Protein AF-A0A453NI60-F1 (afdb_monomer)

pLDDT: mean 76.31, std 17.26, range [22.2, 95.56]

InterPro domains:
  IPR007120 DNA-directed RNA polymerase, subunit 2, hybrid-binding domain [PF00562] (325-557)
  IPR007121 RNA polymerase, beta subunit, conserved site [PS01166] (516-528)
  IPR007642 RNA polymerase Rpb2, domain 2 [PF04561] (1-117)
  IPR007646 RNA polymerase Rpb2, domain 4 [PF04566] (255-300)
  IPR007647 RNA polymerase Rpb2, domain 5 [PF04567] (302-323)
  IPR015712 DNA-directed RNA polymerase, subunit 2 [PTHR20856] (324-557)
  IPR037033 DNA-directed RNA polymerase, subunit 2, hybrid-binding domain superfamily [G3DSA:2.40.270.10] (310-419)
  IPR037033 DNA-directed RNA polymerase, subunit 2, hybrid-binding domain superfamily [G3DSA:2.40.270.10] (480-559)
  IPR037034 RNA polymerase Rpb2, domain 2 superfamily [G3DSA:3.90.1110.10] (1-102)

Sequence (573 aa):
MGIETDQEVVQMVGRDPRYGDLLYLSIQECATERIYTQQQALQYMDDKVTYAGAGNIKDGRSKLILRDVFVAHVPVNNGNFQPKCIYTAVMLRRMLDAILNSDTFDDKDYVGNKRLELSGQLVSLLFEDLFKTMNTYAVDRMNKNSDMARSSPLDFSQLIMQQDVITSGLERAISTGNWDIKRFKMHRKGVSQVLSRLSYMASLGYMTRITPQFEKTRKTSGPRALQPSQCFSLGVEDLSLLSGEEIHAPGSFLVMFNGLILGKHRQPQRFANNMRTFRRSGKIGEFVSVFVNEKQDGIRSFDDFLRDGLIEYLDVNEENNALLFRADSLLYLLVYAQRPLLTTKTIELVGYDKLGAGQNATVAVMSYSGYDIEDAIVMNKSSLDRGFGRCIAMKKYTVTSEKYGDGISDRIAKPQRDRDGVLIKQNMRALDEDGFVAPGQIIRNHDIYVNKQTPKVTNRTPGTALTDRDYRDSPAVYKGVDGETTVVDRVMLCSDTNDKLTIKCIIRHTRRPEVGDKFSSRHGQKGVCGTIVQQEDFPFSEKGICPDLIMNPHGFPRISYNLSTGFYLWHPD

Solvent-accessible surface area (backbone atoms only — not comparable to full-atom values): 35162 Å² total; per-residue (Å²): 114,92,75,68,52,68,66,60,57,44,54,62,46,43,88,57,67,68,58,51,65,71,43,44,65,61,55,50,48,36,59,74,74,65,49,70,46,69,67,52,47,45,50,58,44,33,77,69,63,84,77,96,72,92,74,94,72,63,80,68,53,43,60,50,42,56,48,63,58,49,65,55,89,56,79,55,63,97,80,46,39,60,70,57,52,53,53,51,25,53,53,49,33,54,52,52,47,35,74,78,34,80,82,64,58,80,67,87,74,44,57,90,83,56,80,86,84,49,72,68,60,53,51,50,55,52,49,53,53,33,50,52,48,47,51,51,53,40,51,55,49,49,60,61,48,66,75,52,89,60,101,60,89,83,60,67,65,61,63,52,69,75,55,63,51,53,62,55,49,51,51,48,29,56,74,69,4,43,45,77,40,73,92,75,72,39,78,45,75,67,78,39,74,86,84,54,74,81,40,75,66,49,34,54,53,57,75,69,59,81,81,83,93,69,70,89,84,66,92,64,64,68,86,75,48,81,54,72,60,67,46,39,79,63,59,40,41,56,45,93,79,57,52,79,68,62,64,69,34,88,72,44,38,79,43,67,58,98,87,42,76,54,22,40,24,72,53,59,67,61,40,50,51,50,52,51,47,36,30,74,69,67,73,26,66,84,83,66,83,85,85,83,82,68,92,80,65,83,90,88,74,83,76,78,77,73,77,80,82,81,88,86,85,86,87,83,89,86,76,85,69,60,70,82,74,55,88,54,65,68,45,75,40,63,74,67,56,29,58,66,93,80,75,54,74,67,40,58,77,71,45,41,57,82,59,30,92,45,64,85,73,48,73,40,78,44,83,58,93,76,54,24,59,62,44,18,24,35,34,25,40,56,43,46,72,77,44,49,80,23,30,37,41,35,34,48,46,78,49,70,42,55,72,67,52,98,89,44,51,42,44,66,40,56,72,60,55,45,99,87,68,48,60,72,50,74,45,44,75,37,37,38,79,75,12,32,47,44,62,73,33,66,47,49,56,64,22,33,48,32,37,30,29,36,60,75,70,73,82,75,78,90,88,71,82,84,53,82,85,48,44,40,88,55,56,42,63,38,85,60,62,84,96,57,80,26,31,29,64,42,69,44,84,42,68,48,100,83,72,37,46,32,42,38,38,33,38,34,33,76,47,68,77,50,74,69,41,79,48,63,55,98,84,74,49,59,28,33,29,53,41,74,41,55,58,90,80,46,73,59,46,99,87,66,55,61,48,41,32,37,34,22,65,79,46,50,73,88,71,78,74,80,70,82,66,82,76,81,78,81,75,85,130

Organism: Aegilops tauschii subsp. strangulata (NCBI:txid200361)

Mean predicted aligned error: 15.78 Å

Secondary structure (DSSP, 8-state):
-----HHHHHHHH-S-HHHHHHHHHHHHHHHHTT--SHHHHHHHHHHH---SS--S--TTHHHHHHHHTTTTTS--GGG--HHHHHHHHHHHHHHHHHHH-GGG---TT-GGG-----HHHHHHHHHHHHHHHHHHHHHHHHHHHHTS---S---HHHHHHT--HHHHHHHHHHHH-EEEEGGGTEEEESSS-----SSHHHHHHHHT-------TT---SGGGS--THHHHTTTPEEGGG--HHHHT-TT-EEEEETTEEEEEES-HHHHHHHHHHHHHTTSS-TT-------TTS----GGGGSS------------SSHHHH---SEEEEETT-B--SS--HHHHHTTTTTS--B----EEES--TTS--TTEEEEEHHHHHTTTT-EEEEEEEEEE--EEETTEE-EEPPPPB-TTS-BSSGGGTTB-TTSBBPTT-EE-TT-EEE-EEEES-S---TTPPPPGGGEEE--EE----TT--EEEEEEEEEE-TT--EEEEEEEEEEEPP-TT-EEE-TTS-EEEEEEEE-GGGS---TT-PPPSEEE-GGGS-SS-----S--------

Nearest PDB structures (foldseek):
  7ast-assembly1_M  TM=7.541E-01  e=2.777E-32  Homo sapiens
  5ip9-assembly1_B  TM=6.941E-01  e=2.461E-28  Saccharomyces cerevisiae
  3fki-assembly1_B  TM=7.051E-01  e=2.073E-28  Saccharomyces cerevisiae
  6kf9-assembly1_B  TM=6.625E-01  e=6.505E-28  Thermococcus kodakarensis KOD1
  3h3v-assembly1_C  TM=6.711E-01  e=5.620E-26  Saccharomyces cerevisiae

Structure (mmCIF, N/CA/C/O backbone):
data_AF-A0A453NI60-F1
#
_entry.id   AF-A0A453NI60-F1
#
loop_
_atom_site.group_PDB
_atom_site.id
_atom_site.type_symbol
_atom_site.label_atom_id
_atom_site.label_alt_id
_atom_site.label_comp_id
_atom_site.label_asym_id
_atom_site.label_entity_id
_atom_site.label_seq_id
_atom_site.pdbx_PDB_ins_code
_atom_site.Cartn_x
_atom_site.Cartn_y
_atom_site.Cartn_z
_atom_site.occupancy
_atom_site.B_iso_or_equiv
_atom_site.auth_seq_id
_atom_site.auth_comp_id
_atom_site.auth_asym_id
_atom_site.auth_atom_id
_atom_site.pdbx_PDB_model_num
ATOM 1 N N . MET A 1 1 ? -17.303 10.196 48.050 1.00 81.06 1 MET A N 1
ATOM 2 C CA . MET A 1 1 ? -17.611 11.267 47.067 1.00 81.06 1 MET A CA 1
ATOM 3 C C . MET A 1 1 ? -18.851 12.085 47.480 1.00 81.06 1 MET A C 1
ATOM 5 O O . MET A 1 1 ? -19.541 12.616 46.621 1.00 81.06 1 MET A O 1
ATOM 9 N N . GLY A 1 2 ? -19.104 12.237 48.790 1.00 82.06 2 GLY A N 1
ATOM 10 C CA . GLY A 1 2 ? -20.275 12.956 49.316 1.00 82.06 2 GLY A CA 1
ATOM 11 C C . GLY A 1 2 ? -21.506 12.087 49.610 1.00 82.06 2 GLY A C 1
ATOM 12 O O . GLY A 1 2 ? -22.549 12.642 49.906 1.00 82.06 2 GLY A O 1
ATOM 13 N N . ILE A 1 3 ? -21.383 10.757 49.531 1.00 85.69 3 ILE A N 1
ATOM 14 C CA . ILE A 1 3 ? -22.417 9.796 49.937 1.00 85.69 3 ILE A CA 1
ATOM 15 C C . ILE A 1 3 ? -21.811 8.963 51.058 1.00 85.69 3 ILE A C 1
ATOM 17 O O . ILE A 1 3 ? -20.748 8.370 50.856 1.00 85.69 3 ILE A O 1
ATOM 21 N N . GLU A 1 4 ? -22.449 8.997 52.223 1.00 88.12 4 GLU A N 1
ATOM 22 C CA . GLU A 1 4 ? -21.967 8.355 53.454 1.00 88.12 4 GLU A CA 1
ATOM 23 C C . GLU A 1 4 ? -22.884 7.220 53.915 1.00 88.12 4 GLU A C 1
ATOM 25 O O . GLU A 1 4 ? -22.439 6.336 54.633 1.00 88.12 4 GLU A O 1
ATOM 30 N N . THR A 1 5 ? -24.156 7.222 53.501 1.00 90.31 5 THR A N 1
ATOM 31 C CA . THR A 1 5 ? -25.116 6.213 53.958 1.00 90.31 5 THR A CA 1
ATOM 32 C C . THR A 1 5 ? -25.114 4.990 53.043 1.00 90.31 5 THR A C 1
ATOM 34 O O . THR A 1 5 ? -25.303 5.104 51.830 1.00 90.31 5 THR A O 1
ATOM 37 N N . ASP A 1 6 ? -24.961 3.800 53.628 1.00 88.44 6 ASP A N 1
ATOM 38 C CA . ASP A 1 6 ? -24.966 2.531 52.883 1.00 88.44 6 ASP A CA 1
ATOM 39 C C . ASP A 1 6 ? -26.276 2.325 52.112 1.00 88.44 6 ASP A C 1
ATOM 41 O O . ASP A 1 6 ? -26.287 1.833 50.983 1.00 88.44 6 ASP A O 1
ATOM 45 N N . GLN A 1 7 ? -27.394 2.765 52.696 1.00 87.12 7 GLN A N 1
ATOM 46 C CA . GLN A 1 7 ? -28.705 2.695 52.061 1.00 87.12 7 GLN A CA 1
ATOM 47 C C . GLN A 1 7 ? -28.752 3.508 50.762 1.00 87.12 7 GLN A C 1
ATOM 49 O O . GLN A 1 7 ? -29.259 3.012 49.757 1.00 87.12 7 GLN A O 1
ATOM 54 N N . GLU A 1 8 ? -28.220 4.731 50.760 1.00 86.19 8 GLU A N 1
ATOM 55 C CA . GLU A 1 8 ? -28.168 5.573 49.563 1.00 86.19 8 GLU A CA 1
ATOM 56 C C . GLU A 1 8 ? -27.241 4.968 48.502 1.00 86.19 8 GLU A C 1
ATOM 58 O O . GLU A 1 8 ? -27.583 4.968 47.319 1.00 86.19 8 GLU A O 1
ATOM 63 N N . VAL A 1 9 ? -26.119 4.360 48.912 1.00 85.88 9 VAL A N 1
ATOM 64 C CA . VAL A 1 9 ? -25.216 3.636 48.001 1.00 85.88 9 VAL A CA 1
ATOM 65 C C . VAL A 1 9 ? -25.944 2.485 47.303 1.00 85.88 9 VAL A C 1
ATOM 67 O O . VAL A 1 9 ? -25.910 2.408 46.074 1.00 85.88 9 VAL A O 1
ATOM 70 N N . VAL A 1 10 ? -26.644 1.625 48.050 1.00 86.56 10 VAL A N 1
ATOM 71 C CA . VAL A 1 10 ? -27.396 0.493 47.475 1.00 86.56 10 VAL A CA 1
ATOM 72 C C . VAL A 1 10 ? -28.537 0.994 46.582 1.00 86.56 10 VAL A C 1
ATOM 74 O O . VAL A 1 10 ? -28.711 0.503 45.466 1.00 86.56 10 VAL A O 1
ATOM 77 N N . GLN A 1 11 ? -29.268 2.027 47.012 1.00 85.31 11 GLN A N 1
ATOM 78 C CA . GLN A 1 11 ? -30.370 2.608 46.236 1.00 85.31 11 GLN A CA 1
ATOM 79 C C . GLN A 1 11 ? -29.920 3.226 44.910 1.00 85.31 11 GLN A C 1
ATOM 81 O O . GLN A 1 11 ? -30.661 3.151 43.927 1.00 85.31 11 GLN A O 1
ATOM 86 N N . MET A 1 12 ? -28.724 3.819 44.857 1.00 81.31 12 MET A N 1
ATOM 87 C CA . MET A 1 12 ? -28.174 4.349 43.608 1.00 81.31 12 MET A CA 1
ATOM 88 C C . MET A 1 12 ? -27.866 3.254 42.582 1.00 81.31 12 MET A C 1
ATOM 90 O O . MET A 1 12 ? -27.929 3.508 41.379 1.00 81.31 12 MET A O 1
ATOM 94 N N . VAL A 1 13 ? -27.529 2.047 43.038 1.00 82.75 13 VAL A N 1
ATOM 95 C CA . VAL A 1 13 ? -27.251 0.898 42.167 1.00 82.75 13 VAL A CA 1
ATOM 96 C C . VAL A 1 13 ? -28.556 0.316 41.634 1.00 82.75 13 VAL A C 1
ATOM 98 O O . VAL A 1 13 ? -28.697 0.096 40.429 1.00 82.75 13 VAL A O 1
ATOM 101 N N . GLY A 1 14 ? -29.546 0.119 42.503 1.00 80.69 14 GLY A N 1
ATOM 102 C CA . GLY A 1 14 ? -30.864 -0.341 42.095 1.00 80.69 14 GLY A CA 1
ATOM 103 C C . GLY A 1 14 ? -31.771 -0.710 43.262 1.00 80.69 14 GLY A C 1
ATOM 104 O O . GLY A 1 14 ? -31.384 -0.680 44.423 1.00 80.69 14 GLY A O 1
ATOM 105 N N . ARG A 1 15 ? -33.017 -1.064 42.932 1.00 78.50 15 ARG A N 1
ATOM 106 C CA . ARG A 1 15 ? -34.036 -1.488 43.909 1.00 78.50 15 ARG A CA 1
ATOM 107 C C . ARG A 1 15 ? -34.167 -3.008 44.038 1.00 78.50 15 ARG A C 1
ATOM 109 O O . ARG A 1 15 ? -34.973 -3.465 44.838 1.00 78.50 15 ARG A O 1
ATOM 116 N N . ASP A 1 16 ? -33.432 -3.774 43.232 1.00 80.31 16 ASP A N 1
ATOM 117 C CA . ASP A 1 16 ? -33.440 -5.234 43.325 1.00 80.31 16 ASP A CA 1
ATOM 118 C C . ASP A 1 16 ? -32.683 -5.659 44.596 1.00 80.31 16 ASP A C 1
ATOM 120 O O . ASP A 1 16 ? -31.514 -5.288 44.748 1.00 80.31 16 ASP A O 1
ATOM 124 N N . PRO A 1 17 ? -33.316 -6.414 45.512 1.00 84.50 17 PRO A N 1
ATOM 125 C CA . PRO A 1 17 ? -32.687 -6.828 46.764 1.00 84.50 17 PRO A CA 1
ATOM 126 C C . PRO A 1 17 ? -31.409 -7.651 46.550 1.00 84.50 17 PRO A C 1
ATOM 128 O O . PRO A 1 17 ? -30.491 -7.560 47.363 1.00 84.50 17 PRO A O 1
ATOM 131 N N . ARG A 1 18 ? -31.283 -8.360 45.419 1.00 85.44 18 ARG A N 1
ATOM 132 C CA . ARG A 1 18 ? -30.096 -9.168 45.092 1.00 85.44 18 ARG A CA 1
ATOM 133 C C . ARG A 1 18 ? -28.822 -8.334 44.953 1.00 85.44 18 ARG A C 1
ATOM 135 O O . ARG A 1 18 ? -27.727 -8.840 45.187 1.00 85.44 18 ARG A O 1
ATOM 142 N N . TYR A 1 19 ? -28.936 -7.055 44.583 1.00 85.12 19 TYR A N 1
ATOM 143 C CA . TYR A 1 19 ? -27.775 -6.162 44.543 1.00 85.12 19 TYR A CA 1
ATOM 144 C C . TYR A 1 19 ? -27.231 -5.874 45.945 1.00 85.12 19 TYR A C 1
ATOM 146 O O . TYR A 1 19 ? -26.018 -5.758 46.111 1.00 85.12 19 TYR A O 1
ATOM 154 N N . GLY A 1 20 ? -28.113 -5.782 46.947 1.00 84.88 20 GLY A N 1
ATOM 155 C CA . GLY A 1 20 ? -27.725 -5.605 48.346 1.00 84.88 20 GLY A CA 1
ATOM 156 C C . GLY A 1 20 ? -26.924 -6.797 48.864 1.00 84.88 20 GLY A C 1
ATOM 157 O O . GLY A 1 20 ? -25.871 -6.603 49.467 1.00 84.88 20 GLY A O 1
ATOM 158 N N . ASP A 1 21 ? -27.360 -8.017 48.538 1.00 87.62 21 ASP A N 1
ATOM 159 C CA . ASP A 1 21 ? -26.667 -9.251 48.931 1.00 87.62 21 ASP A CA 1
ATOM 160 C C . ASP A 1 21 ? -25.252 -9.331 48.338 1.00 87.62 21 ASP A C 1
ATOM 162 O O . ASP A 1 21 ? -24.296 -9.675 49.033 1.00 87.62 21 ASP A O 1
ATOM 166 N N . LEU A 1 22 ? -25.092 -8.954 47.063 1.00 88.81 22 LEU A N 1
ATOM 167 C CA . LEU A 1 22 ? -23.783 -8.930 46.398 1.00 88.81 22 LEU A CA 1
ATOM 168 C C . LEU A 1 22 ? -22.846 -7.853 46.966 1.00 88.81 22 LEU A C 1
ATOM 170 O O . LEU A 1 22 ? -21.631 -8.047 46.979 1.00 88.81 22 LEU A O 1
ATOM 174 N N . LEU A 1 23 ? -23.390 -6.728 47.438 1.00 89.81 23 LEU A N 1
ATOM 175 C CA . LEU A 1 23 ? -22.616 -5.625 48.018 1.00 89.81 23 LEU A CA 1
ATOM 176 C C . LEU A 1 23 ? -22.318 -5.796 49.511 1.00 89.81 23 LEU A C 1
ATOM 178 O O . LEU A 1 23 ? -21.458 -5.088 50.036 1.00 89.81 23 LEU A O 1
ATOM 182 N N . TYR A 1 24 ? -22.978 -6.739 50.186 1.00 89.62 24 TYR A N 1
ATOM 183 C CA . TYR A 1 24 ? -22.862 -6.945 51.629 1.00 89.62 24 TYR A CA 1
ATOM 184 C C . TYR A 1 24 ? -21.409 -7.105 52.098 1.00 89.62 24 TYR A C 1
ATOM 186 O O . TYR A 1 24 ? -20.993 -6.454 53.054 1.00 89.62 24 TYR A O 1
ATOM 194 N N . LEU A 1 25 ? -20.609 -7.910 51.388 1.00 90.00 25 LEU A N 1
ATOM 195 C CA . LEU A 1 25 ? -19.199 -8.136 51.726 1.00 90.00 25 LEU A CA 1
ATOM 196 C C . LEU A 1 25 ? -18.360 -6.851 51.633 1.00 90.00 25 LEU A C 1
ATOM 198 O O . LEU A 1 25 ? -17.508 -6.616 52.486 1.00 90.00 25 LEU A O 1
ATOM 202 N N . SER A 1 26 ? -18.622 -5.998 50.639 1.00 90.31 26 SER A N 1
ATOM 203 C C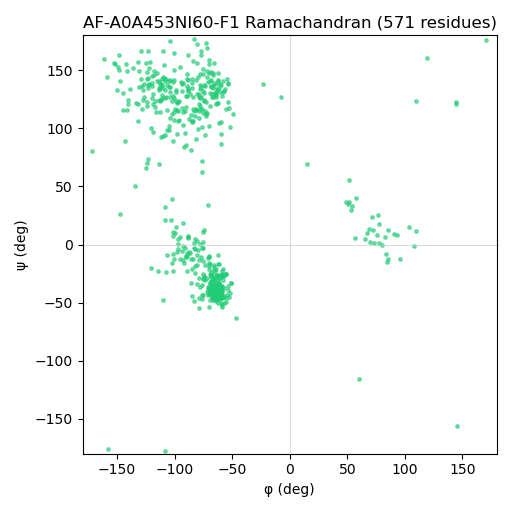A . SER A 1 26 ? -17.930 -4.710 50.493 1.00 90.31 26 SER A CA 1
ATOM 204 C C . SER A 1 26 ? -18.327 -3.717 51.587 1.00 90.31 26 SER A C 1
ATOM 206 O O . SER A 1 26 ? -17.479 -2.984 52.087 1.00 90.31 26 SER A O 1
ATOM 208 N N . ILE A 1 27 ? -19.596 -3.714 52.007 1.00 90.00 27 ILE A N 1
ATOM 209 C CA . ILE A 1 27 ? -20.066 -2.881 53.127 1.00 90.00 27 ILE A CA 1
ATOM 210 C C . ILE A 1 27 ? -19.440 -3.361 54.448 1.00 90.00 27 ILE A C 1
ATOM 212 O O . ILE A 1 27 ? -18.983 -2.556 55.262 1.00 90.00 27 ILE A O 1
ATOM 216 N N . GLN A 1 28 ? -19.342 -4.679 54.645 1.00 91.88 28 GLN A N 1
ATOM 217 C CA . GLN A 1 28 ? -18.693 -5.269 55.815 1.00 91.88 28 GLN A CA 1
ATOM 218 C C . GLN A 1 28 ? -17.200 -4.901 55.905 1.00 91.88 28 GLN A C 1
ATOM 220 O O . GLN A 1 28 ? -16.685 -4.677 57.005 1.00 91.88 28 GLN A O 1
ATOM 225 N N . GLU A 1 29 ? -16.504 -4.798 54.771 1.00 90.94 29 GLU A N 1
ATOM 226 C CA . GLU A 1 29 ? -15.111 -4.338 54.710 1.00 90.94 29 GLU A CA 1
ATOM 227 C C . GLU A 1 29 ? -14.974 -2.894 55.223 1.00 90.94 29 GLU A C 1
ATOM 229 O O . GLU A 1 29 ? -14.130 -2.629 56.082 1.00 90.94 29 GLU A O 1
ATOM 234 N N . CYS A 1 30 ? -15.859 -1.980 54.803 1.00 89.31 30 CYS A N 1
ATOM 235 C CA . CYS A 1 30 ? -15.868 -0.597 55.296 1.00 89.31 30 CYS A CA 1
ATOM 236 C C . CYS A 1 30 ? -16.069 -0.512 56.818 1.00 89.31 30 CYS A C 1
ATOM 238 O O . CYS A 1 30 ? -15.382 0.263 57.490 1.00 89.31 30 CYS A O 1
ATOM 240 N N . ALA A 1 31 ? -16.957 -1.341 57.378 1.00 89.25 31 ALA A N 1
ATOM 241 C CA . ALA A 1 31 ? -17.173 -1.416 58.824 1.00 89.25 31 ALA A CA 1
ATOM 242 C C . ALA A 1 31 ? -15.950 -1.983 59.573 1.00 89.25 31 ALA A C 1
ATOM 244 O O . ALA A 1 31 ? -15.597 -1.500 60.653 1.00 89.25 31 ALA A O 1
ATOM 245 N N . THR A 1 32 ? -15.272 -2.972 58.983 1.00 92.44 32 THR A N 1
ATOM 246 C CA . THR A 1 32 ? -14.063 -3.599 59.547 1.00 92.44 32 THR A CA 1
ATOM 247 C C . THR A 1 32 ? -12.896 -2.609 59.604 1.00 92.44 32 THR A C 1
ATOM 249 O O . THR A 1 32 ? -12.230 -2.498 60.634 1.00 92.44 32 THR A O 1
ATOM 252 N N . GLU A 1 33 ? -12.711 -1.821 58.543 1.00 88.56 33 GLU A N 1
ATOM 253 C CA . GLU A 1 33 ? -11.718 -0.738 58.453 1.00 88.56 33 GLU A CA 1
ATOM 254 C C . GLU A 1 33 ? -12.149 0.545 59.198 1.00 88.56 33 GLU A C 1
ATOM 256 O O . GLU A 1 33 ? -11.405 1.525 59.245 1.00 88.56 33 GLU A O 1
ATOM 261 N N . ARG A 1 34 ? -13.333 0.542 59.833 1.00 89.69 34 ARG A N 1
ATOM 262 C CA . ARG A 1 34 ? -13.902 1.646 60.632 1.00 89.69 34 ARG A CA 1
ATOM 263 C C . ARG A 1 34 ? -14.062 2.963 59.859 1.00 89.69 34 ARG A C 1
ATOM 265 O O . ARG A 1 34 ? -13.829 4.042 60.409 1.00 89.69 34 ARG A O 1
ATOM 272 N N . ILE A 1 35 ? -14.479 2.882 58.598 1.00 90.44 35 ILE A N 1
ATOM 273 C CA . ILE A 1 35 ? -14.685 4.041 57.724 1.00 90.44 35 ILE A CA 1
ATOM 274 C C . ILE A 1 35 ? -16.170 4.419 57.733 1.00 90.44 35 ILE A C 1
ATOM 276 O O . ILE A 1 35 ? -16.978 3.742 57.107 1.00 90.44 35 ILE A O 1
ATOM 280 N N . TYR A 1 36 ? -16.523 5.515 58.412 1.00 87.62 36 TYR A N 1
ATOM 281 C CA . TYR A 1 36 ? -17.921 5.966 58.537 1.00 87.62 36 TYR A CA 1
ATOM 282 C C . TYR A 1 36 ? -18.171 7.371 57.985 1.00 87.62 36 TYR A C 1
ATOM 284 O O . TYR A 1 36 ? -19.308 7.726 57.697 1.00 87.62 36 TYR A O 1
ATOM 292 N N . THR A 1 37 ? -17.126 8.191 57.844 1.00 90.12 37 THR A N 1
ATOM 293 C CA . THR A 1 37 ? -17.249 9.574 57.360 1.00 90.12 37 THR A CA 1
ATOM 294 C C . THR A 1 37 ? -16.423 9.809 56.105 1.00 90.12 37 THR A C 1
ATOM 296 O O . THR A 1 37 ? -15.413 9.140 55.854 1.00 90.12 37 THR A O 1
ATOM 299 N N . GLN A 1 38 ? -16.795 10.826 55.327 1.00 87.75 38 GLN A N 1
ATOM 300 C CA . GLN A 1 38 ? -16.044 11.222 54.139 1.00 87.75 38 GLN A CA 1
ATOM 301 C C . GLN A 1 38 ? -14.576 11.556 54.450 1.00 87.75 38 GLN A C 1
ATOM 303 O O . GLN A 1 38 ? -13.700 11.251 53.641 1.00 87.75 38 GLN A O 1
ATOM 308 N N . GLN A 1 39 ? -14.296 12.191 55.591 1.00 87.00 39 GLN A N 1
ATOM 309 C CA . GLN A 1 39 ? -12.927 12.549 55.979 1.00 87.00 39 GLN A CA 1
ATOM 310 C C . GLN A 1 39 ? -12.084 11.306 56.277 1.00 87.00 39 GLN A C 1
ATOM 312 O O . GLN A 1 39 ? -10.964 11.207 55.781 1.00 87.00 39 GLN A O 1
ATOM 317 N N . GLN A 1 40 ? -12.644 10.330 56.996 1.00 89.12 40 GLN A N 1
ATOM 318 C CA . GLN A 1 40 ? -11.979 9.050 57.264 1.00 89.12 40 GLN A CA 1
ATOM 319 C C . GLN A 1 40 ? -11.697 8.281 55.968 1.00 89.12 40 GLN A C 1
ATOM 321 O O . GLN A 1 40 ? -10.602 7.757 55.789 1.00 89.12 40 GLN A O 1
ATOM 326 N N . ALA A 1 41 ? -12.645 8.274 55.025 1.00 88.38 41 ALA A N 1
ATOM 327 C CA . ALA A 1 41 ? -12.450 7.649 53.718 1.00 88.38 41 ALA A CA 1
ATOM 328 C C . ALA A 1 41 ? -11.327 8.320 52.905 1.00 88.38 41 ALA A C 1
ATOM 330 O O . ALA A 1 41 ? -10.531 7.634 52.264 1.00 88.38 41 ALA A O 1
ATOM 331 N N . LEU A 1 42 ? -11.242 9.657 52.925 1.00 87.50 42 LEU A N 1
ATOM 332 C CA . LEU A 1 42 ? -10.165 10.397 52.256 1.00 87.50 42 LEU A CA 1
ATOM 333 C C . LEU A 1 42 ? -8.799 10.102 52.886 1.00 87.50 42 LEU A C 1
ATOM 335 O O . LEU A 1 42 ? -7.854 9.848 52.146 1.00 87.50 42 LEU A O 1
ATOM 339 N N . GLN A 1 43 ? -8.717 10.058 54.219 1.00 86.88 43 GLN A N 1
ATOM 340 C CA . GLN A 1 43 ? -7.492 9.697 54.942 1.00 86.88 43 GLN A CA 1
ATOM 341 C C . GLN A 1 43 ? -7.049 8.267 54.622 1.00 86.88 43 GLN A C 1
ATOM 343 O O . GLN A 1 43 ? -5.891 8.046 54.275 1.00 86.88 43 GLN A O 1
ATOM 348 N N . TYR A 1 44 ? -7.988 7.317 54.636 1.00 87.62 44 TYR A N 1
ATOM 349 C CA . TYR A 1 44 ? -7.722 5.932 54.257 1.00 87.62 44 TYR A CA 1
ATOM 350 C C . TYR A 1 44 ? -7.154 5.829 52.835 1.00 87.62 44 TYR A C 1
ATOM 352 O O . TYR A 1 44 ? -6.184 5.111 52.599 1.00 87.62 44 TYR A O 1
ATOM 360 N N . MET A 1 45 ? -7.722 6.568 51.876 1.00 86.62 45 MET A N 1
ATOM 361 C CA . MET A 1 45 ? -7.190 6.607 50.512 1.00 86.62 45 MET A CA 1
ATOM 362 C C . MET A 1 45 ? -5.820 7.285 50.445 1.00 86.62 45 MET A C 1
ATOM 364 O O . MET A 1 45 ? -4.943 6.766 49.760 1.00 86.62 45 MET A O 1
ATOM 368 N N . ASP A 1 46 ? -5.617 8.406 51.141 1.00 85.75 46 ASP A N 1
ATOM 369 C CA . ASP A 1 46 ? -4.340 9.133 51.162 1.00 85.75 46 ASP A CA 1
ATOM 370 C C . ASP A 1 46 ? -3.189 8.251 51.671 1.00 85.75 46 ASP A C 1
ATOM 372 O O . ASP A 1 46 ? -2.092 8.301 51.110 1.00 85.75 46 ASP A O 1
ATOM 376 N N . ASP A 1 47 ? -3.447 7.372 52.641 1.00 83.62 47 ASP A N 1
ATOM 377 C CA . ASP A 1 47 ? -2.463 6.402 53.137 1.00 83.62 47 ASP A CA 1
ATOM 378 C C . ASP A 1 47 ? -2.129 5.287 52.129 1.00 83.62 47 ASP A C 1
ATOM 380 O O . ASP A 1 47 ? -1.058 4.678 52.204 1.00 83.62 47 ASP A O 1
ATOM 384 N N . LYS A 1 48 ? -3.007 5.025 51.152 1.00 83.00 48 LYS A N 1
ATOM 385 C CA . LYS A 1 48 ? -2.797 4.022 50.091 1.00 83.00 48 LYS A CA 1
ATOM 386 C C . LYS A 1 48 ? -2.148 4.602 48.828 1.00 83.00 48 LYS A C 1
ATOM 388 O O . LYS A 1 48 ? -1.651 3.837 47.998 1.00 83.00 48 LYS A O 1
ATOM 393 N N . VAL A 1 49 ? -2.129 5.926 48.649 1.00 79.19 49 VAL A N 1
ATOM 394 C CA . VAL A 1 49 ? -1.512 6.565 47.474 1.00 79.19 49 VAL A CA 1
ATOM 395 C C . VAL A 1 49 ? 0.014 6.595 47.618 1.00 79.19 49 VAL A C 1
ATOM 397 O O . VAL A 1 49 ? 0.568 7.259 48.490 1.00 79.19 49 VAL A O 1
ATOM 400 N N . THR A 1 50 ? 0.722 5.945 46.693 1.00 69.56 50 THR A N 1
ATOM 401 C CA . THR A 1 50 ? 2.189 6.010 46.578 1.00 69.56 50 THR A CA 1
ATOM 402 C C . THR A 1 50 ? 2.602 6.969 45.458 1.00 69.56 50 THR A C 1
ATOM 404 O O . THR A 1 50 ? 2.161 6.833 44.320 1.00 69.56 50 THR A O 1
ATOM 407 N N . TYR A 1 51 ? 3.458 7.950 45.764 1.00 62.91 51 TYR A N 1
ATOM 408 C CA . TYR A 1 51 ? 4.004 8.899 44.783 1.00 62.91 51 TYR A CA 1
ATOM 409 C C . TYR A 1 51 ? 5.532 8.960 44.859 1.00 62.91 51 TYR A C 1
ATOM 411 O O . TYR A 1 51 ? 6.106 9.042 45.944 1.00 62.91 51 TYR A O 1
ATOM 419 N N . ALA A 1 52 ? 6.186 8.970 43.696 1.00 51.88 52 ALA A N 1
ATOM 420 C CA . ALA A 1 52 ? 7.618 9.216 43.562 1.00 51.88 52 ALA A CA 1
ATOM 421 C C . ALA A 1 52 ? 7.859 10.722 43.353 1.00 51.88 52 ALA A C 1
ATOM 423 O O . ALA A 1 52 ? 7.738 11.217 42.235 1.00 51.88 52 ALA A O 1
ATOM 424 N N . GLY A 1 53 ? 8.156 11.462 44.427 1.00 50.84 53 GLY A N 1
ATOM 425 C CA . GLY A 1 53 ? 8.517 12.885 44.351 1.00 50.84 53 GLY A CA 1
ATOM 426 C C . GLY A 1 53 ? 8.002 13.730 45.522 1.00 50.84 53 GLY A C 1
ATOM 427 O O . GLY A 1 53 ? 6.810 13.768 45.792 1.00 50.84 53 GLY A O 1
ATOM 428 N N . ALA A 1 54 ? 8.950 14.376 46.201 1.00 44.38 54 ALA A N 1
ATOM 429 C CA . ALA A 1 54 ? 8.907 15.238 47.388 1.00 44.38 54 ALA A CA 1
ATOM 430 C C . ALA A 1 54 ? 7.606 15.983 47.785 1.00 44.38 54 ALA A C 1
ATOM 432 O O . ALA A 1 54 ? 6.976 16.674 46.990 1.00 44.38 54 ALA A O 1
ATOM 433 N N . GLY A 1 55 ? 7.343 15.969 49.102 1.00 48.94 55 GLY A N 1
ATOM 434 C CA . GLY A 1 55 ? 6.528 16.942 49.840 1.00 48.94 55 GLY A CA 1
ATOM 435 C C . GLY A 1 55 ? 5.721 16.283 50.962 1.00 48.94 55 GLY A C 1
ATOM 436 O O . GLY A 1 55 ? 4.907 15.413 50.690 1.00 48.94 55 GLY A O 1
ATOM 437 N N . ASN A 1 56 ? 5.905 16.683 52.222 1.00 49.84 56 ASN A N 1
ATOM 438 C CA . ASN A 1 56 ? 5.274 16.081 53.416 1.00 49.84 56 ASN A CA 1
ATOM 439 C C . ASN A 1 56 ? 3.772 16.406 53.613 1.00 49.84 56 ASN A C 1
ATOM 441 O O . ASN A 1 56 ? 3.218 16.137 54.674 1.00 49.84 56 ASN A O 1
ATOM 445 N N . ILE A 1 57 ? 3.086 16.968 52.614 1.00 55.56 57 ILE A N 1
ATOM 446 C CA . ILE A 1 57 ? 1.658 17.312 52.715 1.00 55.56 57 ILE A CA 1
ATOM 447 C C . ILE A 1 57 ? 0.832 16.129 52.213 1.00 55.56 57 ILE A C 1
ATOM 449 O O . ILE A 1 57 ? 0.504 16.080 51.029 1.00 55.56 57 ILE A O 1
ATOM 453 N N . LYS A 1 58 ? 0.572 15.142 53.076 1.00 56.97 58 LYS A N 1
ATOM 454 C CA . LYS A 1 58 ? -0.245 13.958 52.743 1.00 56.97 58 LYS A CA 1
ATOM 455 C C . LYS A 1 58 ? -1.714 14.302 52.461 1.00 56.97 58 LYS A C 1
ATOM 457 O O . LYS A 1 58 ? -2.342 13.621 51.662 1.00 56.97 58 LYS A O 1
ATOM 462 N N . ASP A 1 59 ? -2.213 15.369 53.079 1.00 56.81 59 ASP A N 1
ATOM 463 C CA . ASP A 1 59 ? -3.641 15.665 53.177 1.00 56.81 59 ASP A CA 1
ATOM 464 C C . ASP A 1 59 ? -4.224 16.241 51.870 1.00 56.81 59 ASP A C 1
ATOM 466 O O . ASP A 1 59 ? -3.704 17.216 51.315 1.00 56.81 59 ASP A O 1
ATOM 470 N N . GLY A 1 60 ? -5.302 15.636 51.359 1.00 67.56 60 GLY A N 1
ATOM 471 C CA . GLY A 1 60 ? -6.086 16.158 50.229 1.00 67.56 60 GLY A CA 1
ATOM 472 C C . GLY A 1 60 ? -5.650 15.703 48.829 1.00 67.56 60 GLY A C 1
ATOM 473 O O . GLY A 1 60 ? -6.177 16.207 47.829 1.00 67.56 60 GLY A O 1
ATOM 474 N N . ARG A 1 61 ? -4.732 14.735 48.719 1.00 76.31 61 ARG A N 1
ATOM 475 C CA . ARG A 1 61 ? -4.223 14.219 47.428 1.00 76.31 61 ARG A CA 1
ATOM 476 C C . ARG A 1 61 ? -5.213 13.293 46.734 1.00 76.31 61 ARG A C 1
ATOM 478 O O . ARG A 1 61 ? -5.456 13.424 45.534 1.00 76.31 61 ARG A O 1
ATOM 485 N N . SER A 1 62 ? -5.828 12.396 47.492 1.00 81.25 62 SER A N 1
ATOM 486 C CA . SER A 1 62 ? -6.891 11.486 47.061 1.00 81.25 62 SER A CA 1
ATOM 487 C C . SER A 1 62 ? -8.045 12.250 46.418 1.00 81.25 62 SER A C 1
ATOM 489 O O . SER A 1 62 ? -8.565 11.844 45.379 1.00 81.25 62 SER A O 1
ATOM 491 N N . LYS A 1 63 ? -8.389 13.421 46.962 1.00 83.56 63 LYS A N 1
ATOM 492 C CA . LYS A 1 63 ? -9.428 14.299 46.415 1.00 83.56 63 LYS A CA 1
ATOM 493 C C . LYS A 1 63 ? -9.082 14.826 45.017 1.00 83.56 63 LYS A C 1
ATOM 495 O O . LYS A 1 63 ? -9.976 14.907 44.177 1.00 83.56 63 LYS A O 1
ATOM 500 N N . LEU A 1 64 ? -7.814 15.144 44.744 1.00 83.50 64 LEU A N 1
ATOM 501 C CA . LEU A 1 64 ? -7.353 15.549 43.407 1.00 83.50 64 LEU A CA 1
ATOM 502 C C . LEU A 1 64 ? -7.398 14.377 42.422 1.00 83.50 64 LEU A C 1
ATOM 504 O O . LEU A 1 64 ? -7.884 14.538 41.307 1.00 83.50 64 LEU A O 1
ATOM 508 N N . ILE A 1 65 ? -6.982 13.182 42.847 1.00 85.94 65 ILE A N 1
ATOM 509 C CA . ILE A 1 65 ? -7.051 11.966 42.019 1.00 85.94 65 ILE A CA 1
ATOM 510 C C . ILE A 1 65 ? -8.508 11.634 41.671 1.00 85.94 65 ILE A C 1
ATOM 512 O O . ILE A 1 65 ? -8.830 11.371 40.511 1.00 85.94 65 ILE A O 1
ATOM 516 N N . LEU A 1 66 ? -9.418 11.717 42.644 1.00 86.56 66 LEU A N 1
ATOM 517 C CA . LEU A 1 66 ? -10.852 11.530 42.416 1.00 86.56 66 LEU A CA 1
ATOM 518 C C . LEU A 1 66 ? -11.443 12.587 41.474 1.00 86.56 66 LEU A C 1
ATOM 520 O O . LEU A 1 66 ? -12.398 12.309 40.744 1.00 86.56 66 LEU A O 1
ATOM 524 N N . ARG A 1 67 ? -10.896 13.805 41.472 1.00 86.25 67 ARG A N 1
ATOM 525 C CA . ARG A 1 67 ? -11.352 14.894 40.604 1.00 86.25 67 ARG A CA 1
ATOM 526 C C . ARG A 1 67 ? -10.824 14.765 39.175 1.00 86.25 67 ARG A C 1
ATOM 528 O O . ARG A 1 67 ? -11.619 14.882 38.248 1.00 86.25 67 ARG A O 1
ATOM 535 N N . A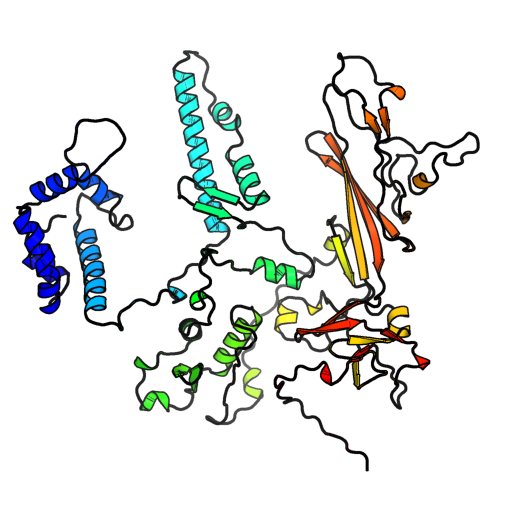SP A 1 68 ? -9.539 14.474 39.004 1.00 83.62 68 ASP A N 1
ATOM 536 C CA . ASP A 1 68 ? -8.854 14.635 37.715 1.00 83.62 68 ASP A CA 1
ATOM 537 C C . ASP A 1 68 ? -8.547 13.299 37.016 1.00 83.62 68 ASP A C 1
ATOM 539 O O . ASP A 1 68 ? -8.421 13.262 35.794 1.00 83.62 68 ASP A O 1
ATOM 543 N N . VAL A 1 69 ? -8.451 12.191 37.762 1.00 86.56 69 VAL A N 1
ATOM 544 C CA . VAL A 1 69 ? -8.033 10.878 37.230 1.00 86.56 69 VAL A CA 1
ATOM 545 C C . VAL A 1 69 ? -9.190 9.879 37.192 1.00 86.56 69 VAL A C 1
ATOM 547 O O . VAL A 1 69 ? -9.410 9.222 36.173 1.00 86.56 69 VAL A O 1
ATOM 550 N N . PHE A 1 70 ? -9.954 9.754 38.281 1.00 87.44 70 PHE A N 1
ATOM 551 C CA . PHE A 1 70 ? -11.089 8.829 38.343 1.00 87.44 70 PHE A CA 1
ATOM 552 C C . PHE A 1 70 ? -12.225 9.316 37.437 1.00 87.44 70 PHE A C 1
ATOM 554 O O . PHE A 1 70 ? -12.745 10.408 37.654 1.00 87.44 70 PHE A O 1
ATOM 561 N N . VAL A 1 71 ? -12.619 8.527 36.429 1.00 85.38 71 VAL A N 1
ATOM 562 C CA . VAL A 1 71 ? -13.674 8.895 35.459 1.00 85.38 71 VAL A CA 1
ATOM 563 C C . VAL A 1 71 ? -13.390 10.281 34.850 1.00 85.38 71 VAL A C 1
ATOM 565 O O . VAL A 1 71 ? -14.181 11.216 34.961 1.00 85.38 71 VAL A O 1
ATOM 568 N N . ALA A 1 72 ? -12.199 10.431 34.260 1.00 85.25 72 ALA A N 1
ATOM 569 C CA . ALA A 1 72 ? -11.660 11.718 33.805 1.00 85.25 72 ALA A CA 1
ATOM 570 C C . ALA A 1 72 ? -12.539 12.453 32.773 1.00 85.25 72 ALA A C 1
ATOM 572 O O . ALA A 1 72 ? -12.449 13.671 32.647 1.00 85.25 72 ALA A O 1
ATOM 573 N N . HIS A 1 73 ? -13.404 11.742 32.041 1.00 82.56 73 HIS A N 1
ATOM 574 C CA . HIS A 1 73 ? -14.323 12.346 31.071 1.00 82.56 73 HIS A CA 1
ATOM 575 C C . HIS A 1 73 ? -15.525 13.055 31.711 1.00 82.56 73 HIS A C 1
ATOM 577 O O . HIS A 1 73 ? -16.204 13.811 31.021 1.00 82.56 73 HIS A O 1
ATOM 583 N N . VAL A 1 74 ? -15.802 12.825 33.000 1.00 83.69 74 VAL A N 1
ATOM 584 C CA . VAL A 1 74 ? -16.880 13.499 33.741 1.00 83.69 74 VAL A CA 1
ATOM 585 C C . VAL A 1 74 ? -16.267 14.626 34.582 1.00 83.69 74 VAL A C 1
ATOM 587 O O . VAL A 1 74 ? -15.609 14.341 35.585 1.00 83.69 74 VAL A O 1
ATOM 590 N N . PRO A 1 75 ? -16.452 15.906 34.214 1.00 82.94 75 PRO A N 1
ATOM 591 C CA . PRO A 1 75 ? -15.871 17.018 34.958 1.00 82.94 75 PRO A CA 1
ATOM 592 C C . PRO A 1 75 ? -16.566 17.220 36.312 1.00 82.94 75 PRO A C 1
ATOM 594 O O . PRO A 1 75 ? -17.763 16.975 36.465 1.00 82.94 75 PRO A O 1
ATOM 597 N N . VAL A 1 76 ? -15.810 17.710 37.297 1.00 86.31 76 VAL A N 1
ATOM 598 C CA . VAL A 1 76 ? -16.327 18.103 38.617 1.00 86.31 76 VAL A CA 1
ATOM 599 C C . VAL A 1 76 ? -16.376 19.625 38.682 1.00 86.31 76 VAL A C 1
ATOM 601 O O . VAL A 1 76 ? -15.357 20.280 38.902 1.00 86.31 76 VAL A O 1
ATOM 604 N N . ASN A 1 77 ? -17.568 20.193 38.525 1.00 83.56 77 ASN A N 1
ATOM 605 C CA . ASN A 1 77 ? -17.772 21.637 38.611 1.00 83.56 77 ASN A CA 1
ATOM 606 C C . ASN A 1 77 ? -18.050 22.035 40.065 1.00 83.56 77 ASN A C 1
ATOM 608 O O . ASN A 1 77 ? -18.866 21.400 40.732 1.00 83.56 77 ASN A O 1
ATOM 612 N N . ASN A 1 78 ? -17.374 23.071 40.570 1.00 82.25 78 ASN A N 1
ATOM 613 C CA . ASN A 1 78 ? -17.548 23.601 41.934 1.00 82.25 78 ASN A CA 1
ATOM 614 C C . ASN A 1 78 ? -17.414 22.549 43.055 1.00 82.25 78 ASN A C 1
ATOM 616 O O . ASN A 1 78 ? -18.053 22.655 44.096 1.00 82.25 78 ASN A O 1
ATOM 620 N N . GLY A 1 79 ? -16.605 21.505 42.844 1.00 80.88 79 GLY A N 1
ATOM 621 C CA . GLY A 1 79 ? -16.454 20.424 43.822 1.00 80.88 79 GLY A CA 1
ATOM 622 C C . GLY A 1 79 ? -17.665 19.489 43.930 1.00 80.88 79 GLY A C 1
ATOM 623 O O . GLY A 1 79 ? -17.711 18.692 44.863 1.00 80.88 79 GLY A O 1
ATOM 624 N N . ASN A 1 80 ? -18.621 19.549 42.996 1.00 84.75 80 ASN A N 1
ATOM 625 C CA . ASN A 1 80 ? -19.745 18.620 42.941 1.00 84.75 80 ASN A CA 1
ATOM 626 C C . ASN A 1 80 ? -19.326 17.272 42.324 1.00 84.75 80 ASN A C 1
ATOM 628 O O . ASN A 1 80 ? -19.106 17.164 41.116 1.00 84.75 80 ASN A O 1
ATOM 632 N N . PHE A 1 81 ? -19.248 16.234 43.158 1.00 87.62 81 PHE A N 1
ATOM 633 C CA . PHE A 1 81 ? -18.909 14.868 42.744 1.00 87.62 81 PHE A CA 1
ATOM 634 C C . PHE A 1 81 ? -20.131 14.006 42.389 1.00 87.62 81 PHE A C 1
ATOM 636 O O . PHE A 1 81 ? -19.956 12.875 41.936 1.00 87.62 81 PHE A O 1
ATOM 643 N N . GLN A 1 82 ? -21.356 14.521 42.535 1.00 83.69 82 GLN A N 1
ATOM 644 C CA . GLN A 1 82 ? -22.588 13.768 42.292 1.00 83.69 82 GLN A CA 1
ATOM 645 C C . GLN A 1 82 ? -22.648 13.125 40.887 1.00 83.69 82 GLN A C 1
ATOM 647 O O . GLN A 1 82 ? -22.975 11.939 40.811 1.00 83.69 82 GLN A O 1
ATOM 652 N N . PRO A 1 83 ? -22.267 13.798 39.776 1.00 83.75 83 PRO A N 1
ATOM 653 C CA . PRO A 1 83 ? -22.271 13.156 38.458 1.00 83.75 83 PRO A CA 1
ATOM 654 C C . PRO A 1 83 ? -21.347 11.930 38.380 1.00 83.75 83 PRO A C 1
ATOM 656 O O . PRO A 1 83 ? -21.692 10.932 37.749 1.00 83.75 83 PRO A O 1
ATOM 659 N N . LYS A 1 84 ? -20.194 11.969 39.064 1.00 86.38 84 LYS A N 1
ATOM 660 C CA . LYS A 1 84 ? -19.260 10.833 39.139 1.00 86.38 84 LYS A CA 1
ATOM 661 C C . LYS A 1 84 ? -19.807 9.694 39.991 1.00 86.38 84 LYS A C 1
ATOM 663 O O . LYS A 1 84 ? -19.640 8.535 39.614 1.00 86.38 84 LYS A O 1
ATOM 668 N N . CYS A 1 85 ? -20.484 10.004 41.097 1.00 84.56 85 CYS A N 1
ATOM 669 C CA . CYS A 1 85 ? -21.191 9.012 41.910 1.00 84.56 85 CYS A CA 1
ATOM 670 C C . CYS A 1 85 ? -22.226 8.243 41.082 1.00 84.56 85 CYS A C 1
ATOM 672 O O . CYS A 1 85 ? -22.192 7.015 41.060 1.00 84.56 85 CYS A O 1
ATOM 674 N N . ILE A 1 86 ? -23.083 8.957 40.345 1.00 82.69 86 ILE A N 1
ATOM 675 C CA . ILE A 1 86 ? -24.123 8.350 39.500 1.00 82.69 86 ILE A CA 1
ATOM 676 C C . ILE A 1 86 ? -23.488 7.464 38.425 1.00 82.69 86 ILE A C 1
ATOM 678 O O . ILE A 1 86 ? -23.899 6.321 38.238 1.00 82.69 86 ILE A O 1
ATOM 682 N N . TYR A 1 87 ? -22.446 7.953 37.748 1.00 83.31 87 TYR A N 1
ATOM 683 C CA . TYR A 1 87 ? -21.760 7.178 36.711 1.00 83.31 87 TYR A CA 1
ATOM 684 C C . TYR A 1 87 ? -21.147 5.885 37.269 1.00 83.31 87 TYR A C 1
ATOM 686 O O . TYR A 1 87 ? -21.244 4.825 36.652 1.00 83.31 87 TYR A O 1
ATOM 694 N N . THR A 1 88 ? -20.565 5.963 38.468 1.00 87.44 88 THR A N 1
ATOM 695 C CA . THR A 1 88 ? -19.969 4.814 39.163 1.00 87.44 88 THR A CA 1
ATOM 696 C C . THR A 1 88 ? -21.038 3.803 39.578 1.00 87.44 88 THR A C 1
ATOM 698 O O . THR A 1 88 ? -20.839 2.604 39.399 1.00 87.44 88 THR A O 1
ATOM 701 N N . ALA A 1 89 ? -22.196 4.270 40.054 1.00 84.19 89 ALA A N 1
ATOM 702 C CA . ALA A 1 89 ? -23.333 3.413 40.385 1.00 84.19 89 ALA A CA 1
ATOM 703 C C . ALA A 1 89 ? -23.885 2.679 39.154 1.00 84.19 89 ALA A C 1
ATOM 705 O O . ALA A 1 89 ? -24.147 1.481 39.225 1.00 84.19 89 ALA A O 1
ATOM 706 N N . VAL A 1 90 ? -23.983 3.351 38.001 1.00 82.19 90 VAL A N 1
ATOM 707 C CA . VAL A 1 90 ? -24.386 2.713 36.733 1.00 82.19 90 VAL A CA 1
ATOM 708 C C . VAL A 1 90 ? -23.360 1.670 36.280 1.00 82.19 90 VAL A C 1
ATOM 710 O O . VAL A 1 90 ? -23.748 0.582 35.854 1.00 82.19 90 VAL A O 1
ATOM 713 N N . MET A 1 91 ? -22.058 1.962 36.382 1.00 83.88 91 MET A N 1
ATOM 714 C CA . MET A 1 91 ? -21.004 0.985 36.069 1.00 83.88 91 MET A CA 1
ATOM 715 C C . MET A 1 91 ? -21.104 -0.251 36.966 1.00 83.88 91 MET A C 1
ATOM 717 O O . MET A 1 91 ? -21.066 -1.375 36.467 1.00 83.88 91 MET A O 1
ATOM 721 N N . LEU A 1 92 ? -21.274 -0.038 38.271 1.00 86.56 92 LEU A N 1
ATOM 722 C CA . LEU A 1 92 ? -21.387 -1.109 39.251 1.00 86.56 92 LEU A CA 1
ATOM 723 C C . LEU A 1 92 ? -22.657 -1.938 39.032 1.00 86.56 92 LEU A C 1
ATOM 725 O O . LEU A 1 92 ? -22.583 -3.161 39.018 1.00 86.56 92 LEU A O 1
ATOM 729 N N . ARG A 1 93 ? -23.792 -1.298 38.734 1.00 83.31 93 ARG A N 1
ATOM 730 C CA . ARG A 1 93 ? -25.030 -1.992 38.361 1.00 83.31 93 ARG A CA 1
ATOM 731 C C . ARG A 1 93 ? -24.824 -2.927 37.171 1.00 83.31 93 ARG A C 1
ATOM 733 O O . ARG A 1 93 ? -25.179 -4.094 37.262 1.00 83.31 93 ARG A O 1
ATOM 740 N N . ARG A 1 94 ? -24.200 -2.450 36.086 1.00 78.31 94 ARG A N 1
ATOM 741 C CA . ARG A 1 94 ? -23.932 -3.287 34.899 1.00 78.31 94 ARG A CA 1
ATOM 742 C C . ARG A 1 94 ? -23.028 -4.479 35.220 1.00 78.31 94 ARG A C 1
ATOM 744 O O . ARG A 1 94 ? -23.201 -5.541 34.633 1.00 78.31 94 ARG A O 1
ATOM 751 N N . MET A 1 95 ? -22.084 -4.317 36.150 1.00 85.69 95 MET A N 1
ATOM 752 C CA . MET A 1 95 ? -21.263 -5.430 36.633 1.00 85.69 95 MET A CA 1
ATOM 753 C C . MET A 1 95 ? -22.084 -6.446 37.432 1.00 85.69 95 MET A C 1
ATOM 755 O O . MET A 1 95 ? -21.948 -7.641 37.189 1.00 85.69 95 MET A O 1
ATOM 759 N N . LEU A 1 96 ? -22.939 -5.993 38.356 1.00 85.38 96 LEU A N 1
ATOM 760 C CA . LEU A 1 96 ? -23.799 -6.885 39.140 1.00 85.38 96 LEU A CA 1
ATOM 761 C C . LEU A 1 96 ? -24.815 -7.618 38.253 1.00 85.38 96 LEU A C 1
ATOM 763 O O . LEU A 1 96 ? -25.016 -8.816 38.427 1.00 85.38 96 LEU A O 1
ATOM 767 N N . ASP A 1 97 ? -25.394 -6.934 37.263 1.00 81.06 97 ASP A N 1
ATOM 768 C CA . ASP A 1 97 ? -26.293 -7.543 36.277 1.00 81.06 97 ASP A CA 1
ATOM 769 C C . ASP A 1 97 ? -25.601 -8.674 35.505 1.00 81.06 97 ASP A C 1
ATOM 771 O O . ASP A 1 97 ? -26.185 -9.742 35.350 1.00 81.06 97 ASP A O 1
ATOM 775 N N . ALA A 1 98 ? -24.332 -8.491 35.120 1.00 82.88 98 ALA A N 1
ATOM 776 C CA . ALA A 1 98 ? -23.530 -9.528 34.468 1.00 82.88 98 ALA A CA 1
ATOM 777 C C . ALA A 1 98 ? -23.163 -10.711 35.384 1.00 82.88 98 ALA A C 1
ATOM 779 O O . ALA A 1 98 ? -22.953 -11.817 34.891 1.00 82.88 98 ALA A O 1
ATOM 780 N N . ILE A 1 99 ? -23.087 -10.512 36.705 1.00 86.69 99 ILE A N 1
ATOM 781 C CA . ILE A 1 99 ? -22.912 -11.620 37.664 1.00 86.69 99 ILE A CA 1
ATOM 782 C C . ILE A 1 99 ? -24.206 -12.433 37.769 1.00 86.69 99 ILE A C 1
ATOM 784 O O . ILE A 1 99 ? -24.159 -13.659 37.840 1.00 86.69 99 ILE A O 1
ATOM 788 N N . LEU A 1 100 ? -25.353 -11.751 37.785 1.00 83.31 100 LEU A N 1
ATOM 789 C CA . LEU A 1 100 ? -26.662 -12.381 37.937 1.00 83.31 100 LEU A CA 1
ATOM 790 C C . LEU A 1 100 ? -27.139 -13.068 36.649 1.00 83.31 100 LEU A C 1
ATOM 792 O O . LEU A 1 100 ? -27.780 -14.111 36.735 1.00 83.31 100 LEU A O 1
ATOM 796 N N . ASN A 1 101 ? -26.826 -12.505 35.477 1.00 78.69 101 ASN A N 1
ATOM 797 C CA . ASN A 1 101 ? -27.253 -12.993 34.167 1.00 78.69 101 ASN A CA 1
ATOM 798 C C . ASN A 1 101 ? -26.077 -13.026 33.179 1.00 78.69 101 ASN A C 1
ATOM 800 O O . ASN A 1 101 ? -25.492 -11.999 32.840 1.00 78.69 101 ASN A O 1
ATOM 804 N N . SER A 1 102 ? -25.784 -14.201 32.620 1.00 70.69 102 SER A N 1
ATOM 805 C CA . SER A 1 102 ? -24.723 -14.370 31.616 1.00 70.69 102 SER A CA 1
ATOM 806 C C . SER A 1 102 ? -25.027 -13.721 30.260 1.00 70.69 102 SER A C 1
ATOM 808 O O . SER A 1 102 ? -24.119 -13.516 29.459 1.00 70.69 102 SER A O 1
ATOM 810 N N . ASP A 1 103 ? -26.286 -13.384 29.994 1.00 69.25 103 ASP A N 1
ATOM 811 C CA . ASP A 1 103 ? -26.708 -12.834 28.702 1.00 69.25 103 ASP A CA 1
ATOM 812 C C . ASP A 1 103 ? -26.499 -11.315 28.614 1.00 69.25 103 ASP A C 1
ATOM 814 O O . ASP A 1 103 ? -26.540 -10.741 27.530 1.00 69.25 103 ASP A O 1
ATOM 818 N N . THR A 1 104 ? -26.223 -10.641 29.738 1.00 69.38 104 THR A N 1
ATOM 819 C CA . THR A 1 104 ? -25.949 -9.193 29.764 1.00 69.38 104 THR A CA 1
ATOM 820 C C . THR A 1 104 ? -24.470 -8.862 29.561 1.00 69.38 104 THR A C 1
ATOM 822 O O . THR A 1 104 ? -24.065 -7.710 29.733 1.00 69.38 104 THR A O 1
ATOM 825 N N . PHE A 1 105 ? -23.634 -9.853 29.236 1.00 72.50 105 PHE A N 1
ATOM 826 C CA . PHE A 1 105 ? -22.232 -9.612 28.913 1.00 72.50 105 PHE A CA 1
ATOM 827 C C . PHE A 1 105 ? -22.109 -8.833 27.600 1.00 72.50 105 PHE A C 1
ATOM 829 O O . PHE A 1 105 ? -22.615 -9.244 26.559 1.00 72.50 105 PHE A O 1
ATOM 836 N N . ASP A 1 106 ? -21.372 -7.722 27.641 1.00 68.62 106 ASP A N 1
ATOM 837 C CA . ASP A 1 106 ? -21.095 -6.928 26.446 1.00 68.62 106 ASP A CA 1
ATOM 838 C C . ASP A 1 106 ? -20.246 -7.720 25.438 1.00 68.62 106 ASP A C 1
ATOM 840 O O . ASP A 1 106 ? -19.162 -8.226 25.760 1.00 68.62 106 ASP A O 1
ATOM 844 N N . ASP A 1 107 ? -20.694 -7.750 24.183 1.00 67.50 107 ASP A N 1
ATOM 845 C CA . ASP A 1 107 ? -19.925 -8.332 23.089 1.00 67.50 107 ASP A CA 1
ATOM 846 C C . ASP A 1 107 ? -18.737 -7.428 22.713 1.00 67.50 107 ASP A C 1
ATOM 848 O O . ASP A 1 107 ? -18.882 -6.342 22.139 1.00 67.50 107 ASP A O 1
ATOM 852 N N . LYS A 1 108 ? -17.525 -7.909 23.009 1.00 69.19 108 LYS A N 1
ATOM 853 C CA . LYS A 1 108 ? -16.255 -7.231 22.696 1.00 69.19 108 LYS A CA 1
ATOM 854 C C . LYS A 1 108 ? -16.005 -7.104 21.193 1.00 69.19 108 LYS A C 1
ATOM 856 O O . LYS A 1 108 ? -15.226 -6.243 20.770 1.00 69.19 108 LYS A O 1
ATOM 861 N N . ASP A 1 109 ? -16.630 -7.955 20.385 1.00 65.31 109 ASP A N 1
ATOM 862 C CA . ASP A 1 109 ? -16.459 -7.970 18.942 1.00 65.31 109 ASP A CA 1
ATOM 863 C C . ASP A 1 109 ? -17.449 -7.072 18.192 1.00 65.31 109 ASP A C 1
ATOM 865 O O . ASP A 1 109 ? -17.190 -6.769 17.019 1.00 65.31 109 ASP A O 1
ATOM 869 N N . TYR A 1 110 ? -18.470 -6.539 18.876 1.00 65.69 110 TYR A N 1
ATOM 870 C CA . TYR A 1 110 ? -19.444 -5.599 18.321 1.00 65.69 110 TYR A CA 1
ATOM 871 C C . TYR A 1 110 ? -18.764 -4.393 17.656 1.00 65.69 110 TYR A C 1
ATOM 873 O O . TYR A 1 110 ? -18.061 -3.598 18.288 1.00 65.69 110 TYR A O 1
ATOM 881 N N . VAL A 1 111 ? -18.975 -4.242 16.346 1.00 61.12 111 VAL A N 1
ATOM 882 C CA . VAL A 1 111 ? -18.257 -3.244 15.536 1.00 61.12 111 VAL A CA 1
ATOM 883 C C . VAL A 1 111 ? -18.717 -1.822 15.835 1.00 61.12 111 VAL A C 1
ATOM 885 O O . VAL A 1 111 ? -17.903 -0.909 15.751 1.00 61.12 111 VAL A O 1
ATOM 888 N N . GLY A 1 112 ? -19.968 -1.620 16.257 1.00 56.78 112 GLY A N 1
ATOM 889 C CA . GLY A 1 112 ? -20.465 -0.287 16.618 1.00 56.78 112 GLY A CA 1
ATOM 890 C C . GLY A 1 112 ? -19.754 0.332 17.829 1.00 56.78 112 GLY A C 1
ATOM 891 O O . GLY A 1 112 ? -19.717 1.552 17.953 1.00 56.78 112 GLY A O 1
ATOM 892 N N . ASN A 1 113 ? -19.115 -0.485 18.675 1.00 66.88 113 ASN A N 1
ATOM 893 C CA . ASN A 1 113 ? -18.290 -0.012 19.793 1.00 66.88 113 ASN A CA 1
ATOM 894 C C . ASN A 1 113 ? -16.835 0.261 19.377 1.00 66.88 113 ASN A C 1
ATOM 896 O O . ASN A 1 113 ? -16.048 0.791 20.164 1.00 66.88 113 ASN A O 1
ATOM 900 N N . LYS A 1 114 ? -16.458 -0.089 18.142 1.00 67.88 114 LYS A N 1
ATOM 901 C CA . LYS A 1 114 ? -15.124 0.137 17.583 1.00 67.88 114 LYS A CA 1
ATOM 902 C C . LYS A 1 114 ? -15.131 1.451 16.800 1.00 67.88 114 LYS A C 1
ATOM 904 O O . LYS A 1 114 ? -16.078 1.768 16.087 1.00 67.88 114 LYS A O 1
ATOM 909 N N . ARG A 1 115 ? -14.052 2.226 16.916 1.00 69.50 115 ARG A N 1
ATOM 910 C CA . ARG A 1 115 ? -13.883 3.496 16.193 1.00 69.50 115 ARG A CA 1
ATOM 911 C C . ARG A 1 115 ? -12.790 3.372 15.142 1.00 69.50 115 ARG A C 1
ATOM 913 O O . ARG A 1 115 ? -11.779 2.710 15.366 1.00 69.50 115 ARG A O 1
ATOM 920 N N . LEU A 1 116 ? -13.003 4.021 13.999 1.00 76.56 116 LEU A N 1
ATOM 921 C CA . LEU A 1 116 ? -11.988 4.170 12.962 1.00 76.56 116 LEU A CA 1
ATOM 922 C C . LEU A 1 116 ? -11.222 5.464 13.213 1.00 76.56 116 LEU A C 1
ATOM 924 O O . LEU A 1 116 ? -11.787 6.551 13.122 1.00 76.56 116 LEU A O 1
ATOM 928 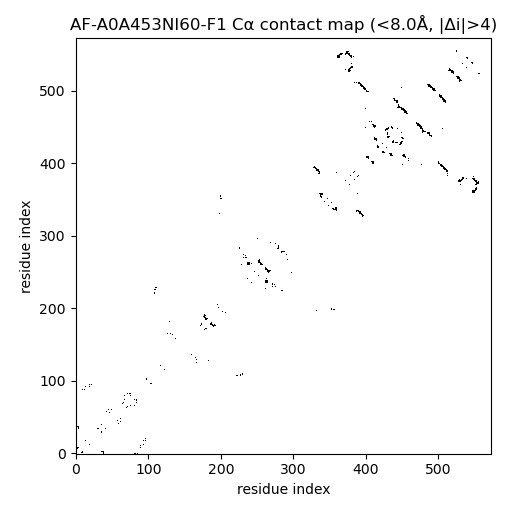N N . GLU A 1 117 ? -9.940 5.333 13.526 1.00 78.56 117 GLU A N 1
ATOM 929 C CA . GLU A 1 117 ? -9.047 6.480 13.632 1.00 78.56 117 GLU A CA 1
ATOM 930 C C . GLU A 1 117 ? -8.533 6.847 12.241 1.00 78.56 117 GLU A C 1
ATOM 932 O O . GLU A 1 117 ? -7.860 6.054 11.576 1.00 78.56 117 GLU A O 1
ATOM 937 N N . LEU A 1 118 ? -8.882 8.050 11.790 1.00 85.19 118 LEU A N 1
ATOM 938 C CA . LEU A 1 118 ? -8.492 8.561 10.478 1.00 85.19 118 LEU A CA 1
ATOM 939 C C . LEU A 1 118 ? -7.139 9.277 10.539 1.00 85.19 118 LEU A C 1
ATOM 941 O O . LEU A 1 118 ? -6.690 9.713 11.601 1.00 85.19 118 LEU A O 1
ATOM 945 N N . SER A 1 119 ? -6.517 9.467 9.374 1.00 86.75 119 SER A N 1
ATOM 946 C CA . SER A 1 119 ? -5.233 10.169 9.240 1.00 86.75 119 SER A CA 1
ATOM 947 C C . SER A 1 119 ? -5.239 11.545 9.910 1.00 86.75 119 SER A C 1
ATOM 949 O O . SER A 1 119 ? -4.290 11.873 10.614 1.00 86.75 119 SER A O 1
ATOM 951 N N . GLY A 1 120 ? -6.324 12.314 9.770 1.00 87.56 120 GLY A N 1
ATOM 952 C CA . GLY A 1 120 ? -6.450 13.638 10.388 1.00 87.56 120 GLY A CA 1
ATOM 953 C C . GLY A 1 120 ? -6.352 13.611 11.916 1.00 87.56 120 GLY A C 1
ATOM 954 O O . GLY A 1 120 ? -5.636 14.420 12.499 1.00 87.56 120 GLY A O 1
ATOM 955 N N . GLN A 1 121 ? -6.999 12.641 12.571 1.00 85.50 121 GLN A N 1
ATOM 956 C CA . GLN A 1 121 ? -6.934 12.493 14.030 1.00 85.50 121 GLN A CA 1
ATOM 957 C C . GLN A 1 121 ? -5.528 12.105 14.489 1.00 85.50 121 GLN A C 1
ATOM 959 O O . GLN A 1 121 ? -5.014 12.667 15.453 1.00 85.50 121 GLN A O 1
ATOM 964 N N . LEU A 1 122 ? -4.883 11.180 13.773 1.00 87.62 122 LEU A N 1
ATOM 965 C CA . LEU A 1 122 ? -3.520 10.762 14.092 1.00 87.62 122 LEU A CA 1
ATOM 966 C C . LEU A 1 122 ? -2.548 11.935 13.958 1.00 87.62 122 LEU A C 1
ATOM 968 O O . LEU A 1 122 ? -1.809 12.220 14.898 1.00 87.62 122 LEU A O 1
ATOM 972 N N . VAL A 1 123 ? -2.588 12.651 12.830 1.00 91.56 123 VAL A N 1
ATOM 973 C CA . VAL A 1 123 ? -1.738 13.828 12.589 1.00 91.56 123 VAL A CA 1
ATOM 974 C C . VAL A 1 123 ? -1.982 14.904 13.646 1.00 91.56 123 VAL A C 1
ATOM 976 O O . VAL A 1 123 ? -1.014 15.477 14.138 1.00 91.56 123 VAL A O 1
ATOM 979 N N . SER A 1 124 ? -3.234 15.128 14.056 1.00 91.44 124 SER A N 1
ATOM 980 C CA . SER A 1 124 ? -3.565 16.066 15.136 1.00 91.44 124 SER A CA 1
ATOM 981 C C . SER A 1 124 ? -2.877 15.697 16.453 1.00 91.44 124 SER A C 1
ATOM 983 O O . SER A 1 124 ? -2.282 16.564 17.087 1.00 91.44 124 SER A O 1
ATOM 985 N N . LEU A 1 125 ? -2.911 14.421 16.853 1.00 90.62 125 LEU A N 1
ATOM 986 C CA . LEU A 1 125 ? -2.250 13.952 18.079 1.00 90.62 125 LEU A CA 1
ATOM 987 C C . LEU A 1 125 ? -0.727 14.106 18.009 1.00 90.62 125 LEU A C 1
ATOM 989 O O . LEU A 1 125 ? -0.095 14.501 18.989 1.00 90.62 125 LEU A O 1
ATOM 993 N N . LEU A 1 126 ? -0.135 13.802 16.851 1.00 91.62 126 LEU A N 1
ATOM 994 C CA . LEU A 1 126 ? 1.302 13.960 16.631 1.00 91.62 126 LEU A CA 1
ATOM 995 C C . LEU A 1 126 ? 1.713 15.433 16.676 1.00 91.62 126 LEU A C 1
ATOM 997 O O . LEU A 1 126 ? 2.689 15.777 17.338 1.00 91.62 126 LEU A O 1
ATOM 1001 N N . PHE A 1 127 ? 0.955 16.303 16.011 1.00 93.56 127 PHE A N 1
ATOM 1002 C CA . PHE A 1 127 ? 1.202 17.738 16.028 1.00 93.56 127 PHE A CA 1
ATOM 1003 C C . PHE A 1 127 ? 1.083 18.310 17.440 1.00 93.56 127 PHE A C 1
ATOM 1005 O O . PHE A 1 127 ? 1.956 19.063 17.859 1.00 93.56 127 PHE A O 1
ATOM 1012 N N . GLU A 1 128 ? 0.059 17.918 18.201 1.00 93.25 128 GLU A N 1
ATOM 1013 C CA . GLU A 1 128 ? -0.127 18.388 19.575 1.00 93.25 128 GLU A CA 1
ATOM 1014 C C . GLU A 1 128 ? 1.068 18.032 20.472 1.00 93.25 128 GLU A C 1
ATOM 1016 O O . GLU A 1 128 ? 1.535 18.871 21.249 1.00 93.25 128 GLU A O 1
ATOM 1021 N N . ASP A 1 129 ? 1.598 16.813 20.358 1.00 92.06 129 ASP A N 1
ATOM 1022 C CA . ASP A 1 129 ? 2.760 16.399 21.143 1.00 92.06 129 ASP A CA 1
ATOM 1023 C C . ASP A 1 129 ? 4.037 17.146 20.743 1.00 92.06 129 ASP A C 1
ATOM 1025 O O . ASP A 1 129 ? 4.756 17.649 21.613 1.00 92.06 129 ASP A O 1
ATOM 1029 N N . LEU A 1 130 ? 4.293 17.285 19.437 1.00 91.94 130 LEU A N 1
ATOM 1030 C CA . LEU A 1 130 ? 5.440 18.039 18.922 1.00 91.94 130 LEU A CA 1
ATOM 1031 C C . LEU A 1 130 ? 5.356 19.518 19.311 1.00 91.94 130 LEU A C 1
ATOM 1033 O O . LEU A 1 130 ? 6.354 20.099 19.736 1.00 91.94 130 LEU A O 1
ATOM 1037 N N . PHE A 1 131 ? 4.164 20.109 19.241 1.00 92.25 131 PHE A N 1
ATOM 1038 C CA . PHE A 1 131 ? 3.917 21.500 19.606 1.00 92.25 131 PHE A CA 1
ATOM 1039 C C . PHE A 1 131 ? 4.134 21.740 21.103 1.00 92.25 131 PHE A C 1
ATOM 1041 O O . PHE A 1 131 ? 4.844 22.666 21.497 1.00 92.25 131 PHE A O 1
ATOM 1048 N N . LYS A 1 132 ? 3.594 20.872 21.967 1.00 92.00 132 LYS A N 1
ATOM 1049 C CA . LYS A 1 132 ? 3.828 20.970 23.416 1.00 92.00 132 LYS A CA 1
ATOM 1050 C C . LYS A 1 132 ? 5.298 20.754 23.768 1.00 92.00 132 LYS A C 1
ATOM 1052 O O . LYS A 1 132 ? 5.811 21.444 24.641 1.00 92.00 132 LYS A O 1
ATOM 1057 N N . THR A 1 133 ? 5.978 19.839 23.082 1.00 89.94 133 THR A N 1
ATOM 1058 C CA . THR A 1 133 ? 7.415 19.593 23.265 1.00 89.94 133 THR A CA 1
ATOM 1059 C C . THR A 1 133 ? 8.251 20.806 22.852 1.00 89.94 133 THR A C 1
ATOM 1061 O O . THR A 1 133 ? 9.152 21.206 23.586 1.00 89.94 133 THR A O 1
ATOM 1064 N N . MET A 1 134 ? 7.913 21.448 21.730 1.00 89.75 134 MET A N 1
ATOM 1065 C CA . MET A 1 134 ? 8.523 22.710 21.303 1.00 89.75 134 MET A CA 1
ATOM 1066 C C . MET A 1 134 ? 8.353 23.800 22.372 1.00 89.75 134 MET A C 1
ATOM 1068 O O . MET A 1 134 ? 9.331 24.458 22.722 1.00 89.75 134 MET A O 1
ATOM 1072 N N . ASN A 1 135 ? 7.154 23.941 22.949 1.00 89.88 135 ASN A N 1
ATOM 1073 C CA . ASN A 1 135 ? 6.903 24.908 24.022 1.00 89.88 135 ASN A CA 1
ATOM 1074 C C . ASN A 1 135 ? 7.738 24.612 25.274 1.00 89.88 135 ASN A C 1
ATOM 1076 O O . ASN A 1 135 ? 8.321 25.530 25.843 1.00 89.88 135 ASN A O 1
ATOM 1080 N N . THR A 1 136 ? 7.845 23.344 25.689 1.00 89.19 136 THR A N 1
ATOM 1081 C CA . THR A 1 136 ? 8.703 22.958 26.822 1.00 89.19 136 THR A CA 1
ATOM 1082 C C . THR A 1 136 ? 10.164 23.324 26.562 1.00 89.19 136 THR A C 1
ATOM 1084 O O . THR A 1 136 ? 10.789 23.945 27.416 1.00 89.19 136 THR A O 1
ATOM 1087 N N . TYR A 1 137 ? 10.693 23.042 25.368 1.00 87.12 137 TYR A N 1
ATOM 1088 C CA . TYR A 1 137 ? 12.061 23.435 25.021 1.00 87.12 137 TYR A CA 1
ATOM 1089 C C . TYR A 1 137 ? 12.263 24.951 24.977 1.00 87.12 137 TYR A C 1
ATOM 1091 O O . TYR A 1 137 ? 13.317 25.431 25.397 1.00 87.12 137 TYR A O 1
ATOM 1099 N N . ALA A 1 138 ? 11.278 25.709 24.494 1.00 84.94 138 ALA A N 1
ATOM 1100 C CA . ALA A 1 138 ? 11.338 27.167 24.494 1.00 84.94 138 ALA A CA 1
ATOM 1101 C C . ALA A 1 138 ? 11.393 27.727 25.926 1.00 84.94 138 ALA A C 1
ATOM 1103 O O . ALA A 1 138 ? 12.234 28.577 26.216 1.00 84.94 138 ALA A O 1
ATOM 1104 N N . VAL A 1 139 ? 10.561 27.201 26.832 1.00 86.44 139 VAL A N 1
ATOM 1105 C CA . VAL A 1 139 ? 10.551 27.586 28.254 1.00 86.44 139 VAL A CA 1
ATOM 1106 C C . VAL A 1 139 ? 11.865 27.210 28.942 1.00 86.44 139 VAL A C 1
ATOM 1108 O O . VAL A 1 139 ? 12.473 28.057 29.591 1.00 86.44 139 VAL A O 1
ATOM 1111 N N . ASP A 1 140 ? 12.361 25.985 28.754 1.00 85.38 140 ASP A N 1
ATOM 1112 C CA . ASP A 1 140 ? 13.628 25.540 29.349 1.00 85.38 140 ASP A CA 1
ATOM 1113 C C . ASP A 1 140 ? 14.816 26.401 28.895 1.00 85.38 140 ASP A C 1
ATOM 1115 O O . ASP A 1 140 ? 15.727 26.680 29.677 1.00 85.38 140 ASP A O 1
ATOM 1119 N N . ARG A 1 141 ? 14.822 26.842 27.631 1.00 81.00 141 ARG A N 1
ATOM 1120 C CA . ARG A 1 141 ? 15.837 27.773 27.113 1.00 81.00 141 ARG A CA 1
ATOM 1121 C C . ARG A 1 141 ? 15.692 29.165 27.697 1.00 81.00 141 ARG A C 1
ATOM 1123 O O . ARG A 1 141 ? 16.702 29.768 28.045 1.00 81.00 141 ARG A O 1
ATOM 1130 N N . MET A 1 142 ? 14.466 29.669 27.797 1.00 80.12 142 MET A N 1
ATOM 1131 C CA . MET A 1 142 ? 14.204 30.968 28.406 1.00 80.12 142 MET A CA 1
ATOM 1132 C C . MET A 1 142 ? 14.712 30.996 29.849 1.00 80.12 142 MET A C 1
ATOM 1134 O O . MET A 1 142 ? 15.437 31.920 30.197 1.00 80.12 142 MET A O 1
ATOM 1138 N N . ASN A 1 143 ? 14.434 29.949 30.630 1.00 83.81 143 ASN A N 1
ATOM 1139 C CA . ASN A 1 143 ? 14.905 29.823 32.011 1.00 83.81 143 ASN A CA 1
ATOM 1140 C C . ASN A 1 143 ? 16.441 29.766 32.103 1.00 83.81 143 ASN A C 1
ATOM 1142 O O . ASN A 1 143 ? 17.037 30.412 32.956 1.00 83.81 143 ASN A O 1
ATOM 1146 N N . LYS A 1 144 ? 17.112 29.049 31.190 1.00 80.75 144 LYS A N 1
ATOM 1147 C CA . LYS A 1 144 ? 18.588 29.030 31.138 1.00 80.75 144 LYS A CA 1
ATOM 1148 C C . LYS A 1 144 ? 19.188 30.382 30.745 1.00 80.75 144 LYS A C 1
ATOM 1150 O O . LYS A 1 144 ? 20.252 30.744 31.234 1.00 80.75 144 LYS A O 1
ATOM 1155 N N . ASN A 1 145 ? 18.529 31.114 29.848 1.00 72.88 145 ASN A N 1
ATOM 1156 C CA . ASN A 1 145 ? 18.993 32.422 29.393 1.00 72.88 145 ASN A CA 1
ATOM 1157 C C . ASN A 1 145 ? 18.688 33.536 30.401 1.00 72.88 145 ASN A C 1
ATOM 1159 O O . ASN A 1 145 ? 19.450 34.496 30.461 1.00 72.88 145 ASN A O 1
ATOM 1163 N N . SER A 1 146 ? 17.623 33.425 31.205 1.00 66.94 146 SER A N 1
ATOM 1164 C CA . SER A 1 146 ? 17.312 34.404 32.256 1.00 66.94 146 SER A CA 1
ATOM 1165 C C . SER A 1 146 ? 18.353 34.429 33.373 1.00 66.94 146 SER A C 1
ATOM 1167 O O . SER A 1 146 ? 18.555 35.477 33.980 1.00 66.94 146 SER A O 1
ATOM 1169 N N . ASP A 1 147 ? 19.061 33.318 33.594 1.00 62.97 147 ASP A N 1
ATOM 1170 C CA . ASP A 1 147 ? 20.170 33.248 34.553 1.00 62.97 147 ASP A CA 1
ATOM 1171 C C . ASP A 1 147 ? 21.433 33.978 34.046 1.00 62.97 147 ASP A C 1
ATOM 1173 O O . ASP A 1 147 ? 22.309 34.344 34.831 1.00 62.97 147 ASP A O 1
ATOM 1177 N N . MET A 1 148 ? 21.532 34.251 32.737 1.00 61.28 148 MET A N 1
ATOM 1178 C CA . MET A 1 148 ? 22.618 35.022 32.128 1.00 61.28 148 MET A CA 1
ATOM 1179 C C . MET A 1 148 ? 22.149 36.452 31.840 1.00 61.28 148 MET A C 1
ATOM 1181 O O . MET A 1 148 ? 21.670 36.760 30.752 1.00 61.28 148 MET A O 1
ATOM 1185 N N . ALA A 1 149 ? 22.316 37.348 32.814 1.00 58.88 149 ALA A N 1
ATOM 1186 C CA . ALA A 1 149 ? 22.008 38.771 32.679 1.00 58.88 149 ALA A CA 1
ATOM 1187 C C . ALA A 1 149 ? 22.673 39.398 31.431 1.00 58.88 149 ALA A C 1
ATOM 1189 O O . ALA A 1 149 ? 23.858 39.736 31.436 1.00 58.88 149 ALA A O 1
ATOM 1190 N N . ARG A 1 150 ? 21.900 39.587 30.356 1.00 57.47 150 ARG A N 1
ATOM 1191 C CA . ARG A 1 150 ? 22.251 40.452 29.224 1.00 57.47 150 ARG A CA 1
ATOM 1192 C C . ARG A 1 150 ? 21.075 41.359 28.897 1.00 57.47 150 ARG A C 1
ATOM 1194 O O . ARG A 1 150 ? 19.990 40.907 28.557 1.00 57.47 150 ARG A O 1
ATOM 1201 N N . SER A 1 151 ? 21.331 42.657 28.976 1.00 56.44 151 SER A N 1
ATOM 1202 C CA . SER A 1 151 ? 20.448 43.789 28.679 1.00 56.44 151 SER A CA 1
ATOM 1203 C C . SER A 1 151 ? 20.163 43.973 27.177 1.00 56.44 151 SER A C 1
ATOM 1205 O O . SER A 1 151 ? 20.025 45.095 26.696 1.00 56.44 151 SER A O 1
ATOM 1207 N N . SER A 1 152 ? 20.085 42.880 26.415 1.00 63.91 152 SER A N 1
ATOM 1208 C CA . SER A 1 152 ? 19.679 42.887 25.006 1.00 63.91 152 SER A CA 1
ATOM 1209 C C . SER A 1 152 ? 18.219 42.440 24.876 1.00 63.91 152 SER A C 1
ATOM 1211 O O . SER A 1 152 ? 17.838 41.484 25.555 1.00 63.91 152 SER A O 1
ATOM 1213 N N . PRO A 1 153 ? 17.408 43.062 23.998 1.00 64.88 153 PRO A N 1
ATOM 1214 C CA . PRO A 1 153 ? 16.050 42.607 23.716 1.00 64.88 153 PRO A CA 1
ATOM 1215 C C . PRO A 1 153 ? 16.052 41.125 23.326 1.00 64.88 153 PRO A C 1
ATOM 1217 O O . PRO A 1 153 ? 16.752 40.726 22.395 1.00 64.88 153 PRO A O 1
ATOM 1220 N N . LEU A 1 154 ? 15.301 40.307 24.062 1.00 66.56 154 LEU A N 1
ATOM 1221 C CA . LEU A 1 154 ? 15.151 38.888 23.756 1.00 66.56 154 LEU A CA 1
ATOM 1222 C C . LEU A 1 154 ? 14.250 38.737 22.531 1.00 66.56 154 LEU A C 1
ATOM 1224 O O . LEU A 1 154 ? 13.062 39.049 22.577 1.00 66.56 154 LEU A O 1
ATOM 1228 N N . ASP A 1 155 ? 14.820 38.232 21.443 1.00 71.75 155 ASP A N 1
ATOM 1229 C CA . ASP A 1 155 ? 14.062 37.854 20.260 1.00 71.75 155 ASP A CA 1
ATOM 1230 C C . ASP A 1 155 ? 13.516 36.428 20.430 1.00 71.75 155 ASP A C 1
ATOM 1232 O O . ASP A 1 155 ? 14.243 35.434 20.338 1.00 71.75 155 ASP A O 1
ATOM 1236 N N . PHE A 1 156 ? 12.211 36.323 20.695 1.00 72.00 156 PHE A N 1
ATOM 1237 C CA . PHE A 1 156 ? 11.524 35.039 20.854 1.00 72.00 156 PHE A CA 1
ATOM 1238 C C . PHE A 1 156 ? 11.598 34.166 19.598 1.00 72.00 156 PHE A C 1
ATOM 1240 O O . PHE A 1 156 ? 11.594 32.938 19.714 1.00 72.00 156 PHE A O 1
ATOM 1247 N N . SER A 1 157 ? 11.700 34.767 18.408 1.00 74.12 157 SER A N 1
ATOM 1248 C CA . SER A 1 157 ? 11.779 34.006 17.160 1.00 74.12 157 SER A CA 1
ATOM 1249 C C . SER A 1 157 ? 13.055 33.162 17.103 1.00 74.12 157 SER A C 1
ATOM 1251 O O . SER A 1 157 ? 13.005 31.996 16.714 1.00 74.12 157 SER A O 1
ATOM 1253 N N . GLN A 1 158 ? 14.171 33.681 17.621 1.00 73.38 158 GLN A N 1
ATOM 1254 C CA . GLN A 1 158 ? 15.458 32.983 17.648 1.00 73.38 158 GLN A CA 1
ATOM 1255 C C . GLN A 1 158 ? 15.462 31.789 18.609 1.00 73.38 158 GLN A C 1
ATOM 1257 O O . GLN A 1 158 ? 16.102 30.775 18.334 1.00 73.38 158 GLN A O 1
ATOM 1262 N N . LEU A 1 159 ? 14.719 31.867 19.717 1.00 71.88 159 LEU A N 1
ATOM 1263 C CA . LEU A 1 159 ? 14.602 30.762 20.678 1.00 71.88 159 LEU A CA 1
ATOM 1264 C C . LEU A 1 159 ? 13.824 29.570 20.102 1.00 71.88 159 LEU A C 1
ATOM 1266 O O . LEU A 1 159 ? 14.124 28.417 20.436 1.00 71.88 159 LEU A O 1
ATOM 1270 N N . ILE A 1 160 ? 12.843 29.857 19.240 1.00 74.00 160 ILE A N 1
ATOM 1271 C CA . ILE A 1 160 ? 11.983 28.865 18.585 1.00 74.00 160 ILE A CA 1
ATOM 1272 C C . ILE A 1 160 ? 12.673 28.292 17.338 1.00 74.00 160 ILE A C 1
ATOM 1274 O O . ILE A 1 160 ? 12.755 27.074 17.199 1.00 74.00 160 ILE A O 1
ATOM 1278 N N . MET A 1 161 ? 13.224 29.144 16.466 1.00 70.62 161 MET A N 1
ATOM 1279 C CA . MET A 1 161 ? 13.808 28.745 15.173 1.00 70.62 161 MET A CA 1
ATOM 1280 C C . MET A 1 161 ? 15.125 27.966 15.280 1.00 70.62 161 MET A C 1
ATOM 1282 O O . MET A 1 161 ? 15.577 27.389 14.299 1.00 70.62 161 MET A O 1
ATOM 1286 N N . GLN A 1 162 ? 15.753 27.903 16.457 1.00 68.75 162 GLN A N 1
ATOM 1287 C CA . GLN A 1 162 ? 16.989 27.134 16.638 1.00 68.75 162 GLN A CA 1
ATOM 1288 C C . GLN A 1 162 ? 16.816 25.614 16.485 1.00 68.75 162 GLN A C 1
ATOM 1290 O O . GLN A 1 162 ? 17.811 24.916 16.295 1.00 68.75 162 GLN A O 1
ATOM 1295 N N . GLN A 1 163 ? 15.596 25.074 16.606 1.00 71.44 163 GLN A N 1
ATOM 1296 C CA . GLN A 1 163 ? 15.345 23.648 16.383 1.00 71.44 163 GLN A CA 1
ATOM 1297 C C . GLN A 1 163 ? 14.027 23.395 15.654 1.00 71.44 163 GLN A C 1
ATOM 1299 O O . GLN A 1 163 ? 12.950 23.690 16.169 1.00 71.44 163 GLN A O 1
ATOM 1304 N N . ASP A 1 164 ? 14.121 22.691 14.528 1.00 84.00 164 ASP A N 1
ATOM 1305 C CA . ASP A 1 164 ? 12.984 22.218 13.737 1.00 84.00 164 ASP A CA 1
ATOM 1306 C C . ASP A 1 164 ? 12.306 20.996 14.376 1.00 84.00 164 ASP A C 1
ATOM 1308 O O . ASP A 1 164 ? 12.282 19.896 13.818 1.00 84.00 164 ASP A O 1
ATOM 1312 N N . VAL A 1 165 ? 11.762 21.157 15.585 1.00 89.06 165 VAL A N 1
ATOM 1313 C CA . VAL A 1 165 ? 11.122 20.063 16.340 1.00 89.06 165 VAL A CA 1
ATOM 1314 C C . VAL A 1 165 ? 9.915 19.511 15.582 1.00 89.06 165 VAL A C 1
ATOM 1316 O O . VAL A 1 165 ? 9.767 18.296 15.452 1.00 89.06 165 VAL A O 1
ATOM 1319 N N . ILE A 1 166 ? 9.066 20.400 15.057 1.00 91.00 166 ILE A N 1
ATOM 1320 C CA . ILE A 1 166 ? 7.837 20.015 14.356 1.00 91.00 166 ILE A CA 1
ATOM 1321 C C . ILE A 1 166 ? 8.177 19.367 13.014 1.00 91.00 166 ILE A C 1
ATOM 1323 O O . ILE A 1 166 ? 7.759 18.238 12.770 1.00 91.00 166 ILE A O 1
ATOM 1327 N N . THR A 1 167 ? 8.970 20.037 12.173 1.00 91.69 167 THR A N 1
ATOM 1328 C CA . THR A 1 167 ? 9.334 19.539 10.838 1.00 91.69 167 THR A CA 1
ATOM 1329 C C . THR A 1 167 ? 10.048 18.193 10.930 1.00 91.69 167 THR A C 1
ATOM 1331 O O . THR A 1 167 ? 9.570 17.207 10.372 1.00 91.69 167 THR A O 1
ATOM 1334 N N . SER A 1 168 ? 11.118 18.100 11.730 1.00 90.94 168 SER A N 1
ATOM 1335 C CA . SER A 1 168 ? 11.873 16.848 11.874 1.00 90.94 168 SER A CA 1
ATOM 1336 C C . SER A 1 168 ? 11.060 15.736 12.546 1.00 90.94 168 SER A C 1
ATOM 1338 O O . SER A 1 168 ? 11.240 14.556 12.234 1.00 90.94 168 SER A O 1
ATOM 1340 N N . GLY A 1 169 ? 10.154 16.087 13.464 1.00 91.00 169 GLY A N 1
ATOM 1341 C CA . GLY A 1 169 ? 9.250 15.145 14.117 1.00 91.00 169 GLY A CA 1
ATOM 1342 C C . GLY A 1 169 ? 8.233 14.546 13.147 1.00 91.00 169 GLY A C 1
ATOM 1343 O O . GLY A 1 169 ? 8.079 13.322 13.096 1.00 91.00 169 GLY A O 1
ATOM 1344 N N . LEU A 1 170 ? 7.585 15.394 12.342 1.00 92.25 170 LEU A N 1
ATOM 1345 C CA . LEU A 1 170 ? 6.628 14.978 11.316 1.00 92.25 170 LEU A CA 1
ATOM 1346 C C . LEU A 1 170 ? 7.307 14.144 10.226 1.00 92.25 170 LEU A C 1
ATOM 1348 O O . LEU A 1 170 ? 6.835 13.048 9.915 1.00 92.25 170 LEU A O 1
ATOM 1352 N N . GLU A 1 171 ? 8.440 14.604 9.694 1.00 92.25 171 GLU A N 1
ATOM 1353 C CA . GLU A 1 171 ? 9.197 13.876 8.673 1.00 92.25 171 GLU A CA 1
ATOM 1354 C C . GLU A 1 171 ? 9.616 12.492 9.162 1.00 92.25 171 GLU A C 1
ATOM 1356 O O . GLU A 1 171 ? 9.429 11.499 8.455 1.00 92.25 171 GLU A O 1
ATOM 1361 N N . ARG A 1 172 ? 10.121 12.384 10.395 1.00 91.25 172 ARG A N 1
ATOM 1362 C CA . ARG A 1 172 ? 10.519 11.101 10.987 1.00 91.25 172 ARG A CA 1
ATOM 1363 C C . ARG A 1 172 ? 9.333 10.153 11.146 1.00 91.25 172 ARG A C 1
ATOM 1365 O O . ARG A 1 172 ? 9.442 8.985 10.771 1.00 91.25 172 ARG A O 1
ATOM 1372 N N . ALA A 1 173 ? 8.206 10.626 11.676 1.00 91.31 173 ALA A N 1
ATOM 1373 C CA . ALA A 1 173 ? 7.027 9.788 11.901 1.00 91.31 173 ALA A CA 1
ATOM 1374 C C . ALA A 1 173 ? 6.395 9.302 10.583 1.00 91.31 173 ALA A C 1
ATOM 1376 O O . ALA A 1 173 ? 6.000 8.137 10.465 1.00 91.31 173 ALA A O 1
ATOM 1377 N N . ILE A 1 174 ? 6.335 10.173 9.571 1.00 91.12 174 ILE A N 1
ATOM 1378 C CA . ILE A 1 174 ? 5.740 9.862 8.265 1.00 91.12 174 ILE A CA 1
ATOM 1379 C C . ILE A 1 174 ? 6.664 8.967 7.431 1.00 91.12 174 ILE A C 1
ATOM 1381 O O . ILE A 1 174 ? 6.182 7.998 6.842 1.00 91.12 174 ILE A O 1
ATOM 1385 N N . SER A 1 175 ? 7.971 9.244 7.400 1.00 90.75 175 SER A N 1
ATOM 1386 C CA . SER A 1 175 ? 8.940 8.476 6.598 1.00 90.75 175 SER A CA 1
ATOM 1387 C C . SER A 1 175 ? 9.180 7.069 7.143 1.00 90.75 175 SER A C 1
ATOM 1389 O O . SER A 1 175 ? 9.233 6.110 6.376 1.00 90.75 175 SER A O 1
ATOM 1391 N N . THR A 1 176 ? 9.293 6.924 8.466 1.00 90.38 176 THR A N 1
ATOM 1392 C CA . THR A 1 176 ? 9.546 5.620 9.101 1.00 90.38 176 THR A CA 1
ATOM 1393 C C . THR A 1 176 ? 8.267 4.822 9.346 1.00 90.38 176 THR A C 1
ATOM 1395 O O . THR A 1 176 ? 8.326 3.610 9.554 1.00 90.38 176 THR A O 1
ATOM 1398 N N . GLY A 1 177 ? 7.110 5.493 9.380 1.00 88.56 177 GLY A N 1
ATOM 1399 C CA . GLY A 1 177 ? 5.836 4.898 9.780 1.00 88.56 177 GLY A CA 1
ATOM 1400 C C . GLY A 1 177 ? 5.761 4.505 11.257 1.00 88.56 177 GLY A C 1
ATOM 1401 O O . GLY A 1 177 ? 4.792 3.849 11.653 1.00 88.56 177 GLY A O 1
ATOM 1402 N N . ASN A 1 178 ? 6.742 4.911 12.070 1.00 88.19 178 ASN A N 1
ATOM 1403 C CA . ASN A 1 178 ? 6.756 4.714 13.515 1.00 88.19 178 ASN A CA 1
ATOM 1404 C C . ASN A 1 178 ? 6.250 5.973 14.218 1.00 88.19 178 ASN A C 1
ATOM 1406 O O . ASN A 1 178 ? 6.869 7.032 14.166 1.00 88.19 178 ASN A O 1
ATOM 1410 N N . TRP A 1 179 ? 5.115 5.827 14.886 1.00 88.12 179 TRP A N 1
ATOM 1411 C CA . TRP A 1 179 ? 4.419 6.883 15.600 1.00 88.12 179 TRP A CA 1
ATOM 1412 C C . TRP A 1 179 ? 4.577 6.609 17.089 1.00 88.12 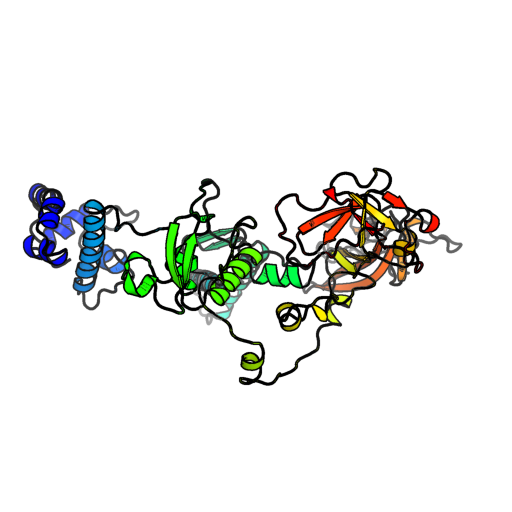179 TRP A C 1
ATOM 1414 O O . TRP A 1 179 ? 3.843 5.805 17.666 1.00 88.12 179 TRP A O 1
ATOM 1424 N N . ASP A 1 180 ? 5.598 7.230 17.671 1.00 85.69 180 ASP A N 1
ATOM 1425 C CA . ASP A 1 180 ? 5.907 7.170 19.096 1.00 85.69 180 ASP A CA 1
ATOM 1426 C C . ASP A 1 180 ? 5.532 8.505 19.746 1.00 85.69 180 ASP A C 1
ATOM 1428 O O . ASP A 1 180 ? 6.274 9.482 19.646 1.00 85.69 180 ASP A O 1
ATOM 1432 N N . ILE A 1 181 ? 4.352 8.547 20.366 1.00 85.88 181 ILE A N 1
ATOM 1433 C CA . ILE A 1 181 ? 3.819 9.726 21.047 1.00 85.88 181 ILE A CA 1
ATOM 1434 C C . ILE A 1 181 ? 3.782 9.452 22.548 1.00 85.88 181 ILE A C 1
ATOM 1436 O O . ILE A 1 181 ? 2.811 8.909 23.091 1.00 85.88 181 ILE A O 1
ATOM 1440 N N . LYS A 1 182 ? 4.860 9.841 23.234 1.00 82.25 182 LYS A N 1
ATOM 1441 C CA . LYS A 1 182 ? 5.083 9.540 24.657 1.00 82.25 182 LYS A CA 1
ATOM 1442 C C . LYS A 1 182 ? 3.989 10.109 25.557 1.00 82.25 182 LYS A C 1
ATOM 1444 O O . LYS A 1 182 ? 3.549 9.430 26.483 1.00 82.25 182 LYS A O 1
ATOM 1449 N N . ARG A 1 183 ? 3.510 11.322 25.265 1.00 80.69 183 ARG A N 1
ATOM 1450 C CA . ARG A 1 183 ? 2.476 12.009 26.058 1.00 80.69 183 ARG A CA 1
ATOM 1451 C C . ARG A 1 183 ? 1.158 11.244 26.118 1.00 80.69 183 ARG A C 1
ATOM 1453 O O . ARG A 1 183 ? 0.520 11.225 27.164 1.00 80.69 183 ARG A O 1
ATOM 1460 N N . PHE A 1 184 ? 0.789 10.578 25.028 1.00 80.50 184 PHE A N 1
ATOM 1461 C CA . PHE A 1 184 ? -0.419 9.755 24.951 1.00 80.50 184 PHE A CA 1
ATOM 1462 C C . PHE A 1 184 ? -0.130 8.258 25.132 1.00 80.50 184 PHE A C 1
ATOM 1464 O O . PHE A 1 184 ? -1.018 7.439 24.907 1.00 80.50 184 PHE A O 1
ATOM 1471 N N . LYS A 1 185 ? 1.102 7.885 25.526 1.00 80.31 185 LYS A N 1
ATOM 1472 C CA . LYS A 1 185 ? 1.577 6.490 25.631 1.00 80.31 185 LYS A CA 1
ATOM 1473 C C . LYS A 1 185 ? 1.261 5.666 24.376 1.00 80.31 185 LYS A C 1
ATOM 1475 O O . LYS A 1 185 ? 0.914 4.488 24.455 1.00 80.31 185 LYS A O 1
ATOM 1480 N N . MET A 1 186 ? 1.354 6.297 23.207 1.00 81.31 186 MET A N 1
ATOM 1481 C CA . MET A 1 186 ? 1.000 5.679 21.938 1.00 81.31 186 MET A CA 1
ATOM 1482 C C . MET A 1 186 ? 2.267 5.250 21.205 1.00 81.31 186 MET A C 1
ATOM 1484 O O . MET A 1 186 ? 3.018 6.089 20.723 1.00 81.31 186 MET A O 1
ATOM 1488 N N . HIS A 1 187 ? 2.471 3.940 21.075 1.00 86.12 187 HIS A N 1
ATOM 1489 C CA . HIS A 1 187 ? 3.590 3.366 20.329 1.00 86.12 187 HIS A CA 1
ATOM 1490 C C . HIS A 1 187 ? 3.053 2.514 19.179 1.00 86.12 187 HIS A C 1
ATOM 1492 O O . HIS A 1 187 ? 2.682 1.353 19.365 1.00 86.12 187 HIS A O 1
ATOM 1498 N N . ARG A 1 188 ? 2.982 3.087 17.976 1.00 82.69 188 ARG A N 1
ATOM 1499 C CA . ARG A 1 188 ? 2.419 2.417 16.796 1.00 82.69 188 ARG A CA 1
ATOM 1500 C C . ARG A 1 188 ? 3.449 2.297 15.687 1.00 82.69 188 ARG A C 1
ATOM 1502 O O . ARG A 1 188 ? 4.163 3.243 15.377 1.00 82.69 188 ARG A O 1
ATOM 1509 N N . LYS A 1 189 ? 3.506 1.121 15.065 1.00 84.00 189 LYS A N 1
ATOM 1510 C CA . LYS A 1 189 ? 4.393 0.835 13.932 1.00 84.00 189 LYS A CA 1
ATOM 1511 C C . LYS A 1 189 ? 3.569 0.556 12.685 1.00 84.00 189 LYS A C 1
ATOM 1513 O O . LYS A 1 189 ? 2.556 -0.137 12.765 1.00 84.00 189 LYS A O 1
ATOM 1518 N N . GLY A 1 190 ? 4.037 1.042 11.540 1.00 82.56 190 GLY A N 1
ATOM 1519 C CA . GLY A 1 190 ? 3.419 0.785 10.238 1.00 82.56 190 GLY A CA 1
ATOM 1520 C C . GLY A 1 190 ? 2.148 1.591 9.970 1.00 82.56 190 GLY A C 1
ATOM 1521 O O . GLY A 1 190 ? 1.314 1.136 9.188 1.00 82.56 190 GLY A O 1
ATOM 1522 N N . VAL A 1 191 ? 1.998 2.754 10.617 1.00 85.38 191 VAL A N 1
ATOM 1523 C CA . VAL A 1 191 ? 0.877 3.683 10.383 1.00 85.38 191 VAL A CA 1
ATOM 1524 C C . VAL A 1 191 ? 0.996 4.323 8.998 1.00 85.38 191 VAL A C 1
ATOM 1526 O O . VAL A 1 191 ? 0.037 4.326 8.236 1.00 85.38 191 VAL A O 1
ATOM 1529 N N . SER A 1 192 ? 2.190 4.819 8.656 1.00 88.88 192 SER A N 1
ATOM 1530 C CA . SER A 1 192 ? 2.521 5.286 7.306 1.00 88.88 192 SER A CA 1
ATOM 1531 C C . SER A 1 192 ? 3.168 4.155 6.512 1.00 88.88 192 SER A C 1
ATOM 1533 O O . SER A 1 192 ? 3.988 3.403 7.047 1.00 88.88 192 SER A O 1
ATOM 1535 N N . GLN A 1 193 ? 2.783 4.015 5.245 1.00 87.75 193 GLN A N 1
ATOM 1536 C CA . GLN A 1 193 ? 3.298 3.000 4.331 1.00 87.75 193 GLN A CA 1
ATOM 1537 C C . GLN A 1 193 ? 3.466 3.606 2.937 1.00 87.75 193 GLN A C 1
ATOM 1539 O O . GLN A 1 193 ? 2.694 4.472 2.529 1.00 87.75 193 GLN A O 1
ATOM 1544 N N . VAL A 1 194 ? 4.448 3.113 2.180 1.00 88.25 194 VAL A N 1
ATOM 1545 C CA . VAL A 1 194 ? 4.627 3.517 0.780 1.00 88.25 194 VAL A CA 1
ATOM 1546 C C . VAL A 1 194 ? 3.421 3.048 -0.034 1.00 88.25 194 VAL A C 1
ATOM 1548 O O . VAL A 1 194 ? 3.028 1.885 0.047 1.00 88.25 194 VAL A O 1
ATOM 1551 N N . LEU A 1 195 ? 2.839 3.956 -0.820 1.00 86.75 195 LEU A N 1
ATOM 1552 C CA . LEU A 1 195 ? 1.705 3.650 -1.686 1.00 86.75 195 LEU A CA 1
ATOM 1553 C C . LEU A 1 195 ? 2.109 2.626 -2.756 1.00 86.75 195 LEU A C 1
ATOM 1555 O O . LEU A 1 195 ? 2.992 2.896 -3.572 1.00 86.75 195 LEU A O 1
ATOM 1559 N N . SER A 1 196 ? 1.427 1.480 -2.786 1.00 83.56 196 SER A N 1
ATOM 1560 C CA . SER A 1 196 ? 1.585 0.494 -3.858 1.00 83.56 196 SER A CA 1
ATOM 1561 C C . SER A 1 196 ? 0.881 0.972 -5.128 1.00 83.56 196 SER A C 1
ATOM 1563 O O . SER A 1 196 ? -0.344 1.064 -5.162 1.00 83.56 196 SER A O 1
ATOM 1565 N N . ARG A 1 197 ? 1.661 1.263 -6.177 1.00 81.19 197 ARG A N 1
ATOM 1566 C CA . ARG A 1 197 ? 1.177 1.790 -7.468 1.00 81.19 197 ARG A CA 1
ATOM 1567 C C . ARG A 1 197 ? 1.257 0.767 -8.605 1.00 81.19 197 ARG A C 1
ATOM 1569 O O . ARG A 1 197 ? 1.491 1.131 -9.749 1.00 81.19 197 ARG A O 1
ATOM 1576 N N . LEU A 1 198 ? 1.086 -0.519 -8.293 1.00 81.06 198 LEU A N 1
ATOM 1577 C CA . LEU A 1 198 ? 1.134 -1.590 -9.301 1.00 81.06 198 LEU A CA 1
ATOM 1578 C C . LEU A 1 198 ? -0.002 -1.483 -10.326 1.00 81.06 198 LEU A C 1
ATOM 1580 O O . LEU A 1 198 ? 0.178 -1.796 -11.496 1.00 81.06 198 LEU A O 1
ATOM 1584 N N . SER A 1 199 ? -1.175 -1.044 -9.879 1.00 80.06 199 SER A N 1
ATOM 1585 C CA . SER A 1 199 ? -2.305 -0.710 -10.738 1.00 80.06 199 SER A CA 1
ATOM 1586 C C . SER A 1 199 ? -3.116 0.414 -10.105 1.00 80.06 199 SER A C 1
ATOM 1588 O O . SER A 1 199 ? -3.008 0.686 -8.901 1.00 80.06 199 SER A O 1
ATOM 1590 N N . TYR A 1 200 ? -3.957 1.058 -10.911 1.00 81.25 200 TYR A N 1
ATOM 1591 C CA . TYR A 1 200 ? -4.883 2.080 -10.429 1.00 81.25 200 TYR A CA 1
ATOM 1592 C C . TYR A 1 200 ? -5.778 1.541 -9.295 1.00 81.25 200 TYR A C 1
ATOM 1594 O O . TYR A 1 200 ? -5.858 2.124 -8.216 1.00 81.25 200 TYR A O 1
ATOM 1602 N N . MET A 1 201 ? -6.330 0.337 -9.482 1.00 79.06 201 MET A N 1
ATOM 1603 C CA . MET A 1 201 ? -7.147 -0.347 -8.474 1.00 79.06 201 MET A CA 1
ATOM 1604 C C . MET A 1 201 ? -6.371 -0.735 -7.220 1.00 79.06 201 MET A C 1
ATOM 1606 O O . MET A 1 201 ? -6.892 -0.610 -6.114 1.00 79.06 201 MET A O 1
ATOM 1610 N N . ALA A 1 202 ? -5.121 -1.180 -7.368 1.00 80.25 202 ALA A N 1
ATOM 1611 C CA . ALA A 1 202 ? -4.277 -1.481 -6.218 1.00 80.25 202 ALA A CA 1
ATOM 1612 C C . ALA A 1 202 ? -4.021 -0.222 -5.378 1.00 80.25 202 ALA A C 1
ATOM 1614 O O . ALA A 1 202 ? -4.087 -0.290 -4.154 1.00 80.25 202 ALA A O 1
ATOM 1615 N N . SER A 1 203 ? -3.810 0.925 -6.029 1.00 83.69 203 SER A N 1
ATOM 1616 C CA . SER A 1 203 ? -3.614 2.215 -5.355 1.00 83.69 203 SER A CA 1
ATOM 1617 C C . SER A 1 203 ? -4.861 2.625 -4.566 1.00 83.69 203 SER A C 1
ATOM 1619 O O . SER A 1 203 ? -4.759 2.964 -3.388 1.00 83.69 203 SER A O 1
ATOM 1621 N N . LEU A 1 204 ? -6.048 2.517 -5.174 1.00 80.69 204 LEU A N 1
ATOM 1622 C CA . LEU A 1 204 ? -7.324 2.808 -4.512 1.00 80.69 204 LEU A CA 1
ATOM 1623 C C . LEU A 1 204 ? -7.604 1.856 -3.336 1.00 80.69 204 LEU A C 1
ATOM 1625 O O . LEU A 1 204 ? -8.006 2.289 -2.253 1.00 80.69 204 LEU A O 1
ATOM 1629 N N . GLY A 1 205 ? -7.334 0.562 -3.516 1.00 78.50 205 GLY A N 1
ATOM 1630 C CA . GLY A 1 205 ? -7.425 -0.431 -2.444 1.00 78.50 205 GLY A CA 1
ATOM 1631 C C . GLY A 1 205 ? -6.461 -0.138 -1.291 1.00 78.50 205 GLY A C 1
ATOM 1632 O O . GLY A 1 205 ? -6.800 -0.341 -0.128 1.00 78.50 205 GLY A O 1
ATOM 1633 N N . TYR A 1 206 ? -5.277 0.401 -1.592 1.00 82.50 206 TYR A N 1
ATOM 1634 C CA . TYR A 1 206 ? -4.301 0.794 -0.578 1.00 82.50 206 TYR A CA 1
ATOM 1635 C C . TYR A 1 206 ? -4.755 2.019 0.225 1.00 82.50 206 TYR A C 1
ATOM 1637 O O . TYR A 1 206 ? -4.591 2.038 1.442 1.00 82.50 206 TYR A O 1
ATOM 1645 N N . MET A 1 207 ? -5.368 3.012 -0.431 1.00 80.69 207 MET A N 1
ATOM 1646 C CA . MET A 1 207 ? -5.894 4.222 0.223 1.00 80.69 207 MET A CA 1
ATOM 1647 C C . MET A 1 207 ? -7.097 3.944 1.134 1.00 80.69 207 MET A C 1
ATOM 1649 O O . MET A 1 207 ? -7.320 4.669 2.098 1.00 80.69 207 MET A O 1
ATOM 1653 N N . THR A 1 208 ? -7.862 2.886 0.856 1.00 80.38 208 THR A N 1
ATOM 1654 C CA . THR A 1 208 ? -9.059 2.497 1.628 1.00 80.38 208 THR A CA 1
ATOM 1655 C C . THR A 1 208 ? -8.787 1.407 2.671 1.00 80.38 208 THR A C 1
ATOM 1657 O O . THR A 1 208 ? -9.706 0.923 3.339 1.00 80.38 208 THR A O 1
ATOM 1660 N N . ARG A 1 209 ? -7.521 1.003 2.831 1.00 79.94 209 ARG A N 1
ATOM 1661 C CA . ARG A 1 209 ? -7.114 -0.081 3.724 1.00 79.94 209 ARG A CA 1
ATOM 1662 C C . ARG A 1 209 ? -7.286 0.309 5.192 1.00 79.94 209 ARG A C 1
ATOM 1664 O O . ARG A 1 209 ? -6.762 1.319 5.647 1.00 79.94 209 ARG A O 1
ATOM 1671 N N . ILE A 1 210 ? -7.928 -0.569 5.961 1.00 79.62 210 ILE A N 1
ATOM 1672 C CA . ILE A 1 210 ? -8.062 -0.442 7.417 1.00 79.62 210 ILE A CA 1
ATOM 1673 C C . ILE A 1 210 ? -7.159 -1.485 8.075 1.00 79.62 210 ILE A C 1
ATOM 1675 O O . ILE A 1 210 ? -7.239 -2.671 7.754 1.00 79.62 210 ILE A O 1
ATOM 1679 N N . THR A 1 211 ? -6.297 -1.046 8.994 1.00 76.19 211 THR A N 1
ATOM 1680 C CA . THR A 1 211 ? -5.421 -1.943 9.757 1.00 76.19 211 THR A CA 1
ATOM 1681 C C . THR A 1 211 ? -5.933 -2.054 11.190 1.00 76.19 211 THR A C 1
ATOM 1683 O O . THR A 1 211 ? -5.933 -1.053 11.906 1.00 76.19 211 THR A O 1
ATOM 1686 N N . PRO A 1 212 ? -6.367 -3.241 11.638 1.00 74.06 212 PRO A N 1
ATOM 1687 C CA . PRO A 1 212 ? -6.793 -3.425 13.015 1.00 74.06 212 PRO A CA 1
ATOM 1688 C C . PRO A 1 212 ? -5.591 -3.494 13.969 1.00 74.06 212 PRO A C 1
ATOM 1690 O O . PRO A 1 212 ? -4.528 -4.020 13.628 1.00 74.06 212 PRO A O 1
ATOM 1693 N N . GLN A 1 213 ? -5.770 -2.987 15.188 1.00 68.31 213 GLN A N 1
ATOM 1694 C CA . GLN A 1 213 ? -4.761 -3.006 16.248 1.00 68.31 213 GLN A CA 1
ATOM 1695 C C . GLN A 1 213 ? -4.912 -4.292 17.070 1.00 68.31 213 GLN A C 1
ATOM 1697 O O . GLN A 1 213 ? -5.611 -4.314 18.077 1.00 68.31 213 GLN A O 1
ATOM 1702 N N . PHE A 1 214 ? -4.297 -5.386 16.618 1.00 64.06 214 PHE A N 1
ATOM 1703 C CA . PHE A 1 214 ? -4.270 -6.644 17.371 1.00 64.06 214 PHE A CA 1
ATOM 1704 C C . PHE A 1 214 ? -2.878 -6.920 17.942 1.00 64.06 214 PHE A C 1
ATOM 1706 O O . PHE A 1 214 ? -1.868 -6.733 17.258 1.00 64.06 214 PHE A O 1
ATOM 1713 N N . GLU A 1 215 ? -2.822 -7.443 19.168 1.00 54.53 215 GLU A N 1
ATOM 1714 C CA . GLU A 1 215 ? -1.607 -8.063 19.693 1.00 54.53 215 GLU A CA 1
ATOM 1715 C C . GLU A 1 215 ? -1.244 -9.286 18.846 1.00 54.53 215 GLU A C 1
ATOM 1717 O O . GLU A 1 215 ? -2.017 -10.235 18.703 1.00 54.53 215 GLU A O 1
ATOM 1722 N N . LYS A 1 216 ? -0.038 -9.267 18.269 1.00 54.84 216 LYS A N 1
ATOM 1723 C CA . LYS A 1 216 ? 0.443 -10.288 17.322 1.00 54.84 216 LYS A CA 1
ATOM 1724 C C . LYS A 1 216 ? 0.533 -11.698 17.922 1.00 54.84 216 LYS A C 1
ATOM 1726 O O . LYS A 1 216 ? 0.627 -12.664 17.169 1.00 54.84 216 LYS A O 1
ATOM 1731 N N . THR A 1 217 ? 0.515 -11.822 19.247 1.00 50.69 217 THR A N 1
ATOM 1732 C CA . THR A 1 217 ? 0.696 -13.078 19.986 1.00 50.69 217 THR A CA 1
ATOM 1733 C C . THR A 1 217 ? -0.584 -13.905 20.091 1.00 50.69 217 THR A C 1
ATOM 1735 O O . THR A 1 217 ? -0.504 -15.129 20.188 1.00 50.69 217 THR A O 1
ATOM 1738 N N . ARG A 1 218 ? -1.773 -13.292 19.999 1.00 48.34 218 ARG A N 1
ATOM 1739 C CA . ARG A 1 218 ? -3.048 -14.008 20.140 1.00 48.34 218 ARG A CA 1
ATOM 1740 C C . ARG A 1 218 ? -3.636 -14.346 18.767 1.00 48.34 218 ARG A C 1
ATOM 1742 O O . ARG A 1 218 ? -4.320 -13.547 18.132 1.00 48.34 218 ARG A O 1
ATOM 1749 N N . LYS A 1 219 ? -3.362 -15.561 18.279 1.00 46.66 219 LYS A N 1
ATOM 1750 C CA . LYS A 1 219 ? -4.062 -16.150 17.122 1.00 46.66 219 LYS A CA 1
ATOM 1751 C C . LYS A 1 219 ? -5.452 -16.640 17.558 1.00 46.66 219 LYS A C 1
ATOM 1753 O O . LYS A 1 219 ? -5.669 -17.838 17.675 1.00 46.66 219 LYS A O 1
ATOM 1758 N N . THR A 1 220 ? -6.383 -15.731 17.833 1.00 49.59 220 THR A N 1
ATOM 1759 C CA . THR A 1 220 ? -7.786 -16.078 18.129 1.00 49.59 220 THR A CA 1
ATOM 1760 C C . THR A 1 220 ? -8.693 -15.790 16.932 1.00 49.59 220 THR A C 1
ATOM 1762 O O . THR A 1 220 ? -8.496 -14.816 16.204 1.00 49.59 220 THR A O 1
ATOM 1765 N N . SER A 1 221 ? -9.669 -16.673 16.707 1.00 51.12 221 SER A N 1
ATOM 1766 C CA . SER A 1 221 ? -10.615 -16.654 15.581 1.00 51.12 221 SER A CA 1
ATOM 1767 C C . SER A 1 221 ? -11.693 -15.568 15.693 1.00 51.12 221 SER A C 1
ATOM 1769 O O . SER A 1 221 ? -12.095 -15.038 14.663 1.00 51.12 221 SER A O 1
ATOM 1771 N N . GLY A 1 222 ? -12.100 -15.194 16.914 1.00 52.16 222 GLY A N 1
ATOM 1772 C CA . GLY A 1 222 ? -13.203 -14.255 17.201 1.00 52.16 222 GLY A CA 1
ATOM 1773 C C . GLY A 1 222 ? -13.197 -12.957 16.380 1.00 52.16 222 GLY A C 1
ATOM 1774 O O . GLY A 1 222 ? -14.053 -12.797 15.515 1.00 52.16 222 GLY A O 1
ATOM 1775 N N . PRO A 1 223 ? -12.183 -12.080 16.507 1.00 49.50 223 PRO A N 1
ATOM 1776 C CA . PRO A 1 223 ? -12.192 -10.778 15.834 1.00 49.50 223 PRO A CA 1
ATOM 1777 C C . PRO A 1 223 ? -11.900 -10.848 14.323 1.00 49.50 223 PRO A C 1
ATOM 1779 O O . PRO A 1 223 ? -11.879 -9.816 13.652 1.00 49.50 223 PRO A O 1
ATOM 1782 N N . ARG A 1 224 ? -11.607 -12.045 13.791 1.00 54.81 224 ARG A N 1
ATOM 1783 C CA . ARG A 1 224 ? -11.382 -12.303 12.357 1.00 54.81 224 ARG A CA 1
ATOM 1784 C C . ARG A 1 224 ? -12.591 -12.961 11.689 1.00 54.81 224 ARG A C 1
ATOM 1786 O O . ARG A 1 224 ? -12.641 -12.999 10.461 1.00 54.81 224 ARG A O 1
ATOM 1793 N N . ALA A 1 225 ? -13.524 -13.499 12.473 1.00 53.16 225 ALA A N 1
ATOM 1794 C CA . ALA A 1 225 ? -14.777 -14.034 11.976 1.00 53.16 225 ALA A CA 1
ATOM 1795 C C . ALA A 1 225 ? -15.749 -12.886 11.673 1.00 53.16 225 ALA A C 1
ATOM 1797 O O . ALA A 1 225 ? -15.751 -11.851 12.336 1.00 53.16 225 ALA A O 1
ATOM 1798 N N . LEU A 1 226 ? -16.578 -13.082 10.651 1.00 54.69 226 LEU A N 1
ATOM 1799 C CA . LEU A 1 226 ? -17.715 -12.210 10.382 1.00 54.69 226 LEU A CA 1
ATOM 1800 C C . LEU A 1 226 ? -18.672 -12.286 11.581 1.00 54.69 226 LEU A C 1
ATOM 1802 O O . LEU A 1 226 ? -19.138 -13.374 11.914 1.00 54.69 226 LEU A O 1
ATOM 1806 N N . GLN A 1 227 ? -18.948 -11.150 12.219 1.00 60.00 227 GLN A N 1
ATOM 1807 C CA . GLN A 1 227 ? -19.757 -11.091 13.438 1.00 60.00 227 GLN A CA 1
ATOM 1808 C C . GLN A 1 227 ? -21.170 -10.560 13.095 1.00 60.00 227 GLN A C 1
ATOM 1810 O O . GLN A 1 227 ? -21.281 -9.600 12.323 1.00 60.00 227 GLN A O 1
ATOM 1815 N N . PRO A 1 228 ? -22.263 -11.168 13.611 1.00 57.62 228 PRO A N 1
ATOM 1816 C CA . PRO A 1 228 ? -23.638 -10.848 13.204 1.00 57.62 228 PRO A CA 1
ATOM 1817 C C . PRO A 1 228 ? -24.055 -9.378 13.331 1.00 57.62 228 PRO A C 1
ATOM 1819 O O . PRO A 1 228 ? -24.890 -8.925 12.554 1.00 57.62 228 PRO A O 1
ATOM 1822 N N . SER A 1 229 ? -23.440 -8.580 14.210 1.00 59.88 229 SER A N 1
ATOM 1823 C CA . SER A 1 229 ? -23.760 -7.145 14.301 1.00 59.88 229 SER A CA 1
ATOM 1824 C C . SER A 1 229 ? -23.385 -6.342 13.057 1.00 59.88 229 SER A C 1
ATOM 1826 O O . SER A 1 229 ? -23.988 -5.305 12.766 1.00 59.88 229 SER A O 1
ATOM 1828 N N . GLN A 1 230 ? -22.445 -6.854 12.259 1.00 64.25 230 GLN A N 1
ATOM 1829 C CA . GLN A 1 230 ? -22.151 -6.305 10.937 1.00 64.25 230 GLN A CA 1
ATOM 1830 C C . GLN A 1 230 ? -23.362 -6.436 10.001 1.00 64.25 230 GLN A C 1
ATOM 1832 O O . GLN A 1 230 ? -23.517 -5.614 9.102 1.00 64.25 230 GLN A O 1
ATOM 1837 N N . CYS A 1 231 ? -24.243 -7.415 10.240 1.00 61.59 231 CYS A N 1
ATOM 1838 C CA . CYS A 1 231 ? -25.506 -7.578 9.523 1.00 61.59 231 CYS A CA 1
ATOM 1839 C C . CYS A 1 231 ? -26.580 -6.601 10.029 1.00 61.59 231 CYS A C 1
ATOM 1841 O O . CYS A 1 231 ? -27.316 -6.053 9.213 1.00 61.59 231 CYS A O 1
ATOM 1843 N N . PHE A 1 232 ? -26.637 -6.298 11.332 1.00 68.31 232 PHE A N 1
ATOM 1844 C CA . PHE A 1 232 ? -27.562 -5.286 11.872 1.00 68.31 232 PHE A CA 1
ATOM 1845 C C . PHE A 1 232 ? -27.289 -3.887 11.303 1.00 68.31 232 PHE A C 1
ATOM 1847 O O . PHE A 1 232 ? -28.215 -3.168 10.941 1.00 68.31 232 PHE A O 1
ATOM 1854 N N . SER A 1 233 ? -26.016 -3.542 11.080 1.00 63.81 233 SER A N 1
ATOM 1855 C CA . SER A 1 233 ? -25.629 -2.300 10.381 1.00 63.81 233 SER A CA 1
ATOM 1856 C C . SER A 1 233 ? -26.143 -2.218 8.936 1.00 63.81 233 SER A C 1
ATOM 1858 O O . SER A 1 233 ? -26.150 -1.144 8.338 1.00 63.81 233 SER A O 1
ATOM 1860 N N . LEU A 1 234 ? -26.552 -3.348 8.353 1.00 63.62 234 LEU A N 1
ATOM 1861 C CA . LEU A 1 234 ? -27.155 -3.413 7.025 1.00 63.62 234 LEU A CA 1
ATOM 1862 C C . LEU A 1 234 ? -28.684 -3.336 7.055 1.00 63.62 234 LEU A C 1
ATOM 1864 O O . LEU A 1 234 ? -29.266 -3.310 5.975 1.00 63.62 234 LEU A O 1
ATOM 1868 N N . GLY A 1 235 ? -29.301 -3.245 8.239 1.00 69.00 235 GLY A N 1
ATOM 1869 C CA . GLY A 1 235 ? -30.750 -3.140 8.430 1.00 69.00 235 GLY A CA 1
ATOM 1870 C C . GLY A 1 235 ? -31.433 -4.430 8.889 1.00 69.00 235 GLY A C 1
ATOM 1871 O O . GLY A 1 235 ? -32.649 -4.536 8.758 1.00 69.00 235 GLY A O 1
ATOM 1872 N N . VAL A 1 236 ? -30.676 -5.430 9.366 1.00 70.50 236 VAL A N 1
ATOM 1873 C CA . VAL A 1 236 ? -31.262 -6.643 9.968 1.00 70.50 236 VAL A CA 1
ATOM 1874 C C . VAL A 1 236 ? -31.783 -6.286 11.360 1.00 70.50 236 VAL A C 1
ATOM 1876 O O . VAL A 1 236 ? -31.062 -5.669 12.142 1.00 70.50 236 VAL A O 1
ATOM 1879 N N . GLU A 1 237 ? -33.024 -6.652 11.655 1.00 76.00 237 GLU A N 1
ATOM 1880 C CA . GLU A 1 237 ? -33.648 -6.487 12.973 1.00 76.00 237 GLU A CA 1
ATOM 1881 C C . GLU A 1 237 ? -33.438 -7.770 13.795 1.00 76.00 237 GLU A C 1
ATOM 1883 O O . GLU A 1 237 ? -33.524 -8.860 13.235 1.00 76.00 237 GLU A O 1
ATOM 1888 N N . ASP A 1 238 ? -33.133 -7.651 15.091 1.00 72.62 238 ASP A N 1
ATOM 1889 C CA . ASP A 1 238 ? -32.809 -8.780 15.982 1.00 72.62 238 ASP A CA 1
ATOM 1890 C C . ASP A 1 238 ? -34.018 -9.701 16.211 1.00 72.62 238 ASP A C 1
ATOM 1892 O O . ASP A 1 238 ? -35.113 -9.216 16.489 1.00 72.62 238 ASP A O 1
ATOM 1896 N N . LEU A 1 239 ? -33.821 -11.024 16.138 1.00 68.38 239 LEU A N 1
ATOM 1897 C CA . LEU A 1 239 ? -34.869 -12.024 16.371 1.00 68.38 239 LEU A CA 1
ATOM 1898 C C . LEU A 1 239 ? -35.595 -11.859 17.718 1.00 68.38 239 LEU A C 1
ATOM 1900 O O . LEU A 1 239 ? -36.800 -12.091 17.782 1.00 68.38 239 LEU A O 1
ATOM 1904 N N . SER A 1 240 ? -34.895 -11.446 18.775 1.00 69.06 240 SER A N 1
ATOM 1905 C CA . SER A 1 240 ? -35.469 -11.249 20.116 1.00 69.06 240 SER A CA 1
ATOM 1906 C C . SER A 1 240 ? -36.500 -10.118 20.186 1.00 69.06 240 SER A C 1
ATOM 1908 O O . SER A 1 240 ? -37.295 -10.067 21.124 1.00 69.06 240 SER A O 1
ATOM 1910 N N . LEU A 1 241 ? -36.514 -9.232 19.187 1.00 67.12 241 LEU A N 1
ATOM 1911 C CA . LEU A 1 241 ? -37.424 -8.092 19.092 1.00 67.12 241 LEU A CA 1
ATOM 1912 C C . LEU A 1 241 ? -38.655 -8.379 18.215 1.00 67.12 241 LEU A C 1
ATOM 1914 O O . LEU A 1 241 ? -39.481 -7.487 18.036 1.00 67.12 241 LEU A O 1
ATOM 1918 N N . LEU A 1 242 ? -38.784 -9.590 17.657 1.00 61.81 242 LEU A N 1
ATOM 1919 C CA . LEU A 1 242 ? -39.787 -9.928 16.642 1.00 61.81 242 LEU A CA 1
ATOM 1920 C C . LEU A 1 242 ? -40.872 -10.862 17.184 1.00 61.81 242 LEU A C 1
ATOM 1922 O O . LEU A 1 242 ? -40.583 -11.883 17.805 1.00 61.81 242 LEU A O 1
ATOM 1926 N N . SER A 1 243 ? -42.135 -10.548 16.885 1.00 68.50 243 SER A N 1
ATOM 1927 C CA . SER A 1 243 ? -43.265 -11.447 17.143 1.00 68.50 243 SER A CA 1
ATOM 1928 C C . SER A 1 243 ? -43.434 -12.470 16.008 1.00 68.50 243 SER A C 1
ATOM 1930 O O . SER A 1 243 ? -43.008 -12.243 14.874 1.00 68.50 243 SER A O 1
ATOM 1932 N N . GLY A 1 244 ? -44.094 -13.601 16.285 1.00 51.09 244 GLY A N 1
ATOM 1933 C CA . GLY A 1 244 ? -44.352 -14.637 15.273 1.00 51.09 244 GLY A CA 1
ATOM 1934 C C . GLY A 1 244 ? -45.128 -14.132 14.047 1.00 51.09 244 GLY A C 1
ATOM 1935 O O . GLY A 1 244 ? -44.891 -14.600 12.938 1.00 51.09 244 GLY A O 1
ATOM 1936 N N . GLU A 1 245 ? -45.996 -13.133 14.218 1.00 59.38 245 GLU A N 1
ATOM 1937 C CA . GLU A 1 245 ? -46.746 -12.499 13.125 1.00 59.38 245 GLU A CA 1
ATOM 1938 C C . GLU A 1 245 ? -45.837 -11.639 12.229 1.00 59.38 245 GLU A C 1
ATOM 1940 O O . GLU A 1 245 ? -45.961 -11.647 11.005 1.00 59.38 245 GLU A O 1
ATOM 1945 N N . GLU A 1 246 ? -44.846 -10.966 12.816 1.00 58.84 246 GLU A N 1
ATOM 1946 C CA . GLU A 1 246 ? -43.893 -10.129 12.084 1.00 58.84 246 GLU A CA 1
ATOM 1947 C C . GLU A 1 246 ? -42.845 -10.917 11.289 1.00 58.84 246 GLU A C 1
ATOM 1949 O O . GLU A 1 246 ? -42.318 -10.417 10.289 1.00 58.84 246 GLU A O 1
ATOM 1954 N N . ILE A 1 247 ? -42.526 -12.139 11.723 1.00 59.66 247 ILE A N 1
ATOM 1955 C CA . ILE A 1 247 ? -41.587 -13.034 11.029 1.00 59.66 247 ILE A CA 1
ATOM 1956 C C . ILE A 1 247 ? -42.178 -13.513 9.695 1.00 59.66 247 ILE A C 1
ATOM 1958 O O . ILE A 1 247 ? -41.435 -13.705 8.733 1.00 59.66 247 ILE A O 1
ATOM 1962 N N . HIS A 1 248 ? -43.503 -13.656 9.622 1.00 59.88 248 HIS A N 1
ATOM 1963 C CA . HIS A 1 248 ? -44.228 -14.144 8.446 1.00 59.88 248 HIS A CA 1
ATOM 1964 C C . HIS A 1 248 ? -44.900 -13.036 7.619 1.00 59.88 248 HIS A C 1
ATOM 1966 O O . HIS A 1 248 ? -45.636 -13.337 6.680 1.00 59.88 248 HIS A O 1
ATOM 1972 N N . ALA A 1 249 ? -44.657 -11.763 7.943 1.00 62.12 249 ALA A N 1
ATOM 1973 C CA . ALA A 1 249 ? -45.254 -10.642 7.228 1.00 62.12 249 ALA A CA 1
ATOM 1974 C C . ALA A 1 249 ? -44.790 -10.584 5.749 1.00 62.12 249 ALA A C 1
ATOM 1976 O O . ALA A 1 249 ? -43.597 -10.748 5.476 1.00 62.12 249 ALA A O 1
ATOM 1977 N N . PRO A 1 250 ? -45.689 -10.309 4.783 1.00 54.59 250 PRO A N 1
ATOM 1978 C CA . PRO A 1 250 ? -45.320 -10.180 3.372 1.00 54.59 250 PRO A CA 1
ATOM 1979 C C . PRO A 1 250 ? -44.314 -9.034 3.164 1.00 54.59 250 PRO A C 1
ATOM 1981 O O . PRO A 1 250 ? -44.414 -7.976 3.791 1.00 54.59 250 PRO A O 1
ATOM 1984 N N . GLY A 1 251 ? -43.301 -9.258 2.320 1.00 63.44 251 GLY A N 1
ATOM 1985 C CA . GLY A 1 251 ? -42.150 -8.355 2.156 1.00 63.44 251 GLY A CA 1
ATOM 1986 C C . GLY A 1 251 ? -41.084 -8.391 3.269 1.00 63.44 251 GLY A C 1
ATOM 1987 O O . GLY A 1 251 ? -40.173 -7.557 3.267 1.00 63.44 251 GLY A O 1
ATOM 1988 N N . SER A 1 252 ? -41.160 -9.334 4.214 1.00 64.12 252 SER A N 1
ATOM 1989 C CA . SER A 1 252 ? -40.160 -9.557 5.268 1.00 64.12 252 SER A CA 1
ATOM 1990 C C . SER A 1 252 ? -39.378 -10.846 5.010 1.00 64.12 252 SER A C 1
ATOM 1992 O O . SER A 1 252 ? -39.960 -11.914 4.849 1.00 64.12 252 SER A O 1
ATOM 1994 N N . PHE A 1 253 ? -38.046 -10.760 4.971 1.00 66.81 253 PHE A N 1
ATOM 1995 C CA . PHE A 1 253 ? -37.184 -11.909 4.692 1.00 66.81 253 PHE A CA 1
ATOM 1996 C C . PHE A 1 253 ? -36.371 -12.292 5.917 1.00 66.81 253 PHE A C 1
ATOM 1998 O O . PHE A 1 253 ? -35.749 -11.441 6.558 1.00 66.81 253 PHE A O 1
ATOM 2005 N N . LEU A 1 254 ? -36.331 -13.590 6.202 1.00 65.44 254 LEU A N 1
ATOM 2006 C CA . LEU A 1 254 ? -35.562 -14.142 7.304 1.00 65.44 254 LEU A CA 1
ATOM 2007 C C . LEU A 1 254 ? -34.081 -14.242 6.925 1.00 65.44 254 LEU A C 1
ATOM 2009 O O . LEU A 1 254 ? -33.719 -14.837 5.908 1.00 65.44 254 LEU A O 1
ATOM 2013 N N . VAL A 1 255 ? -33.211 -13.678 7.756 1.00 65.12 255 VAL A N 1
ATOM 2014 C CA . VAL A 1 255 ? -31.761 -13.745 7.575 1.00 65.12 255 VAL A CA 1
ATOM 2015 C C . VAL A 1 255 ? -31.206 -14.856 8.455 1.00 65.12 255 VAL A C 1
ATOM 2017 O O . VAL A 1 255 ? -31.269 -14.789 9.681 1.00 65.12 255 VAL A O 1
ATOM 2020 N N . MET A 1 256 ? -30.643 -15.881 7.815 1.00 55.34 256 MET A N 1
ATOM 2021 C CA . MET A 1 256 ? -30.000 -17.012 8.482 1.00 55.34 256 MET A CA 1
ATOM 2022 C C . MET A 1 256 ? -28.487 -16.991 8.247 1.00 55.34 256 MET A C 1
ATOM 2024 O O . MET A 1 256 ? -28.031 -16.777 7.122 1.00 55.34 256 MET A O 1
ATOM 2028 N N . PHE A 1 257 ? -27.702 -17.263 9.287 1.00 56.16 257 PHE A N 1
ATOM 2029 C CA . PHE A 1 257 ? -26.246 -17.389 9.218 1.00 56.16 257 PHE A CA 1
ATOM 2030 C C . PHE A 1 257 ? -25.808 -18.707 9.868 1.00 56.16 257 PHE A C 1
ATOM 2032 O O . PHE A 1 257 ? -26.031 -18.917 11.054 1.00 56.16 257 PHE A O 1
ATOM 2039 N N . ASN A 1 258 ? -25.213 -19.617 9.085 1.00 49.84 258 ASN A N 1
ATOM 2040 C CA . ASN A 1 258 ? -24.813 -20.968 9.522 1.00 49.84 258 ASN A CA 1
ATOM 2041 C C . ASN A 1 258 ? -25.933 -21.778 10.211 1.00 49.84 258 ASN A C 1
ATOM 2043 O O . ASN A 1 258 ? -25.681 -22.510 11.162 1.00 49.84 258 ASN A O 1
ATOM 2047 N N . GLY A 1 259 ? -27.176 -21.638 9.739 1.00 39.38 259 GLY A N 1
ATOM 2048 C CA . GLY A 1 259 ? -28.344 -22.321 10.310 1.00 39.38 259 GLY A CA 1
ATOM 2049 C C . GLY A 1 259 ? -28.975 -21.617 11.517 1.00 39.38 259 GLY A C 1
ATOM 2050 O O . GLY A 1 259 ? -30.066 -22.002 11.923 1.00 39.38 259 GLY A O 1
ATOM 2051 N N . LEU A 1 260 ? -28.352 -20.560 12.050 1.00 45.03 260 LEU A N 1
ATOM 2052 C CA . LEU A 1 260 ? -28.940 -19.705 13.080 1.00 45.03 260 LEU A CA 1
ATOM 2053 C C . LEU A 1 260 ? -29.777 -18.597 12.433 1.00 45.03 260 LEU A C 1
ATOM 2055 O O . LEU A 1 260 ? -29.295 -17.883 11.551 1.00 45.03 260 LEU A O 1
ATOM 2059 N N . ILE A 1 261 ? -31.016 -18.429 12.887 1.00 61.19 261 ILE A N 1
ATOM 2060 C CA . ILE A 1 261 ? -31.875 -17.312 12.490 1.00 61.19 261 ILE A CA 1
ATOM 2061 C C . ILE A 1 261 ? -31.404 -16.062 13.240 1.00 61.19 261 ILE A C 1
ATOM 2063 O O . ILE A 1 261 ? -31.464 -16.023 14.464 1.00 61.19 261 ILE A O 1
ATOM 2067 N N . LEU A 1 262 ? -30.928 -15.053 12.510 1.00 64.00 262 LEU A N 1
ATOM 2068 C CA . LEU A 1 262 ? -30.476 -13.782 13.088 1.00 64.00 262 LEU A CA 1
ATOM 2069 C C . LEU A 1 262 ? -31.630 -12.789 13.280 1.00 64.00 262 LEU A C 1
ATOM 2071 O O . LEU A 1 262 ? -31.603 -11.998 14.216 1.00 64.00 262 LEU A O 1
ATOM 2075 N N . GLY A 1 263 ? -32.626 -12.834 12.392 1.00 70.75 263 GLY A N 1
ATOM 2076 C CA . GLY A 1 263 ? -33.811 -11.978 12.437 1.00 70.75 263 GLY A CA 1
ATOM 2077 C C . GLY A 1 263 ? -34.304 -11.593 11.041 1.00 70.75 263 GLY A C 1
ATOM 2078 O O . GLY A 1 263 ? -34.052 -12.333 10.086 1.00 70.75 263 GLY A O 1
ATOM 2079 N N . LYS A 1 264 ? -35.026 -10.474 10.898 1.00 76.38 264 LYS A N 1
ATOM 2080 C CA . LYS A 1 264 ? -35.721 -10.106 9.644 1.00 76.38 264 LYS A CA 1
ATOM 2081 C C . LYS A 1 264 ? -35.088 -8.918 8.919 1.00 76.38 264 LYS A C 1
ATOM 2083 O O . LYS A 1 264 ? -34.446 -8.066 9.530 1.00 76.38 264 LYS A O 1
ATOM 2088 N N . HIS A 1 265 ? -35.286 -8.844 7.605 1.00 77.31 265 HIS A N 1
ATOM 2089 C CA . HIS A 1 265 ? -34.820 -7.740 6.768 1.00 77.31 265 HIS A CA 1
ATOM 2090 C C . HIS A 1 265 ? -35.817 -7.441 5.637 1.00 77.31 265 HIS A C 1
ATOM 2092 O O . HIS A 1 265 ? -36.200 -8.333 4.883 1.00 77.31 265 HIS A O 1
ATOM 2098 N N . ARG A 1 266 ? -36.201 -6.167 5.464 1.00 78.88 266 ARG A N 1
ATOM 2099 C CA . ARG A 1 266 ? -37.200 -5.735 4.456 1.00 78.88 266 ARG A CA 1
ATOM 2100 C C . ARG A 1 266 ? -36.675 -5.706 3.012 1.00 78.88 266 ARG A C 1
ATOM 2102 O O . ARG A 1 266 ? -37.434 -5.795 2.061 1.00 78.88 266 ARG A O 1
ATOM 2109 N N . GLN A 1 267 ? -35.364 -5.538 2.829 1.00 80.44 267 GLN A N 1
ATOM 2110 C CA . GLN A 1 267 ? -34.713 -5.445 1.508 1.00 80.44 267 GLN A CA 1
ATOM 2111 C C . GLN A 1 267 ? -33.607 -6.511 1.333 1.00 80.44 267 GLN A C 1
ATOM 2113 O O . GLN A 1 267 ? -32.420 -6.175 1.404 1.00 80.44 267 GLN A O 1
ATOM 2118 N N . PRO A 1 268 ? -33.944 -7.799 1.135 1.00 74.31 268 PRO A N 1
ATOM 2119 C CA . PRO A 1 268 ? -32.976 -8.907 1.149 1.00 74.31 268 PRO A CA 1
ATOM 2120 C C . PRO A 1 268 ? -31.908 -8.768 0.063 1.00 74.31 268 PRO A C 1
ATOM 2122 O O . PRO A 1 268 ? -30.744 -9.093 0.286 1.00 74.31 268 PRO A O 1
ATOM 2125 N N . GLN A 1 269 ? -32.271 -8.205 -1.092 1.00 77.88 269 GLN A N 1
ATOM 2126 C CA . GLN A 1 269 ? -31.342 -8.026 -2.202 1.00 77.88 269 GLN A CA 1
ATOM 2127 C C . GLN A 1 269 ? -30.294 -6.955 -1.902 1.00 77.88 269 GLN A C 1
ATOM 2129 O O . GLN A 1 269 ? -29.114 -7.130 -2.208 1.00 77.88 269 GLN A O 1
ATOM 2134 N N . ARG A 1 270 ? -30.689 -5.872 -1.223 1.00 80.75 270 ARG A N 1
ATOM 2135 C CA . ARG A 1 270 ? -29.758 -4.842 -0.748 1.00 80.75 270 ARG A CA 1
ATOM 2136 C C . ARG A 1 270 ? -28.820 -5.409 0.313 1.00 80.75 270 ARG A C 1
ATOM 2138 O O . ARG A 1 270 ? -27.611 -5.202 0.226 1.00 80.75 270 ARG A O 1
ATOM 2145 N N . PHE A 1 271 ? -29.359 -6.180 1.255 1.00 77.19 271 PHE A N 1
ATOM 2146 C CA . PHE A 1 271 ? -28.579 -6.870 2.278 1.00 77.19 271 PHE A CA 1
ATOM 2147 C C . PHE A 1 271 ? -27.544 -7.821 1.663 1.00 77.19 271 PHE A C 1
ATOM 2149 O O . PHE A 1 271 ? -26.347 -7.703 1.927 1.00 77.19 271 PHE A O 1
ATOM 2156 N N . ALA A 1 272 ? -27.976 -8.708 0.767 1.00 73.19 272 ALA A N 1
ATOM 2157 C CA . ALA A 1 272 ? -27.102 -9.661 0.097 1.00 73.19 272 ALA A CA 1
ATOM 2158 C C . ALA A 1 272 ? -26.037 -8.969 -0.759 1.00 73.19 272 ALA A C 1
ATOM 2160 O O . ALA A 1 272 ? -24.881 -9.395 -0.769 1.00 73.19 272 ALA A O 1
ATOM 2161 N N . ASN A 1 273 ? -26.384 -7.877 -1.440 1.00 77.94 273 ASN A N 1
ATOM 2162 C CA . ASN A 1 273 ? -25.427 -7.091 -2.213 1.00 77.94 273 ASN A CA 1
ATOM 2163 C C . ASN A 1 273 ? -24.397 -6.402 -1.317 1.00 77.94 273 ASN A C 1
ATOM 2165 O O . ASN A 1 273 ? -23.210 -6.409 -1.650 1.00 77.94 273 ASN A O 1
ATOM 2169 N N . ASN A 1 274 ? -24.801 -5.893 -0.157 1.00 78.38 274 ASN A N 1
ATOM 2170 C CA . ASN A 1 274 ? -23.880 -5.320 0.820 1.00 78.38 274 ASN A CA 1
ATOM 2171 C C . ASN A 1 274 ? -22.962 -6.392 1.433 1.00 78.38 274 ASN A C 1
ATOM 2173 O O . ASN A 1 274 ? -21.753 -6.187 1.506 1.00 78.38 274 ASN A O 1
ATOM 2177 N N . MET A 1 275 ? -23.483 -7.579 1.755 1.00 68.88 275 MET A N 1
ATOM 2178 C CA . MET A 1 275 ? -22.683 -8.714 2.239 1.00 68.88 275 MET A CA 1
ATOM 2179 C C . MET A 1 275 ? -21.697 -9.225 1.183 1.00 68.88 275 MET A C 1
ATOM 2181 O O . MET A 1 275 ? -20.524 -9.472 1.471 1.00 68.88 275 MET A O 1
ATOM 2185 N N . ARG A 1 276 ? -22.125 -9.308 -0.080 1.00 72.25 276 ARG A N 1
ATOM 2186 C CA . ARG A 1 276 ? -21.240 -9.615 -1.214 1.00 72.25 276 ARG A CA 1
ATOM 2187 C C . ARG A 1 276 ? -20.196 -8.521 -1.412 1.00 72.25 276 ARG A C 1
ATOM 2189 O O . ARG A 1 276 ? -19.057 -8.842 -1.736 1.00 72.25 276 ARG A O 1
ATOM 2196 N N . THR A 1 277 ? -20.550 -7.258 -1.190 1.00 77.19 277 THR A N 1
ATOM 2197 C CA . THR A 1 277 ? -19.613 -6.126 -1.233 1.00 77.19 277 THR A CA 1
ATOM 2198 C C . THR A 1 277 ? -18.585 -6.233 -0.114 1.00 77.19 277 THR A C 1
ATOM 2200 O O . THR A 1 277 ? -17.392 -6.092 -0.371 1.00 77.19 277 THR A O 1
ATOM 2203 N N . PHE A 1 278 ? -18.994 -6.599 1.100 1.00 60.62 278 PHE A N 1
ATOM 2204 C CA . PHE A 1 278 ? -18.069 -6.838 2.202 1.00 60.62 278 PHE A CA 1
ATOM 2205 C C . PHE A 1 278 ? -17.129 -8.022 1.941 1.00 60.62 278 PHE A C 1
ATOM 2207 O O . PHE A 1 278 ? -15.922 -7.882 2.156 1.00 60.62 278 PHE A O 1
ATOM 2214 N N . ARG A 1 279 ? -17.628 -9.123 1.363 1.00 69.75 279 ARG A N 1
ATOM 2215 C CA . ARG A 1 279 ? -16.804 -10.252 0.888 1.00 69.75 279 ARG A CA 1
ATOM 2216 C C . ARG A 1 279 ? -15.808 -9.824 -0.191 1.00 69.75 279 ARG A C 1
ATOM 2218 O O . ARG A 1 279 ? -14.630 -10.141 -0.104 1.00 69.75 279 ARG A O 1
ATOM 2225 N N . ARG A 1 280 ? -16.253 -9.031 -1.167 1.00 62.19 280 ARG A N 1
ATOM 2226 C CA . ARG A 1 280 ? -15.400 -8.489 -2.242 1.00 62.19 280 ARG A CA 1
ATOM 2227 C C . ARG A 1 280 ? -14.366 -7.482 -1.733 1.00 62.19 280 ARG A C 1
ATOM 2229 O O . ARG A 1 280 ? -13.286 -7.396 -2.298 1.00 62.19 280 ARG A O 1
ATOM 2236 N N . SER A 1 281 ? -14.664 -6.763 -0.653 1.00 71.19 281 SER A N 1
ATOM 2237 C CA . SER A 1 281 ? -13.712 -5.864 0.015 1.00 71.19 281 SER A CA 1
ATOM 2238 C C . SER A 1 281 ? -12.732 -6.579 0.958 1.00 71.19 281 SER A C 1
ATOM 2240 O O . SER A 1 281 ? -11.963 -5.912 1.645 1.00 71.19 281 SER A O 1
ATOM 2242 N N . GLY A 1 282 ? -12.777 -7.917 1.043 1.00 48.34 282 GLY A N 1
ATOM 2243 C CA . GLY A 1 282 ? -11.922 -8.711 1.934 1.00 48.34 282 GLY A CA 1
ATOM 2244 C C . GLY A 1 282 ? -12.226 -8.537 3.427 1.00 48.34 282 GLY A C 1
ATOM 2245 O O . GLY A 1 282 ? -11.427 -8.944 4.266 1.00 48.34 282 GLY A O 1
ATOM 2246 N N . LYS A 1 283 ? -13.368 -7.927 3.772 1.00 55.50 283 LYS A N 1
ATOM 2247 C CA . LYS A 1 283 ? -13.834 -7.750 5.160 1.00 55.50 283 LYS A CA 1
ATOM 2248 C C . LYS A 1 283 ? -14.549 -8.993 5.698 1.00 55.50 283 LYS A C 1
ATOM 2250 O O . LYS A 1 283 ? -14.689 -9.139 6.905 1.00 55.50 283 LYS A O 1
ATOM 2255 N N . ILE A 1 284 ? -14.993 -9.871 4.798 1.00 53.34 284 ILE A N 1
ATOM 2256 C CA . ILE A 1 284 ? -15.587 -11.182 5.074 1.00 53.34 284 ILE A CA 1
ATOM 2257 C C . ILE A 1 284 ? -14.754 -12.221 4.321 1.00 53.34 284 ILE A C 1
ATOM 2259 O O . ILE A 1 284 ? -14.304 -11.943 3.209 1.00 53.34 284 ILE A O 1
ATOM 2263 N N . GLY A 1 285 ? -14.561 -13.405 4.909 1.00 44.72 285 GLY A N 1
ATOM 2264 C CA . GLY A 1 285 ? -13.841 -14.506 4.268 1.00 44.72 285 GLY A CA 1
ATOM 2265 C C . GLY A 1 285 ? -14.409 -14.855 2.888 1.00 44.72 285 GLY A C 1
ATOM 2266 O O . GLY A 1 285 ? -15.623 -14.899 2.691 1.00 44.72 285 GLY A O 1
ATOM 2267 N N . GLU A 1 286 ? -13.524 -15.121 1.930 1.00 51.59 286 GLU A N 1
ATOM 2268 C CA . GLU A 1 286 ? -13.880 -15.396 0.530 1.00 51.59 286 GLU A CA 1
ATOM 2269 C C . GLU A 1 286 ? -14.802 -16.617 0.354 1.00 51.59 286 GLU A C 1
ATOM 2271 O O . GLU A 1 286 ? -15.626 -16.639 -0.558 1.00 51.59 286 GLU A O 1
ATOM 2276 N N . PHE A 1 287 ? -14.742 -17.571 1.289 1.00 46.09 287 PHE A N 1
ATOM 2277 C CA . PHE A 1 287 ? -15.553 -18.793 1.309 1.00 46.09 287 PHE A CA 1
ATOM 2278 C C . PHE A 1 287 ? -16.966 -18.615 1.890 1.00 46.09 287 PHE A C 1
ATOM 2280 O O . PHE A 1 287 ? -17.755 -19.558 1.886 1.00 46.09 287 PHE A O 1
ATOM 2287 N N . VAL A 1 288 ? -17.319 -17.430 2.399 1.00 46.44 288 VAL A N 1
ATOM 2288 C CA . VAL A 1 288 ? -18.654 -17.190 2.969 1.00 46.44 288 VAL A CA 1
ATOM 2289 C C . VAL A 1 288 ? -19.684 -17.111 1.842 1.00 46.44 288 VAL A C 1
ATOM 2291 O O . VAL A 1 288 ? -19.659 -16.178 1.037 1.00 46.44 288 VAL A O 1
ATOM 2294 N N . SER A 1 289 ? -20.592 -18.087 1.769 1.00 47.00 289 SER A N 1
ATOM 2295 C CA . SER A 1 289 ? -21.684 -18.129 0.786 1.00 47.00 289 SER A CA 1
ATOM 2296 C C . SER A 1 289 ? -22.826 -17.183 1.178 1.00 47.00 289 SER A C 1
ATOM 2298 O O . SER A 1 289 ? -23.196 -17.106 2.345 1.00 47.00 289 SER A O 1
ATOM 2300 N N . VAL A 1 290 ? -23.381 -16.447 0.207 1.00 59.03 290 VAL A N 1
ATOM 2301 C CA . VAL A 1 290 ? -24.491 -15.496 0.411 1.00 59.03 290 VAL A CA 1
ATOM 2302 C C . VAL A 1 290 ? -25.564 -15.756 -0.645 1.00 59.03 290 VAL A C 1
ATOM 2304 O O . VAL A 1 290 ? -25.391 -15.403 -1.821 1.00 59.03 290 VAL A O 1
ATOM 2307 N N . PHE A 1 291 ? -26.669 -16.357 -0.214 1.00 56.88 291 PHE A N 1
ATOM 2308 C CA . PHE A 1 291 ? -27.792 -16.772 -1.052 1.00 56.88 291 PHE A CA 1
ATOM 2309 C C . PHE A 1 291 ? -29.077 -16.060 -0.614 1.00 56.88 291 PHE A C 1
ATOM 2311 O O . PHE A 1 291 ? -29.313 -15.899 0.580 1.00 56.88 291 PHE A O 1
ATOM 2318 N N . VAL A 1 292 ? -29.887 -15.629 -1.583 1.00 62.94 292 VAL A N 1
ATOM 2319 C CA . VAL A 1 292 ? -31.225 -15.066 -1.353 1.00 62.94 292 VAL A CA 1
ATOM 2320 C C . VAL A 1 292 ? -32.218 -16.041 -1.960 1.00 62.94 292 VAL A C 1
ATOM 2322 O O . VAL A 1 292 ? -32.093 -16.384 -3.133 1.00 62.94 292 VAL A O 1
ATOM 2325 N N . ASN A 1 293 ? -33.168 -16.516 -1.157 1.00 53.66 293 ASN A N 1
ATOM 2326 C CA . ASN A 1 293 ? -34.234 -17.382 -1.637 1.00 53.66 293 ASN A CA 1
ATOM 2327 C C . ASN A 1 293 ? -35.443 -16.524 -2.021 1.00 53.66 293 ASN A C 1
ATOM 2329 O O . ASN A 1 293 ? -36.169 -16.048 -1.155 1.00 53.66 293 ASN A O 1
ATOM 2333 N N . GLU A 1 294 ? -35.640 -16.317 -3.321 1.00 53.84 294 GLU A N 1
ATOM 2334 C CA . GLU A 1 294 ? -36.705 -15.460 -3.862 1.00 53.84 294 GLU A CA 1
ATOM 2335 C C . GLU A 1 294 ? -38.064 -16.180 -3.965 1.00 53.84 294 GLU A C 1
ATOM 2337 O O . GLU A 1 294 ? -39.068 -15.559 -4.291 1.00 53.84 294 GLU A O 1
ATOM 2342 N N . LYS A 1 295 ? -38.152 -17.478 -3.630 1.00 46.19 295 LYS A N 1
ATOM 2343 C CA . LYS A 1 295 ? -39.410 -18.251 -3.703 1.00 46.19 295 LYS A CA 1
ATOM 2344 C C . LYS A 1 295 ? -40.422 -17.950 -2.583 1.00 46.19 295 LYS A C 1
ATOM 2346 O O . LYS A 1 295 ? -41.383 -18.699 -2.438 1.00 46.19 295 LYS A O 1
ATOM 2351 N N . GLN A 1 296 ? -40.211 -16.899 -1.791 1.00 43.94 296 GLN A N 1
ATOM 2352 C CA . GLN A 1 296 ? -41.100 -16.530 -0.684 1.00 43.94 296 GLN A CA 1
ATOM 2353 C C . GLN A 1 296 ? -41.969 -15.289 -0.917 1.00 43.94 296 GLN A C 1
ATOM 2355 O O . GLN A 1 296 ? -42.887 -15.099 -0.129 1.00 43.94 296 GLN A O 1
ATOM 2360 N N . ASP A 1 297 ? -41.778 -14.493 -1.978 1.00 32.09 297 ASP A N 1
ATOM 2361 C CA . ASP A 1 297 ? -42.766 -13.458 -2.327 1.00 32.09 297 ASP A CA 1
ATOM 2362 C C . ASP A 1 297 ? -42.675 -13.009 -3.798 1.00 32.09 297 ASP A C 1
ATOM 2364 O O . ASP A 1 297 ? -41.599 -12.996 -4.394 1.00 32.09 297 ASP A O 1
ATOM 2368 N N . GLY A 1 298 ? -43.829 -12.713 -4.395 1.00 31.20 298 GLY A N 1
ATOM 2369 C CA . GLY A 1 298 ? -44.090 -12.735 -5.838 1.00 31.20 298 GLY A CA 1
ATOM 2370 C C . GLY A 1 298 ? -43.577 -11.578 -6.722 1.00 31.20 298 GLY A C 1
ATOM 2371 O O . GLY A 1 298 ? -43.251 -10.482 -6.285 1.00 31.20 298 GLY A O 1
ATOM 2372 N N . ILE A 1 299 ? -43.563 -11.911 -8.021 1.00 35.78 299 ILE A N 1
ATOM 2373 C CA . ILE A 1 299 ? -43.421 -11.172 -9.299 1.00 35.78 299 ILE A CA 1
ATOM 2374 C C . ILE A 1 299 ? -43.425 -9.626 -9.256 1.00 35.78 299 ILE A C 1
ATOM 2376 O O . ILE A 1 299 ? -44.447 -9.053 -8.888 1.00 35.78 299 ILE A O 1
ATOM 2380 N N . ARG A 1 300 ? -42.393 -8.977 -9.850 1.00 31.17 300 ARG A N 1
ATOM 2381 C CA . ARG A 1 300 ? -42.466 -7.680 -10.592 1.00 31.17 300 ARG A CA 1
ATOM 2382 C C . ARG A 1 300 ? -41.379 -7.526 -11.678 1.00 31.17 300 ARG A C 1
ATOM 2384 O O . ARG A 1 300 ? -40.342 -8.181 -11.616 1.00 31.17 300 ARG A O 1
ATOM 2391 N N . SER A 1 301 ? -41.660 -6.676 -12.676 1.00 35.84 301 SER A N 1
ATOM 2392 C CA . SER A 1 301 ? -40.961 -6.500 -13.965 1.00 35.84 301 SER A CA 1
ATOM 2393 C C . SER A 1 301 ? -40.069 -5.244 -14.063 1.00 35.84 301 SER A C 1
ATOM 2395 O O . SER A 1 301 ? -40.019 -4.405 -13.171 1.00 35.84 301 SER A O 1
ATOM 2397 N N . PHE A 1 302 ? -39.355 -5.141 -15.189 1.00 34.06 302 PHE A N 1
ATOM 2398 C CA . PHE A 1 302 ? -38.231 -4.238 -15.481 1.00 34.06 302 PHE A CA 1
ATOM 2399 C C . PHE A 1 302 ? -38.579 -2.735 -15.637 1.00 34.06 302 PHE A C 1
ATOM 2401 O O . PHE A 1 302 ? -37.681 -1.901 -15.546 1.00 34.06 302 PHE A O 1
ATOM 2408 N N . ASP A 1 303 ? -39.852 -2.367 -15.825 1.00 33.50 303 ASP A N 1
ATOM 2409 C CA . ASP A 1 303 ? -40.266 -0.982 -16.135 1.00 33.50 303 ASP A CA 1
ATOM 2410 C C . ASP A 1 303 ? -40.319 -0.022 -14.931 1.00 33.50 303 ASP A C 1
ATOM 2412 O O . ASP A 1 303 ? -40.331 1.197 -15.114 1.00 33.50 303 ASP A O 1
ATOM 2416 N N . ASP A 1 304 ? -40.270 -0.532 -13.698 1.00 40.94 304 ASP A N 1
ATOM 2417 C CA . ASP A 1 304 ? -40.310 0.309 -12.491 1.00 40.94 304 ASP A CA 1
ATOM 2418 C C . ASP A 1 304 ? -38.961 1.007 -12.198 1.00 40.94 304 ASP A C 1
ATOM 2420 O O . ASP A 1 304 ? -38.891 1.913 -11.372 1.00 40.94 304 ASP A O 1
ATOM 2424 N N . PHE A 1 305 ? -37.876 0.636 -12.894 1.00 41.31 305 PHE A N 1
ATOM 2425 C CA . PHE A 1 305 ? -36.526 1.178 -12.660 1.00 41.31 305 PHE A CA 1
ATOM 2426 C C . PHE A 1 305 ? -36.186 2.445 -13.461 1.00 41.31 305 PHE A C 1
ATOM 2428 O O . PHE A 1 305 ? -35.148 3.061 -13.212 1.00 41.31 305 PHE A O 1
ATOM 2435 N N . LEU A 1 306 ? -37.026 2.838 -14.423 1.00 39.44 306 LEU A N 1
ATOM 2436 C CA . LEU A 1 306 ? -36.717 3.917 -15.370 1.00 39.44 306 LEU A CA 1
ATOM 2437 C C . LEU A 1 306 ? -37.309 5.289 -14.999 1.00 39.44 306 LEU A C 1
ATOM 2439 O O . LEU A 1 306 ? -36.975 6.271 -15.658 1.00 39.44 306 LEU A O 1
ATOM 2443 N N . ARG A 1 307 ? -38.154 5.403 -13.961 1.00 37.38 307 ARG A N 1
ATOM 2444 C CA . ARG A 1 307 ? -38.875 6.661 -13.659 1.00 37.38 307 ARG A CA 1
ATOM 2445 C C . ARG A 1 307 ? -38.170 7.653 -12.730 1.00 37.38 307 ARG A C 1
ATOM 2447 O O . ARG A 1 307 ? -38.443 8.840 -12.853 1.00 37.38 307 ARG A O 1
ATOM 2454 N N . ASP A 1 308 ? -37.223 7.236 -11.893 1.00 36.78 308 ASP A N 1
ATOM 2455 C CA . ASP A 1 308 ? -36.708 8.117 -10.825 1.00 36.78 308 ASP A CA 1
ATOM 2456 C C . ASP A 1 308 ? -35.340 8.747 -11.142 1.00 36.78 308 ASP A C 1
ATOM 2458 O O . ASP A 1 308 ? -34.464 8.879 -10.286 1.00 36.78 308 ASP A O 1
ATOM 2462 N N . GLY A 1 309 ? -35.145 9.146 -12.402 1.00 36.62 309 GLY A N 1
ATOM 2463 C CA . GLY A 1 309 ? -33.946 9.841 -12.863 1.00 36.62 309 GLY A CA 1
ATOM 2464 C C . GLY A 1 309 ? -33.649 11.111 -12.061 1.00 36.62 309 GLY A C 1
ATOM 2465 O O . GLY A 1 309 ? -34.406 12.074 -12.127 1.00 36.62 309 GLY A O 1
ATOM 2466 N N . LEU A 1 310 ? -32.508 11.129 -11.361 1.00 30.06 310 LEU A N 1
ATOM 2467 C CA . LEU A 1 310 ? -31.962 12.315 -10.702 1.00 30.06 310 LEU A CA 1
ATOM 2468 C C . LEU A 1 310 ? -30.417 12.339 -10.746 1.00 30.06 310 LEU A C 1
ATOM 2470 O O . LEU A 1 310 ? -29.745 11.542 -10.092 1.00 30.06 310 LEU A O 1
ATOM 2474 N N . ILE A 1 311 ? -29.931 13.365 -11.460 1.00 28.78 311 ILE A N 1
ATOM 2475 C CA . ILE A 1 311 ? -28.703 14.171 -11.284 1.00 28.78 311 ILE A CA 1
ATOM 2476 C C . ILE A 1 311 ? -27.564 13.999 -12.312 1.00 28.78 311 ILE A C 1
ATOM 2478 O O . ILE A 1 311 ? -27.020 12.920 -12.545 1.00 28.78 311 ILE A O 1
ATOM 2482 N N . GLU A 1 312 ? -27.241 15.168 -12.882 1.00 26.20 312 GLU A N 1
ATOM 2483 C CA . GLU A 1 312 ? -26.233 15.540 -13.873 1.00 26.20 312 GLU A CA 1
ATOM 2484 C C . GLU A 1 312 ? -24.785 15.477 -13.363 1.00 26.20 312 GLU A C 1
ATOM 2486 O O . GLU A 1 312 ? -24.489 15.617 -12.176 1.00 26.20 312 GLU A O 1
ATOM 2491 N N . TYR A 1 313 ? -23.879 15.300 -14.324 1.00 25.59 313 TYR A N 1
ATOM 2492 C CA . TYR A 1 313 ? -22.436 15.197 -14.154 1.00 25.59 313 TYR A CA 1
ATOM 2493 C C . TYR A 1 313 ? -21.765 16.574 -14.195 1.00 25.59 313 TYR A C 1
ATOM 2495 O O . TYR A 1 313 ? -22.002 17.351 -15.118 1.00 25.59 313 TYR A O 1
ATOM 2503 N N . LEU A 1 314 ? -20.843 16.822 -13.260 1.00 23.78 314 LEU A N 1
ATOM 2504 C CA . LEU A 1 314 ? -19.785 17.814 -13.433 1.00 23.78 314 LEU A CA 1
ATOM 2505 C C . LEU A 1 314 ? -18.501 17.068 -13.817 1.00 23.78 314 LEU A C 1
ATOM 2507 O O . LEU A 1 314 ? -17.989 16.252 -13.048 1.00 23.78 314 LEU A O 1
ATOM 2511 N N . ASP A 1 315 ? -18.043 17.313 -15.041 1.00 27.56 315 ASP A N 1
ATOM 2512 C CA . ASP A 1 315 ? -16.820 16.763 -15.617 1.00 27.56 315 ASP A CA 1
ATOM 2513 C C . ASP A 1 315 ? -15.586 17.496 -15.078 1.00 27.56 315 ASP A C 1
ATOM 2515 O O . ASP A 1 315 ? -15.561 18.725 -15.039 1.00 27.56 315 ASP A O 1
ATOM 2519 N N . VAL A 1 316 ? -14.551 16.736 -14.720 1.00 25.72 316 VAL A N 1
ATOM 2520 C CA . VAL A 1 316 ? -13.161 17.207 -14.706 1.00 25.72 316 VAL A CA 1
ATOM 2521 C C . VAL A 1 316 ? -12.290 16.034 -15.162 1.00 25.72 316 VAL A C 1
ATOM 2523 O O . VAL A 1 316 ? -11.848 15.205 -14.365 1.00 25.72 316 VAL A O 1
ATOM 2526 N N . ASN A 1 317 ? -12.076 15.930 -16.472 1.00 29.02 317 ASN A N 1
ATOM 2527 C CA . ASN A 1 317 ? -11.046 15.076 -17.054 1.00 29.02 317 ASN A CA 1
ATOM 2528 C C . ASN A 1 317 ? -9.744 15.865 -17.183 1.00 29.02 317 ASN A C 1
ATOM 2530 O O . ASN A 1 317 ? -9.705 16.796 -17.976 1.00 29.02 317 ASN A O 1
ATOM 2534 N N . GLU A 1 318 ? -8.676 15.431 -16.504 1.00 33.41 318 GLU A N 1
ATOM 2535 C CA . GLU A 1 318 ? -7.293 15.580 -16.994 1.00 33.41 318 GLU A CA 1
ATOM 2536 C C . GLU A 1 318 ? -6.280 14.820 -16.110 1.00 33.41 318 GLU A C 1
ATOM 2538 O O . GLU A 1 318 ? -5.617 15.420 -15.281 1.00 33.41 318 GLU A O 1
ATOM 2543 N N . GLU A 1 319 ? -6.104 13.495 -16.265 1.00 37.78 319 GLU A N 1
ATOM 2544 C CA . GLU A 1 319 ? -4.986 12.787 -15.583 1.00 37.78 319 GLU A CA 1
ATOM 2545 C C . GLU A 1 319 ? -4.374 11.584 -16.342 1.00 37.78 319 GLU A C 1
ATOM 2547 O O . GLU A 1 319 ? -3.753 10.713 -15.737 1.00 37.78 319 GLU A O 1
ATOM 2552 N N . ASN A 1 320 ? -4.433 11.524 -17.679 1.00 39.28 320 ASN A N 1
ATOM 2553 C CA . ASN A 1 320 ? -3.756 10.434 -18.413 1.00 39.28 320 ASN A CA 1
ATOM 2554 C C . ASN A 1 320 ? -2.300 10.730 -18.830 1.00 39.28 320 ASN A C 1
ATOM 2556 O O . ASN A 1 320 ? -1.566 9.801 -19.162 1.00 39.28 320 ASN A O 1
ATOM 2560 N N . ASN A 1 321 ? -1.821 11.974 -18.714 1.00 37.12 321 ASN A N 1
ATOM 2561 C CA . ASN A 1 321 ? -0.457 12.333 -19.135 1.00 37.12 321 ASN A CA 1
ATOM 2562 C C . ASN A 1 321 ? 0.590 12.301 -18.006 1.00 37.12 321 ASN A C 1
ATOM 2564 O O . ASN A 1 321 ? 1.788 12.298 -18.282 1.00 37.12 321 ASN A O 1
ATOM 2568 N N . ALA A 1 322 ? 0.189 12.221 -16.733 1.00 51.28 322 ALA A N 1
ATOM 2569 C CA . ALA A 1 322 ? 1.122 12.374 -15.611 1.00 51.28 322 ALA A CA 1
ATOM 2570 C C . ALA A 1 322 ? 2.048 11.158 -15.380 1.00 51.28 322 ALA A C 1
ATOM 2572 O O . ALA A 1 322 ? 3.163 11.322 -14.882 1.00 51.28 322 ALA A O 1
ATOM 2573 N N . LEU A 1 323 ? 1.635 9.933 -15.738 1.00 55.81 323 LEU A N 1
ATOM 2574 C CA . LEU A 1 323 ? 2.437 8.721 -15.485 1.00 55.81 323 LEU A CA 1
ATOM 2575 C C . LEU A 1 323 ? 3.728 8.680 -16.312 1.00 55.81 323 LEU A C 1
ATOM 2577 O O . LEU A 1 323 ? 4.764 8.264 -15.793 1.00 55.81 323 LEU A O 1
ATOM 2581 N N . LEU A 1 324 ? 3.687 9.166 -17.556 1.00 59.97 324 LEU A N 1
ATOM 2582 C CA . LEU A 1 324 ? 4.843 9.180 -18.455 1.00 59.97 324 LEU A CA 1
ATOM 2583 C C . LEU A 1 324 ? 5.934 10.150 -18.003 1.00 59.97 324 LEU A C 1
ATOM 2585 O O . LEU A 1 324 ? 7.090 9.928 -18.329 1.00 59.97 324 LEU A O 1
ATOM 2589 N N . PHE A 1 325 ? 5.613 11.182 -17.217 1.00 68.75 325 PHE A N 1
ATOM 2590 C CA . PHE A 1 325 ? 6.608 12.141 -16.725 1.00 68.75 325 PHE A CA 1
ATOM 2591 C C . PHE A 1 325 ? 7.180 11.776 -15.354 1.00 68.75 325 PHE A C 1
ATOM 2593 O O . PHE A 1 325 ? 8.245 12.268 -14.979 1.00 68.75 325 PHE A O 1
ATOM 2600 N N . ARG A 1 326 ? 6.565 10.838 -14.629 1.00 78.31 326 ARG A N 1
ATOM 2601 C CA . ARG A 1 326 ? 7.017 10.443 -13.290 1.00 78.31 326 ARG A CA 1
ATOM 2602 C C . ARG A 1 326 ? 8.269 9.562 -13.316 1.00 78.31 326 ARG A C 1
ATOM 2604 O O . ARG A 1 326 ? 8.517 8.811 -14.258 1.00 78.31 326 ARG A O 1
ATOM 2611 N N . ALA A 1 327 ? 9.055 9.669 -12.242 1.00 82.81 327 ALA A N 1
ATOM 2612 C CA . ALA A 1 327 ? 10.304 8.940 -12.021 1.00 82.81 327 ALA A CA 1
ATOM 2613 C C . ALA A 1 327 ? 10.164 7.952 -10.847 1.00 82.81 327 ALA A C 1
ATOM 2615 O O . ALA A 1 327 ? 10.738 8.138 -9.763 1.00 82.81 327 ALA A O 1
ATOM 2616 N N . ASP A 1 328 ? 9.376 6.899 -11.058 1.00 85.50 328 ASP A N 1
ATOM 2617 C CA . ASP A 1 328 ? 9.159 5.831 -10.077 1.00 85.50 328 ASP A CA 1
ATOM 2618 C C . ASP A 1 328 ? 10.307 4.811 -10.083 1.00 85.50 328 ASP A C 1
ATOM 2620 O O . ASP A 1 328 ? 11.036 4.675 -11.060 1.00 85.50 328 ASP A O 1
ATOM 2624 N N . SER A 1 329 ? 10.504 4.101 -8.968 1.00 88.50 329 SER A N 1
ATOM 2625 C CA . SER A 1 329 ? 11.576 3.099 -8.856 1.00 88.50 329 SER A CA 1
ATOM 2626 C C . SER A 1 329 ? 11.394 1.941 -9.838 1.00 88.50 329 SER A C 1
ATOM 2628 O O . SER A 1 329 ? 12.363 1.504 -10.455 1.00 88.50 329 SER A O 1
ATOM 2630 N N . LEU A 1 330 ? 10.158 1.466 -9.988 1.00 89.19 330 LEU A N 1
ATOM 2631 C CA . LEU A 1 330 ? 9.770 0.406 -10.907 1.00 89.19 330 LEU A CA 1
ATOM 2632 C C . LEU A 1 330 ? 8.323 0.641 -11.341 1.00 89.19 330 LEU A C 1
ATOM 2634 O O . LEU A 1 330 ? 7.462 0.882 -10.494 1.00 89.19 330 LEU A O 1
ATOM 2638 N N . LEU A 1 331 ? 8.069 0.555 -12.640 1.00 88.06 331 LEU A N 1
ATOM 2639 C CA . LEU A 1 331 ? 6.750 0.712 -13.237 1.00 88.06 331 LEU A CA 1
ATOM 2640 C C . LEU A 1 331 ? 6.574 -0.334 -14.339 1.00 88.06 331 LEU A C 1
ATOM 2642 O O . LEU A 1 331 ? 7.460 -0.509 -15.172 1.00 88.06 331 LEU A O 1
ATOM 2646 N N . TYR A 1 332 ? 5.426 -1.007 -14.341 1.00 87.50 332 TYR A N 1
ATOM 2647 C CA . TYR A 1 332 ? 5.030 -1.927 -15.401 1.00 87.50 332 TYR A CA 1
ATOM 2648 C C . TYR A 1 332 ? 3.842 -1.338 -16.148 1.00 87.50 332 TYR A C 1
ATOM 2650 O O . TYR A 1 332 ? 2.816 -1.037 -15.539 1.00 87.50 332 TYR A O 1
ATOM 2658 N N . LEU A 1 333 ? 3.983 -1.177 -17.459 1.00 87.44 333 LEU A N 1
ATOM 2659 C CA . LEU A 1 333 ? 2.933 -0.675 -18.338 1.00 87.44 333 LEU A CA 1
ATOM 2660 C C . LEU A 1 333 ? 2.591 -1.742 -19.370 1.00 87.44 333 LEU A C 1
ATOM 2662 O O . LEU A 1 333 ? 3.478 -2.282 -20.023 1.00 87.44 333 LEU A O 1
ATOM 2666 N N . LEU A 1 334 ? 1.311 -2.0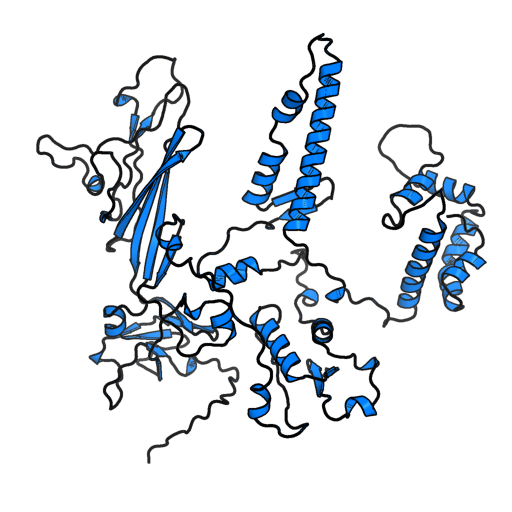55 -19.528 1.00 88.25 334 LEU A N 1
ATOM 2667 C CA . LEU A 1 334 ? 0.858 -2.950 -20.588 1.00 88.25 334 LEU A CA 1
ATOM 2668 C C . LEU A 1 334 ? 0.887 -2.191 -21.922 1.00 88.25 334 LEU A C 1
ATOM 2670 O O . LEU A 1 334 ? 0.396 -1.067 -21.982 1.00 88.25 334 LEU A O 1
ATOM 2674 N N . VAL A 1 335 ? 1.453 -2.785 -22.978 1.00 88.44 335 VAL A N 1
ATOM 2675 C CA . VAL A 1 335 ? 1.611 -2.093 -24.275 1.00 88.44 335 VAL A CA 1
ATOM 2676 C C . VAL A 1 335 ? 0.254 -1.789 -24.912 1.00 88.44 335 VAL A C 1
ATOM 2678 O O . VAL A 1 335 ? 0.035 -0.687 -25.401 1.00 88.44 335 VAL A O 1
ATOM 2681 N N . TYR A 1 336 ? -0.667 -2.753 -24.865 1.00 88.81 336 TYR A N 1
ATOM 2682 C CA . TYR A 1 336 ? -2.011 -2.620 -25.430 1.00 88.81 336 TYR A CA 1
ATOM 2683 C C . TYR A 1 336 ? -3.059 -2.882 -24.355 1.00 88.81 336 TYR A C 1
ATOM 2685 O O . TYR A 1 336 ? -3.697 -3.931 -24.353 1.00 88.81 336 TYR A O 1
ATOM 2693 N N . ALA A 1 337 ? -3.193 -1.979 -23.388 1.00 87.25 337 ALA A N 1
ATOM 2694 C CA . ALA A 1 337 ? -4.270 -2.074 -22.410 1.00 87.25 337 ALA A CA 1
ATOM 2695 C C . ALA A 1 337 ? -5.639 -1.946 -23.091 1.00 87.25 337 ALA A C 1
ATOM 2697 O O . ALA A 1 337 ? -5.842 -1.067 -23.925 1.00 87.25 337 ALA A O 1
ATOM 2698 N N . GLN A 1 338 ? -6.577 -2.826 -22.740 1.00 84.50 338 GLN A N 1
ATOM 2699 C CA . GLN A 1 338 ? -7.915 -2.845 -23.327 1.00 84.50 338 GLN A CA 1
ATOM 2700 C C . GLN A 1 338 ? -8.995 -2.596 -22.276 1.00 84.50 338 GLN A C 1
ATOM 2702 O O . GLN A 1 338 ? -8.879 -2.995 -21.111 1.00 84.50 338 GLN A O 1
ATOM 2707 N N . ARG A 1 339 ? -10.093 -1.971 -22.718 1.00 85.31 339 ARG A N 1
ATOM 2708 C CA . ARG A 1 339 ? -11.318 -1.887 -21.925 1.00 85.31 339 ARG A CA 1
ATOM 2709 C C . ARG A 1 339 ? -11.899 -3.299 -21.751 1.00 85.31 339 ARG A C 1
ATOM 2711 O O . ARG A 1 339 ? -11.903 -4.074 -22.709 1.00 85.31 339 ARG A O 1
ATOM 2718 N N . PRO A 1 340 ? -12.408 -3.651 -20.562 1.00 83.12 340 PRO A N 1
ATOM 2719 C CA . PRO A 1 340 ? -13.035 -4.952 -20.349 1.00 83.12 340 PRO A CA 1
ATOM 2720 C C . PRO A 1 340 ? -14.328 -5.041 -21.161 1.00 83.12 340 PRO A C 1
ATOM 2722 O O . PRO A 1 340 ? -15.107 -4.091 -21.135 1.00 83.12 340 PRO A O 1
ATOM 2725 N N . LEU A 1 341 ? -14.581 -6.171 -21.829 1.00 85.81 341 LEU A N 1
ATOM 2726 C CA . LEU A 1 341 ? -15.825 -6.365 -22.597 1.00 85.81 341 LEU A CA 1
ATOM 2727 C C . LEU A 1 341 ? -17.080 -6.269 -21.717 1.00 85.81 341 LEU A C 1
ATOM 2729 O O . LEU A 1 341 ? -18.076 -5.674 -22.112 1.00 85.81 341 LEU A O 1
ATOM 2733 N N . LEU A 1 342 ? -17.016 -6.835 -20.510 1.00 83.75 342 LEU A N 1
ATOM 2734 C CA . LEU A 1 342 ? -18.086 -6.770 -19.519 1.00 83.75 342 LEU A CA 1
ATOM 2735 C C . LEU A 1 342 ? -17.702 -5.765 -18.429 1.00 83.75 342 LEU A C 1
ATOM 2737 O O . LEU A 1 342 ? -16.804 -6.023 -17.616 1.00 83.75 342 LEU A O 1
ATOM 2741 N N . THR A 1 343 ? -18.378 -4.616 -18.409 1.00 79.00 343 THR A N 1
ATOM 2742 C CA . THR A 1 343 ? -18.220 -3.588 -17.374 1.00 79.00 343 THR A CA 1
ATOM 2743 C C . THR A 1 343 ? -19.402 -3.591 -16.413 1.00 79.00 343 THR A C 1
ATOM 2745 O O . THR A 1 343 ? -20.555 -3.771 -16.784 1.00 79.00 343 THR A O 1
ATOM 2748 N N . THR A 1 344 ? -19.106 -3.396 -15.131 1.00 80.25 344 THR A N 1
ATOM 2749 C CA . THR A 1 344 ? -20.119 -3.108 -14.108 1.00 80.25 344 THR A CA 1
ATOM 2750 C C . THR A 1 344 ? -20.209 -1.599 -13.914 1.00 80.25 344 THR A C 1
ATOM 2752 O O . THR A 1 344 ? -19.175 -0.941 -14.003 1.00 80.25 344 THR A O 1
ATOM 2755 N N . LYS A 1 345 ? -21.359 -1.060 -13.496 1.00 78.25 345 LYS A N 1
ATOM 2756 C CA . LYS A 1 345 ? -21.508 0.376 -13.178 1.00 78.25 345 LYS A CA 1
ATOM 2757 C C . LYS A 1 345 ? -20.433 0.907 -12.211 1.00 78.25 345 LYS A C 1
ATOM 2759 O O . LYS A 1 345 ? -19.964 2.027 -12.343 1.00 78.25 345 LYS A O 1
ATOM 2764 N N . THR A 1 346 ? -19.966 0.080 -11.273 1.00 74.62 346 THR A N 1
ATOM 2765 C CA . THR A 1 346 ? -18.869 0.437 -10.354 1.00 74.62 346 THR A CA 1
ATOM 2766 C C . THR A 1 346 ? -17.534 0.691 -11.065 1.00 74.62 346 THR A C 1
ATOM 2768 O O . THR A 1 346 ? -16.775 1.546 -10.630 1.00 74.62 346 THR A O 1
ATOM 2771 N N . ILE A 1 347 ? -17.237 -0.023 -12.156 1.00 77.31 347 ILE A N 1
ATOM 2772 C CA . ILE A 1 347 ? -16.006 0.166 -12.947 1.00 77.31 347 ILE A CA 1
ATOM 2773 C C . ILE A 1 347 ? -16.008 1.544 -13.611 1.00 77.31 347 ILE A C 1
ATOM 2775 O O . ILE A 1 347 ? -14.971 2.198 -13.631 1.00 77.31 347 ILE A O 1
ATOM 2779 N N . GLU A 1 348 ? -17.169 1.978 -14.097 1.00 78.94 348 GLU A N 1
ATOM 2780 C CA . GLU A 1 348 ? -17.360 3.282 -14.738 1.00 78.94 348 GLU A CA 1
ATOM 2781 C C . GLU A 1 348 ? -17.290 4.417 -13.713 1.00 78.94 348 GLU A C 1
ATOM 2783 O O . GLU A 1 348 ? -16.585 5.397 -13.929 1.00 78.94 348 GLU A O 1
ATOM 2788 N N . LEU A 1 349 ? -17.923 4.252 -12.543 1.00 79.19 349 LEU A N 1
ATOM 2789 C CA . LEU A 1 349 ? -17.852 5.237 -11.454 1.00 79.19 349 LEU A CA 1
ATOM 2790 C C . LEU A 1 349 ? -16.429 5.444 -10.926 1.00 79.19 349 LEU A C 1
ATOM 2792 O O . LEU A 1 349 ? -16.078 6.540 -10.503 1.00 79.19 349 LEU A O 1
ATOM 2796 N N . VAL A 1 350 ? -15.612 4.391 -10.936 1.00 77.62 350 VAL A N 1
ATOM 2797 C CA . VAL A 1 350 ? -14.210 4.458 -10.511 1.00 77.62 350 VAL A CA 1
ATOM 2798 C C . VAL A 1 350 ? -13.285 4.865 -11.675 1.00 77.62 350 VAL A C 1
ATOM 2800 O O . VAL A 1 350 ? -12.100 5.087 -11.463 1.00 77.62 350 VAL A O 1
ATOM 2803 N N . GLY A 1 351 ? -13.789 4.978 -12.910 1.00 79.06 351 GLY A N 1
ATOM 2804 C CA . GLY A 1 351 ? -12.999 5.364 -14.088 1.00 79.06 351 GLY A CA 1
ATOM 2805 C C . GLY A 1 351 ? -12.011 4.295 -14.570 1.00 79.06 351 GLY A C 1
ATOM 2806 O O . GLY A 1 351 ? -11.008 4.601 -15.214 1.00 79.06 351 GLY A O 1
ATOM 2807 N N . TYR A 1 352 ? -12.252 3.025 -14.252 1.00 79.00 352 TYR A N 1
ATOM 2808 C CA . TYR A 1 352 ? -11.354 1.920 -14.608 1.00 79.00 352 TYR A CA 1
ATOM 2809 C C . TYR A 1 352 ? -11.517 1.425 -16.043 1.00 79.00 352 TYR A C 1
ATOM 2811 O O . TYR A 1 352 ? -10.635 0.765 -16.588 1.00 79.00 352 TYR A O 1
ATOM 2819 N N . ASP A 1 353 ? -12.632 1.758 -16.677 1.00 77.31 353 ASP A N 1
ATOM 2820 C CA . ASP A 1 353 ? -12.819 1.603 -18.115 1.00 77.31 353 ASP A CA 1
ATOM 2821 C C . ASP A 1 353 ? -11.869 2.507 -18.921 1.00 77.31 353 ASP A C 1
ATOM 2823 O O . ASP A 1 353 ? -11.419 2.092 -19.989 1.00 77.31 353 ASP A O 1
ATOM 2827 N N . LYS A 1 354 ? -11.507 3.683 -18.381 1.00 78.75 354 LYS A N 1
ATOM 2828 C CA . LYS A 1 354 ? -10.516 4.606 -18.967 1.00 78.75 354 LYS A CA 1
ATOM 2829 C C . LYS A 1 354 ? -9.070 4.125 -18.791 1.00 78.75 354 LYS A C 1
ATOM 2831 O O . LYS A 1 354 ? -8.222 4.423 -19.626 1.00 78.75 354 LYS A O 1
ATOM 2836 N N . LEU A 1 355 ? -8.789 3.379 -17.720 1.00 74.19 355 LEU A N 1
ATOM 2837 C CA . LEU A 1 355 ? -7.465 2.845 -17.370 1.00 74.19 355 LEU A CA 1
ATOM 2838 C C . LEU A 1 355 ? -7.521 1.322 -17.188 1.00 74.19 355 LEU A C 1
ATOM 2840 O O . LEU A 1 355 ? -7.331 0.790 -16.088 1.00 74.19 355 LEU A O 1
ATOM 2844 N N . GLY A 1 356 ? -7.793 0.614 -18.287 1.00 71.44 356 GLY A N 1
ATOM 2845 C CA . GLY A 1 356 ? -7.833 -0.846 -18.295 1.00 71.44 356 GLY A CA 1
ATOM 2846 C C . GLY A 1 356 ? -6.509 -1.450 -17.812 1.00 71.44 356 GLY A C 1
ATOM 2847 O O . GLY A 1 356 ? -5.438 -1.067 -18.267 1.00 71.44 356 GLY A O 1
ATOM 2848 N N . ALA A 1 357 ? -6.565 -2.417 -16.891 1.00 77.25 357 ALA A N 1
ATOM 2849 C CA . ALA A 1 357 ? -5.365 -3.095 -16.377 1.00 77.25 357 ALA A CA 1
ATOM 2850 C C . ALA A 1 357 ? -5.162 -4.503 -16.967 1.00 77.25 357 ALA A C 1
ATOM 2852 O O . ALA A 1 357 ? -4.515 -5.342 -16.346 1.00 77.25 357 ALA A O 1
ATOM 2853 N N . GLY A 1 358 ? -5.757 -4.790 -18.127 1.00 85.62 358 GLY A N 1
ATOM 2854 C CA . GLY A 1 358 ? -5.673 -6.100 -18.768 1.00 85.62 358 GLY A CA 1
ATOM 2855 C C . GLY A 1 358 ? -5.938 -6.045 -20.268 1.00 85.62 358 GLY A C 1
ATOM 2856 O O . GLY A 1 358 ? -6.125 -4.974 -20.843 1.00 85.62 358 GLY A O 1
ATOM 2857 N N . GLN A 1 359 ? -5.950 -7.224 -20.879 1.00 88.88 359 GLN A N 1
ATOM 2858 C CA . GLN A 1 359 ? -6.279 -7.454 -22.282 1.00 88.88 359 GLN A CA 1
ATOM 2859 C C . GLN A 1 359 ? -7.418 -8.464 -22.363 1.00 88.88 359 GLN A C 1
ATOM 2861 O O . GLN A 1 359 ? -7.471 -9.397 -21.559 1.00 88.88 359 GLN A O 1
ATOM 2866 N N . ASN A 1 360 ? -8.336 -8.269 -23.307 1.00 90.75 360 ASN A N 1
ATOM 2867 C CA . ASN A 1 360 ? -9.310 -9.298 -23.636 1.00 90.75 360 ASN A CA 1
ATOM 2868 C C . ASN A 1 360 ? -8.583 -10.391 -24.424 1.00 90.75 360 ASN A C 1
ATOM 2870 O O . ASN A 1 360 ? -7.763 -10.091 -25.291 1.00 90.75 360 ASN A O 1
ATOM 2874 N N . ALA A 1 361 ? -8.868 -11.643 -24.088 1.00 91.06 361 ALA A N 1
ATOM 2875 C CA . ALA A 1 361 ? -8.230 -12.809 -24.678 1.00 91.06 361 ALA A CA 1
ATOM 2876 C C . ALA A 1 361 ? -9.303 -13.788 -25.141 1.00 91.06 361 ALA A C 1
ATOM 2878 O O . ALA A 1 361 ? -10.309 -13.979 -24.449 1.00 91.06 361 ALA A O 1
ATOM 2879 N N . THR A 1 362 ? -9.069 -14.435 -26.276 1.00 91.81 362 THR A N 1
ATOM 2880 C CA . THR A 1 362 ? -9.866 -15.585 -26.703 1.00 91.81 362 THR A CA 1
ATOM 2881 C C . THR A 1 362 ? -9.342 -16.819 -25.981 1.00 91.81 362 THR A C 1
ATOM 2883 O O . THR A 1 362 ? -8.191 -17.210 -26.174 1.00 91.81 362 THR A O 1
ATOM 2886 N N . VAL A 1 363 ? -10.175 -17.422 -25.134 1.00 90.31 363 VAL A N 1
ATOM 2887 C CA . VAL A 1 363 ? -9.797 -18.565 -24.295 1.00 90.31 363 VAL A CA 1
ATOM 2888 C C . VAL A 1 363 ? -10.527 -19.814 -24.770 1.00 90.31 363 VAL A C 1
ATOM 2890 O O . VAL A 1 363 ? -11.755 -19.810 -24.840 1.00 90.31 363 VAL A O 1
ATOM 2893 N N . ALA A 1 364 ? -9.787 -20.883 -25.056 1.00 90.19 364 ALA A N 1
ATOM 2894 C CA . ALA A 1 364 ? -10.361 -22.209 -25.270 1.00 90.19 364 ALA A CA 1
ATOM 2895 C C . ALA A 1 364 ? -10.239 -23.046 -23.992 1.00 90.19 364 ALA A C 1
ATOM 2897 O O . ALA A 1 364 ? -9.178 -23.097 -23.372 1.00 90.19 364 ALA A O 1
ATOM 2898 N N . VAL A 1 365 ? -11.330 -23.697 -23.593 1.00 88.75 365 VAL A N 1
ATOM 2899 C CA . VAL A 1 365 ? -11.358 -24.583 -22.423 1.00 88.75 365 VAL A CA 1
ATOM 2900 C C . VAL A 1 365 ? -11.374 -26.021 -22.919 1.00 88.75 365 VAL A C 1
ATOM 2902 O O . VAL A 1 365 ? -12.417 -26.525 -23.327 1.00 88.75 365 VAL A O 1
ATOM 2905 N N . MET A 1 366 ? -10.208 -26.658 -22.937 1.00 87.19 366 MET A N 1
ATOM 2906 C CA . MET A 1 366 ? -10.031 -28.033 -23.406 1.00 87.19 366 MET A CA 1
ATOM 2907 C C . MET A 1 366 ? -8.715 -28.609 -22.887 1.00 87.19 366 MET A C 1
ATOM 2909 O O . MET A 1 366 ? -7.815 -27.857 -22.525 1.00 87.19 366 MET A O 1
ATOM 2913 N N . SER A 1 367 ? -8.603 -29.935 -22.868 1.00 85.19 367 SER A N 1
ATOM 2914 C CA . SER A 1 367 ? -7.336 -30.598 -22.569 1.00 85.19 367 SER A CA 1
ATOM 2915 C C . SER A 1 367 ? -6.425 -30.582 -23.797 1.00 85.19 367 SER A C 1
ATOM 2917 O O . SER A 1 367 ? -6.861 -30.965 -24.886 1.00 85.19 367 SER A O 1
ATOM 2919 N N . TYR A 1 368 ? -5.174 -30.150 -23.642 1.00 82.69 368 TYR A N 1
ATOM 2920 C CA . TYR A 1 368 ? -4.230 -30.021 -24.754 1.00 82.69 368 TYR A CA 1
ATOM 2921 C C . TYR A 1 368 ? -2.799 -30.429 -24.374 1.00 82.69 368 TYR A C 1
ATOM 2923 O O . TYR A 1 368 ? -2.115 -29.756 -23.607 1.00 82.69 368 TYR A O 1
ATOM 2931 N N . SER A 1 369 ? -2.297 -31.496 -25.008 1.00 71.31 369 SER A N 1
ATOM 2932 C CA . SER A 1 369 ? -0.898 -31.974 -24.965 1.00 71.31 369 SER A CA 1
ATOM 2933 C C . SER A 1 369 ? -0.288 -32.303 -23.588 1.00 71.31 369 SER A C 1
ATOM 2935 O O . SER A 1 369 ? 0.895 -32.621 -23.523 1.00 71.31 369 SER A O 1
ATOM 2937 N N . GLY A 1 370 ? -1.052 -32.267 -22.488 1.00 69.25 370 GLY A N 1
ATOM 2938 C CA . GLY A 1 370 ? -0.568 -32.633 -21.149 1.00 69.25 370 GLY A CA 1
ATOM 2939 C C . GLY A 1 370 ? 0.383 -31.612 -20.509 1.00 69.25 370 GLY A C 1
ATOM 2940 O O . GLY A 1 370 ? 0.836 -31.821 -19.388 1.00 69.25 370 GLY A O 1
ATOM 2941 N N . TYR A 1 371 ? 0.669 -30.493 -21.180 1.00 68.75 371 TYR A N 1
ATOM 2942 C CA . TYR A 1 371 ? 1.382 -29.335 -20.616 1.00 68.75 371 TYR A CA 1
ATOM 2943 C C . TYR A 1 371 ? 0.438 -28.319 -19.950 1.00 68.75 371 TYR A C 1
ATOM 2945 O O . TYR A 1 371 ? 0.859 -27.246 -19.521 1.00 68.75 371 TYR A O 1
ATOM 2953 N N . ASP A 1 372 ? -0.840 -28.669 -19.863 1.00 68.50 372 ASP A N 1
ATOM 2954 C CA . ASP A 1 372 ? -1.948 -27.928 -19.270 1.00 68.50 372 ASP A CA 1
ATOM 2955 C C . ASP A 1 372 ? -2.420 -28.566 -17.947 1.00 68.50 372 ASP A C 1
ATOM 2957 O O . ASP A 1 372 ? -3.560 -28.391 -17.529 1.00 68.50 372 ASP A O 1
ATOM 2961 N N . ILE A 1 373 ? -1.580 -29.370 -17.288 1.00 70.00 373 ILE A N 1
ATOM 2962 C CA . ILE A 1 373 ? -1.934 -30.031 -16.024 1.00 70.00 373 ILE A CA 1
ATOM 2963 C C . ILE A 1 373 ? -2.062 -28.984 -14.898 1.00 70.00 373 ILE A C 1
ATOM 2965 O O . ILE A 1 373 ? -1.286 -28.032 -14.825 1.00 70.00 373 ILE A O 1
ATOM 2969 N N . GLU A 1 374 ? -3.047 -29.181 -14.014 1.00 72.44 374 GLU A N 1
ATOM 2970 C CA . GLU A 1 374 ? -3.404 -28.273 -12.909 1.00 72.44 374 GLU A CA 1
ATOM 2971 C C . GLU A 1 374 ? -3.816 -26.867 -13.387 1.00 72.44 374 GLU A C 1
ATOM 2973 O O . GLU A 1 374 ? -4.834 -26.712 -14.062 1.00 72.44 374 GLU A O 1
ATOM 2978 N N . ASP A 1 375 ? -3.035 -25.853 -13.010 1.00 76.00 375 ASP A N 1
ATOM 2979 C CA . ASP A 1 375 ? -3.278 -24.433 -13.265 1.00 76.00 375 ASP A CA 1
ATOM 2980 C C . ASP A 1 375 ? -2.417 -23.913 -14.439 1.00 76.00 375 ASP A C 1
ATOM 2982 O O . ASP A 1 375 ? -2.285 -22.703 -14.650 1.00 76.00 375 ASP A O 1
ATOM 2986 N N . ALA A 1 376 ? -1.766 -24.799 -15.198 1.00 86.00 376 ALA A N 1
ATOM 2987 C CA . ALA A 1 376 ? -0.947 -24.398 -16.335 1.00 86.00 376 ALA A CA 1
ATOM 2988 C C . ALA A 1 376 ? -1.811 -23.896 -17.506 1.00 86.00 376 ALA A C 1
ATOM 2990 O O . ALA A 1 376 ? -2.863 -24.452 -17.824 1.00 86.00 376 ALA A O 1
ATOM 2991 N N . ILE A 1 377 ? -1.346 -22.835 -18.167 1.00 89.81 377 ILE A N 1
ATOM 2992 C CA . ILE A 1 377 ? -1.962 -22.292 -19.383 1.00 89.81 377 ILE A CA 1
ATOM 2993 C C . ILE A 1 377 ? -1.029 -22.481 -20.572 1.00 89.81 377 ILE A C 1
ATOM 2995 O O . ILE A 1 377 ? 0.186 -22.291 -20.464 1.00 89.81 377 ILE A O 1
ATOM 2999 N N . VAL A 1 378 ? -1.611 -22.819 -21.717 1.00 92.50 378 VAL A N 1
ATOM 3000 C CA . VAL A 1 378 ? -0.890 -22.953 -22.986 1.00 92.50 378 VAL A CA 1
ATOM 3001 C C . VAL A 1 378 ? -1.143 -21.698 -23.808 1.00 92.50 378 VAL A C 1
ATOM 3003 O O . VAL A 1 378 ? -2.296 -21.307 -23.986 1.00 92.50 378 VAL A O 1
ATOM 3006 N N . MET A 1 379 ? -0.0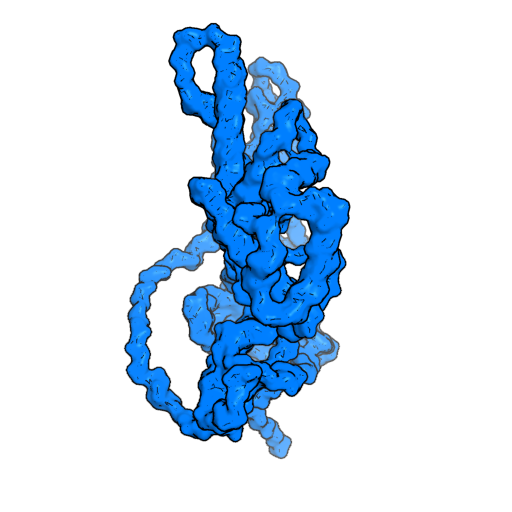89 -21.043 -24.295 1.00 93.94 379 MET A N 1
ATOM 3007 C CA . MET A 1 379 ? -0.201 -19.776 -25.030 1.00 93.94 379 MET A CA 1
ATOM 3008 C C . MET A 1 379 ? 0.101 -19.925 -26.516 1.00 93.94 379 MET A C 1
ATOM 3010 O O . MET A 1 379 ? 1.030 -20.633 -26.907 1.00 93.94 379 MET A O 1
ATOM 3014 N N . ASN A 1 380 ? -0.636 -19.178 -27.336 1.00 94.88 380 ASN A N 1
ATOM 3015 C CA . ASN A 1 380 ? -0.400 -19.084 -28.769 1.00 94.88 380 ASN A CA 1
ATOM 3016 C C . ASN A 1 380 ? 0.778 -18.143 -29.060 1.00 94.88 380 ASN A C 1
ATOM 3018 O O . ASN A 1 380 ? 0.717 -16.933 -28.805 1.00 94.88 380 ASN A O 1
ATOM 3022 N N . LYS A 1 381 ? 1.853 -18.683 -29.640 1.00 95.56 381 LYS A N 1
ATOM 3023 C CA . LYS A 1 381 ? 3.064 -17.924 -29.967 1.00 95.56 381 LYS A CA 1
ATOM 3024 C C . LYS A 1 381 ? 2.784 -16.759 -30.915 1.00 95.56 381 LYS A C 1
ATOM 3026 O O . LYS A 1 381 ? 3.331 -15.678 -30.703 1.00 95.56 381 LYS A O 1
ATOM 3031 N N . SER A 1 382 ? 1.908 -16.936 -31.903 1.00 95.56 382 SER A N 1
ATOM 3032 C CA . SER A 1 382 ? 1.554 -15.867 -32.844 1.00 95.56 382 SER A CA 1
ATOM 3033 C C . SER A 1 382 ? 0.816 -14.718 -32.159 1.00 95.56 382 SER A C 1
ATOM 3035 O O . SER A 1 382 ? 1.050 -13.558 -32.501 1.00 95.56 382 SER A O 1
ATOM 3037 N N . SER A 1 383 ? -0.024 -14.997 -31.155 1.00 94.50 383 SER A N 1
ATOM 3038 C CA . SER A 1 383 ? -0.659 -13.947 -30.343 1.00 94.50 383 SER A CA 1
ATOM 3039 C C . SER A 1 383 ? 0.384 -13.154 -29.548 1.00 94.50 383 SER A C 1
ATOM 3041 O O . SER A 1 383 ? 0.356 -11.920 -29.542 1.00 94.50 383 SER A O 1
ATOM 3043 N N . LEU A 1 384 ? 1.369 -13.832 -28.948 1.00 93.75 384 LEU A N 1
ATOM 3044 C CA . LEU A 1 384 ? 2.489 -13.183 -28.249 1.00 93.75 384 LEU A CA 1
ATOM 3045 C C . LEU A 1 384 ? 3.372 -12.348 -29.192 1.00 93.75 384 LEU A C 1
ATOM 3047 O O . LEU A 1 384 ? 3.820 -11.251 -28.834 1.00 93.75 384 LEU A O 1
ATOM 3051 N N . ASP A 1 385 ? 3.616 -12.844 -30.406 1.00 93.56 385 ASP A N 1
ATOM 3052 C CA . ASP A 1 385 ? 4.396 -12.150 -31.439 1.00 93.56 385 ASP A CA 1
ATOM 3053 C C . ASP A 1 385 ? 3.693 -10.857 -31.885 1.00 93.56 385 ASP A C 1
ATOM 3055 O O . ASP A 1 385 ? 4.339 -9.806 -31.983 1.00 93.56 385 ASP A O 1
ATOM 3059 N N . ARG A 1 386 ? 2.357 -10.889 -32.002 1.00 92.81 386 ARG A N 1
ATOM 3060 C CA . ARG A 1 386 ? 1.500 -9.716 -32.269 1.00 92.81 386 ARG A CA 1
ATOM 3061 C C . ARG A 1 386 ? 1.397 -8.734 -31.094 1.00 92.81 386 ARG A C 1
ATOM 3063 O O . ARG A 1 386 ? 0.920 -7.620 -31.283 1.00 92.81 386 ARG A O 1
ATOM 3070 N N . GLY A 1 387 ? 1.875 -9.101 -29.904 1.00 90.81 387 GLY A N 1
ATOM 3071 C CA . GLY A 1 387 ? 1.958 -8.207 -28.743 1.00 90.81 387 GLY A CA 1
ATOM 3072 C C . GLY A 1 387 ? 0.990 -8.514 -27.599 1.00 90.81 387 GLY A C 1
ATOM 3073 O O . GLY A 1 387 ? 0.884 -7.698 -26.677 1.00 90.81 387 GLY A O 1
ATOM 3074 N N . PHE A 1 388 ? 0.319 -9.670 -27.613 1.00 92.44 388 PHE A N 1
ATOM 3075 C CA . PHE A 1 388 ? -0.467 -10.139 -26.470 1.00 92.44 388 PHE A CA 1
ATOM 3076 C C . PHE A 1 388 ? 0.419 -10.270 -25.220 1.00 92.44 388 PHE A C 1
ATOM 3078 O O . PHE A 1 388 ? 1.530 -10.798 -25.274 1.00 92.44 388 PHE A O 1
ATOM 3085 N N . GLY A 1 389 ? -0.046 -9.724 -24.098 1.00 87.94 389 GLY A N 1
ATOM 3086 C CA . GLY A 1 389 ? 0.631 -9.725 -22.800 1.00 87.94 389 GLY A CA 1
ATOM 3087 C C . GLY A 1 389 ? 1.942 -8.932 -22.725 1.00 87.94 389 GLY A C 1
ATOM 3088 O O . GLY A 1 389 ? 2.605 -8.968 -21.690 1.00 87.94 389 GLY A O 1
ATOM 3089 N N . ARG A 1 390 ? 2.346 -8.210 -23.780 1.00 91.31 390 ARG A N 1
ATOM 3090 C CA . ARG A 1 390 ? 3.618 -7.471 -23.802 1.00 91.31 390 ARG A CA 1
ATOM 3091 C C . ARG A 1 390 ? 3.587 -6.306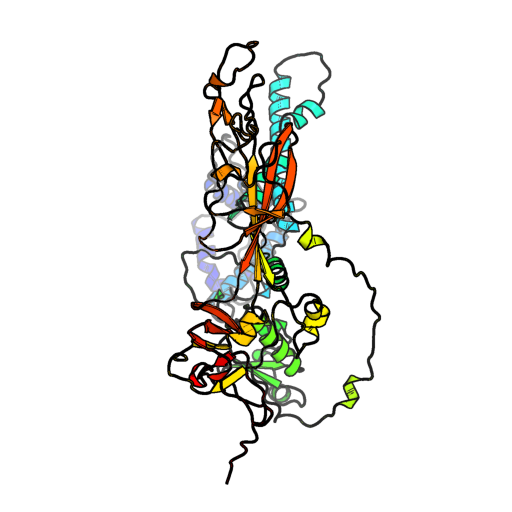 -22.813 1.00 91.31 390 ARG A C 1
ATOM 3093 O O . ARG A 1 390 ? 2.673 -5.479 -22.859 1.00 91.31 390 ARG A O 1
ATOM 3100 N N . CYS A 1 391 ? 4.601 -6.202 -21.958 1.00 90.31 391 CYS A N 1
ATOM 3101 C CA . CYS A 1 391 ? 4.711 -5.121 -20.980 1.00 90.31 391 CYS A CA 1
ATOM 3102 C C . CYS A 1 391 ? 6.032 -4.353 -21.098 1.00 90.31 391 CYS A C 1
ATOM 3104 O O . CYS A 1 391 ? 7.068 -4.893 -21.472 1.00 90.31 391 CYS A O 1
ATOM 3106 N N . ILE A 1 392 ? 5.996 -3.066 -20.776 1.00 89.69 392 ILE A N 1
ATOM 3107 C CA . ILE A 1 392 ? 7.164 -2.202 -20.659 1.00 89.69 392 ILE A CA 1
ATOM 3108 C C . ILE A 1 392 ? 7.487 -2.091 -19.175 1.00 89.69 392 ILE A C 1
ATOM 3110 O O . ILE A 1 392 ? 6.692 -1.572 -18.390 1.00 89.69 392 ILE A O 1
ATOM 3114 N N . ALA A 1 393 ? 8.660 -2.578 -18.794 1.00 90.56 393 ALA A N 1
ATOM 3115 C CA . ALA A 1 393 ? 9.232 -2.389 -17.476 1.00 90.56 393 ALA A CA 1
ATOM 3116 C C . ALA A 1 393 ? 10.128 -1.148 -17.504 1.00 90.56 393 ALA A C 1
ATOM 3118 O O . ALA A 1 393 ? 11.153 -1.132 -18.183 1.00 90.56 393 ALA A O 1
ATOM 3119 N N . MET A 1 394 ? 9.755 -0.108 -16.768 1.00 90.56 394 MET A N 1
ATOM 3120 C CA . MET A 1 394 ? 10.572 1.086 -16.569 1.00 90.56 394 MET A CA 1
ATOM 3121 C C . MET A 1 394 ? 11.174 1.044 -15.172 1.00 90.56 394 MET A C 1
ATOM 3123 O O . MET A 1 394 ? 10.455 0.886 -14.183 1.00 90.56 394 MET A O 1
ATOM 3127 N N . LYS A 1 395 ? 12.492 1.193 -15.076 1.00 92.31 395 LYS A N 1
ATOM 3128 C CA . LYS A 1 395 ? 13.212 1.174 -13.804 1.00 92.31 395 LYS A CA 1
ATOM 3129 C C . LYS A 1 395 ? 14.092 2.406 -13.679 1.00 92.31 395 LYS A C 1
ATOM 3131 O O . LYS A 1 395 ? 14.833 2.750 -14.600 1.00 92.31 395 LYS A O 1
ATOM 3136 N N . LYS A 1 396 ? 14.019 3.057 -12.521 1.00 93.06 396 LYS A N 1
ATOM 3137 C CA . LYS A 1 396 ? 14.857 4.212 -12.196 1.00 93.06 396 LYS A CA 1
ATOM 3138 C C . LYS A 1 396 ? 16.161 3.768 -11.556 1.00 93.06 396 LYS A C 1
ATOM 3140 O O . LYS A 1 396 ? 16.168 3.012 -10.585 1.00 93.06 396 LYS A O 1
ATOM 3145 N N . TYR A 1 397 ? 17.243 4.346 -12.048 1.00 94.19 397 TYR A N 1
ATOM 3146 C CA . TYR A 1 397 ? 18.580 4.254 -11.494 1.00 94.19 397 TYR A CA 1
ATOM 3147 C C . TYR A 1 397 ? 19.015 5.654 -11.074 1.00 94.19 397 TYR A C 1
ATOM 3149 O O . TYR A 1 397 ? 18.994 6.580 -11.881 1.00 94.19 397 TYR A O 1
ATOM 3157 N N . THR A 1 398 ? 19.379 5.819 -9.806 1.00 93.94 398 THR A N 1
ATOM 3158 C CA . THR A 1 398 ? 19.770 7.118 -9.248 1.00 93.94 398 THR A CA 1
ATOM 3159 C C . THR A 1 398 ? 21.242 7.090 -8.872 1.00 93.94 398 THR A C 1
ATOM 3161 O O . THR A 1 398 ? 21.697 6.140 -8.237 1.00 93.94 398 THR A O 1
ATOM 3164 N N . VAL A 1 399 ? 21.973 8.138 -9.237 1.00 93.50 399 VAL A N 1
ATOM 3165 C CA . VAL A 1 399 ? 23.356 8.381 -8.826 1.00 93.50 399 VAL A CA 1
ATOM 3166 C C . VAL A 1 399 ? 23.427 9.781 -8.248 1.00 93.50 399 VAL A C 1
ATOM 3168 O O . VAL A 1 399 ? 23.059 10.748 -8.909 1.00 93.50 399 VAL A O 1
ATOM 3171 N N . THR A 1 400 ? 23.905 9.889 -7.016 1.00 91.94 400 THR A N 1
ATOM 3172 C CA . THR A 1 400 ? 24.103 11.176 -6.354 1.00 91.94 400 THR A CA 1
ATOM 3173 C C . THR A 1 400 ? 25.595 11.493 -6.291 1.00 91.94 400 THR A C 1
ATOM 3175 O O . THR A 1 400 ? 26.409 10.607 -6.005 1.00 91.94 400 THR A O 1
ATOM 3178 N N . SER A 1 401 ? 25.939 12.747 -6.581 1.00 87.81 401 SER A N 1
ATOM 3179 C CA . SER A 1 401 ? 27.279 13.300 -6.397 1.00 87.81 401 SER A CA 1
ATOM 3180 C C . SER A 1 401 ? 27.431 13.744 -4.948 1.00 87.81 401 SER A C 1
ATOM 3182 O O . SER A 1 401 ? 26.713 14.636 -4.494 1.00 87.81 401 SER A O 1
ATOM 3184 N N . GLU A 1 402 ? 28.318 13.101 -4.195 1.00 86.69 402 GLU A N 1
ATOM 3185 C CA . GLU A 1 402 ? 28.576 13.474 -2.805 1.00 86.69 402 GLU A CA 1
ATOM 3186 C C . GLU A 1 402 ? 29.500 14.697 -2.713 1.00 86.69 402 GLU A C 1
ATOM 3188 O O . GLU A 1 402 ? 30.424 14.861 -3.512 1.00 86.69 402 GLU A O 1
ATOM 3193 N N . LYS A 1 403 ? 29.255 15.552 -1.716 1.00 84.12 403 LYS A N 1
ATOM 3194 C CA . LYS A 1 403 ? 30.152 16.645 -1.316 1.00 84.12 403 LYS A CA 1
ATOM 3195 C C . LYS A 1 403 ? 30.713 16.296 0.058 1.00 84.12 403 LYS A C 1
ATOM 3197 O O . LYS A 1 403 ? 29.939 16.038 0.975 1.00 84.12 403 LYS A O 1
ATOM 3202 N N . TYR A 1 404 ? 32.034 16.267 0.190 1.00 80.00 404 TYR A N 1
ATOM 3203 C CA . TYR A 1 404 ? 32.716 15.757 1.386 1.00 80.00 404 TYR A CA 1
ATOM 3204 C C . TYR A 1 404 ? 33.223 16.868 2.327 1.00 80.00 404 TYR A C 1
ATOM 3206 O O . TYR A 1 404 ? 33.614 16.566 3.448 1.00 80.00 404 TYR A O 1
ATOM 3214 N N . GLY A 1 405 ? 33.159 18.136 1.900 1.00 71.81 405 GLY A N 1
ATOM 3215 C CA . GLY A 1 405 ? 33.669 19.308 2.630 1.00 71.81 405 GLY A CA 1
ATOM 3216 C C . GLY A 1 405 ? 34.750 20.048 1.833 1.00 71.81 405 GLY A C 1
ATOM 3217 O O . GLY A 1 405 ? 35.296 19.490 0.887 1.00 71.81 405 GLY A O 1
ATOM 3218 N N . ASP A 1 406 ? 35.018 21.317 2.158 1.00 70.00 406 ASP A N 1
ATOM 3219 C CA . ASP A 1 406 ? 36.129 22.125 1.607 1.00 70.00 406 ASP A CA 1
ATOM 3220 C C . ASP A 1 406 ? 36.251 22.155 0.067 1.00 70.00 406 ASP A C 1
ATOM 3222 O O . ASP A 1 406 ? 37.344 22.182 -0.498 1.00 70.00 406 ASP A O 1
ATOM 3226 N N . GLY A 1 407 ? 35.114 22.133 -0.640 1.00 70.94 407 GLY A N 1
ATOM 3227 C CA . GLY A 1 407 ? 35.070 22.123 -2.110 1.00 70.94 407 GLY A CA 1
ATOM 3228 C C . GLY A 1 407 ? 35.382 20.763 -2.753 1.00 70.94 407 GLY A C 1
ATOM 3229 O O . GLY A 1 407 ? 35.344 20.639 -3.978 1.00 70.94 407 GLY A O 1
ATOM 3230 N N . ILE A 1 408 ? 35.635 19.725 -1.953 1.00 81.50 408 ILE A N 1
ATOM 3231 C CA . ILE A 1 408 ? 35.846 18.352 -2.412 1.00 81.50 408 ILE A CA 1
ATOM 3232 C C . ILE A 1 408 ? 34.488 17.719 -2.730 1.00 81.50 408 ILE A C 1
ATOM 3234 O O . ILE A 1 408 ? 33.612 17.590 -1.869 1.00 81.50 408 ILE A O 1
ATOM 3238 N N . SER A 1 409 ? 34.316 17.289 -3.977 1.00 85.00 409 SER A N 1
ATOM 3239 C CA . SER A 1 409 ? 33.090 16.645 -4.444 1.00 85.00 409 SER A CA 1
ATOM 3240 C C . SER A 1 409 ? 33.381 15.516 -5.424 1.00 85.00 409 SER A C 1
ATOM 3242 O O . SER A 1 409 ? 34.430 15.480 -6.068 1.00 85.00 409 SER A O 1
ATOM 3244 N N . ASP A 1 410 ? 32.448 14.573 -5.511 1.00 89.69 410 ASP A N 1
ATOM 3245 C CA . ASP A 1 410 ? 32.387 13.633 -6.625 1.00 89.69 410 ASP A CA 1
ATOM 3246 C C . ASP A 1 410 ? 32.260 14.412 -7.942 1.00 89.69 410 ASP A C 1
ATOM 3248 O O . ASP A 1 410 ? 31.508 15.390 -8.029 1.00 89.69 410 ASP A O 1
ATOM 3252 N N . ARG A 1 411 ? 32.948 13.940 -8.984 1.00 88.44 411 ARG A N 1
ATOM 3253 C CA . ARG A 1 411 ? 32.863 14.515 -10.332 1.00 88.44 411 ARG A CA 1
ATOM 3254 C C . ARG A 1 411 ? 32.420 13.475 -11.347 1.00 88.44 411 ARG A C 1
ATOM 3256 O O . ARG A 1 411 ? 32.695 12.283 -11.198 1.00 88.44 411 ARG A O 1
ATOM 3263 N N . ILE A 1 412 ? 31.763 13.938 -12.401 1.00 91.25 412 ILE A N 1
ATOM 3264 C CA . ILE A 1 412 ? 31.398 13.109 -13.548 1.00 91.25 412 ILE A CA 1
ATOM 3265 C C . ILE A 1 412 ? 32.463 13.334 -14.612 1.00 91.25 412 ILE A C 1
ATOM 3267 O O . ILE A 1 412 ? 32.751 14.471 -14.983 1.00 91.25 412 ILE A O 1
ATOM 3271 N N . ALA A 1 413 ? 33.107 12.252 -15.036 1.00 89.12 413 ALA A N 1
ATOM 3272 C CA . ALA A 1 413 ? 34.218 12.305 -15.969 1.00 89.12 413 ALA A CA 1
ATOM 3273 C C . ALA A 1 413 ? 33.756 11.948 -17.381 1.00 89.12 413 ALA A C 1
ATOM 3275 O O . ALA A 1 413 ? 32.974 11.015 -17.583 1.00 89.12 413 ALA A O 1
ATOM 3276 N N . LYS A 1 414 ? 34.314 12.644 -18.371 1.00 88.44 414 LYS A N 1
ATOM 3277 C CA . LYS A 1 414 ? 34.084 12.339 -19.783 1.00 88.44 414 LYS A CA 1
ATOM 3278 C C . LYS A 1 414 ? 34.601 10.934 -20.131 1.00 88.44 414 LYS A C 1
ATOM 3280 O O . LYS A 1 414 ? 35.596 10.491 -19.542 1.00 88.44 414 LYS A O 1
ATOM 3285 N N . PRO A 1 415 ? 33.961 10.216 -21.067 1.00 86.88 415 PRO A N 1
ATOM 3286 C CA . PRO A 1 415 ? 34.463 8.927 -21.527 1.00 86.88 415 PRO A CA 1
ATOM 3287 C C . PRO A 1 415 ? 35.825 9.096 -22.217 1.00 86.88 415 PRO A C 1
ATOM 3289 O O . PRO A 1 415 ? 36.007 9.971 -23.062 1.00 86.88 415 PRO A O 1
ATOM 3292 N N . GLN A 1 416 ? 36.794 8.254 -21.856 1.00 84.62 416 GLN A N 1
ATOM 3293 C CA . GLN A 1 416 ? 38.148 8.323 -22.410 1.00 84.62 416 GLN A CA 1
ATOM 3294 C C . GLN A 1 416 ? 38.214 7.643 -23.786 1.00 84.62 416 GLN A C 1
ATOM 3296 O O . GLN A 1 416 ? 37.788 6.493 -23.943 1.00 84.62 416 GLN A O 1
ATOM 3301 N N . ARG A 1 417 ? 38.777 8.350 -24.770 1.00 83.25 417 ARG A N 1
ATOM 3302 C CA . ARG A 1 417 ? 38.990 7.882 -26.146 1.00 83.25 417 ARG A CA 1
ATOM 3303 C C . ARG A 1 417 ? 40.482 7.896 -26.477 1.00 83.25 417 ARG A C 1
ATOM 3305 O O . ARG A 1 417 ? 41.208 8.758 -25.986 1.00 83.25 417 ARG A O 1
ATOM 3312 N N . ASP A 1 418 ? 40.922 6.929 -27.270 1.00 81.38 418 ASP A N 1
ATOM 3313 C CA . ASP A 1 418 ? 42.279 6.865 -27.809 1.00 81.38 418 ASP A CA 1
ATOM 3314 C C . ASP A 1 418 ? 42.484 7.928 -28.908 1.00 81.38 418 ASP A C 1
ATOM 3316 O O . ASP A 1 418 ? 41.531 8.596 -29.322 1.00 81.38 418 ASP A O 1
ATOM 3320 N N . ARG A 1 419 ? 43.717 8.084 -29.404 1.00 75.19 419 ARG A N 1
ATOM 3321 C CA . ARG A 1 419 ? 44.094 9.047 -30.457 1.00 75.19 419 ARG A CA 1
ATOM 3322 C C . ARG A 1 419 ? 43.287 8.876 -31.749 1.00 75.19 419 ARG A C 1
ATOM 3324 O O . ARG A 1 419 ? 43.046 9.865 -32.432 1.00 75.19 419 ARG A O 1
ATOM 3331 N N . ASP A 1 420 ? 42.803 7.663 -32.011 1.00 74.75 420 ASP A N 1
ATOM 3332 C CA . ASP A 1 420 ? 41.961 7.316 -33.164 1.00 74.75 420 ASP A CA 1
ATOM 3333 C C . ASP A 1 420 ? 40.449 7.512 -32.900 1.00 74.75 420 ASP A C 1
ATOM 3335 O O . ASP A 1 420 ? 39.606 7.123 -33.706 1.00 74.75 420 ASP A O 1
ATOM 3339 N N . GLY A 1 421 ? 40.068 8.075 -31.746 1.00 71.88 421 GLY A N 1
ATOM 3340 C CA . GLY A 1 421 ? 38.672 8.344 -31.370 1.00 71.88 421 GLY A CA 1
ATOM 3341 C C . GLY A 1 421 ? 37.894 7.133 -30.830 1.00 71.88 421 GLY A C 1
ATOM 3342 O O . GLY A 1 421 ? 36.725 7.272 -30.441 1.00 71.88 421 GLY A O 1
ATOM 3343 N N . VAL A 1 422 ? 38.535 5.962 -30.756 1.00 78.38 422 VAL A N 1
ATOM 3344 C CA . VAL A 1 422 ? 37.973 4.714 -30.213 1.00 78.38 422 VAL A CA 1
ATOM 3345 C C . VAL A 1 422 ? 37.916 4.775 -28.686 1.00 78.38 422 VAL A C 1
ATOM 3347 O O . VAL A 1 422 ? 38.853 5.224 -28.035 1.00 78.38 422 VAL A O 1
ATOM 3350 N N . LEU A 1 423 ? 36.813 4.319 -28.086 1.00 81.25 423 LEU A N 1
ATOM 3351 C CA . LEU A 1 423 ? 36.672 4.267 -26.627 1.00 81.25 423 LEU A CA 1
ATOM 3352 C C . LEU A 1 423 ? 37.690 3.303 -26.006 1.00 81.25 423 LEU A C 1
ATOM 3354 O O . LEU A 1 423 ? 37.735 2.130 -26.372 1.00 81.25 423 LEU A O 1
ATOM 3358 N N . ILE A 1 424 ? 38.427 3.776 -24.998 1.00 78.00 424 ILE A N 1
ATOM 3359 C CA . ILE A 1 424 ? 39.405 2.957 -24.260 1.00 78.00 424 ILE A CA 1
ATOM 3360 C C . ILE A 1 424 ? 38.698 1.826 -23.497 1.00 78.00 424 ILE A C 1
ATOM 3362 O O . ILE A 1 424 ? 39.190 0.702 -23.426 1.00 78.00 424 ILE A O 1
ATOM 3366 N N . LYS A 1 425 ? 37.513 2.107 -22.939 1.00 80.88 425 LYS A N 1
ATOM 3367 C CA . LYS A 1 425 ? 36.666 1.121 -22.258 1.00 80.88 425 LYS A CA 1
ATOM 3368 C C . LYS A 1 425 ? 35.386 0.895 -23.064 1.00 80.88 425 LYS A C 1
ATOM 3370 O O . LYS A 1 425 ? 34.544 1.784 -23.168 1.00 80.88 425 LYS A O 1
ATOM 3375 N N . GLN A 1 426 ? 35.203 -0.313 -23.602 1.00 81.81 426 GLN A N 1
ATOM 3376 C CA . GLN A 1 426 ? 34.047 -0.642 -24.456 1.00 81.81 426 GLN A CA 1
ATOM 3377 C C . GLN A 1 426 ? 32.692 -0.527 -23.736 1.00 81.81 426 GLN A C 1
ATOM 3379 O O . GLN A 1 426 ? 31.676 -0.240 -24.366 1.00 81.81 426 GLN A O 1
ATOM 3384 N N . ASN A 1 427 ? 32.673 -0.688 -22.411 1.00 84.69 427 ASN A N 1
ATOM 3385 C CA . ASN A 1 427 ? 31.473 -0.535 -21.586 1.00 84.69 427 ASN A CA 1
ATOM 3386 C C . ASN A 1 427 ? 31.051 0.934 -21.364 1.00 84.69 427 ASN A C 1
ATOM 3388 O O . ASN A 1 427 ? 30.074 1.183 -20.665 1.00 84.69 427 ASN A O 1
ATOM 3392 N N . MET A 1 428 ? 31.751 1.911 -21.957 1.00 86.31 428 MET A N 1
ATOM 3393 C CA . MET A 1 428 ? 31.382 3.337 -21.960 1.00 86.31 428 MET A CA 1
ATOM 3394 C C . MET A 1 428 ? 30.612 3.766 -23.218 1.00 86.31 428 MET A C 1
ATOM 3396 O O . MET A 1 428 ? 30.341 4.949 -23.393 1.00 86.31 428 MET A O 1
ATOM 3400 N N . ARG A 1 429 ? 30.239 2.829 -24.098 1.00 86.00 429 ARG A N 1
ATOM 3401 C CA . ARG A 1 429 ? 29.603 3.126 -25.397 1.00 86.00 429 ARG A CA 1
ATOM 3402 C C . ARG A 1 429 ? 28.292 3.913 -25.334 1.00 86.00 429 ARG A C 1
ATOM 3404 O O . ARG A 1 429 ? 27.944 4.556 -26.312 1.00 86.00 429 ARG A O 1
ATOM 3411 N N . ALA A 1 430 ? 27.560 3.814 -24.227 1.00 85.50 430 ALA A N 1
ATOM 3412 C CA . ALA A 1 430 ? 26.255 4.450 -24.067 1.00 85.50 430 ALA A CA 1
ATOM 3413 C C . ALA A 1 430 ? 26.359 5.876 -23.493 1.00 85.50 430 ALA A C 1
ATOM 3415 O O . ALA A 1 430 ? 25.345 6.568 -23.406 1.00 85.50 430 ALA A O 1
ATOM 3416 N N . LEU A 1 431 ? 27.560 6.294 -23.070 1.00 89.31 431 LEU A N 1
ATOM 3417 C CA . LEU A 1 431 ? 27.814 7.601 -22.471 1.00 89.31 431 LEU A CA 1
ATOM 3418 C C . LEU A 1 431 ? 27.969 8.682 -23.536 1.00 89.31 431 LEU A C 1
ATOM 3420 O O . LEU A 1 431 ? 28.623 8.471 -24.558 1.00 89.31 431 LEU A O 1
ATOM 3424 N N . ASP A 1 432 ? 27.428 9.853 -23.230 1.00 87.56 432 ASP A N 1
ATOM 3425 C CA . ASP A 1 432 ? 27.672 11.080 -23.974 1.00 87.56 432 ASP A CA 1
ATOM 3426 C C . ASP A 1 432 ? 28.979 11.762 -23.518 1.00 87.56 432 ASP A C 1
ATOM 3428 O O . ASP A 1 432 ? 29.642 11.316 -22.570 1.00 87.56 432 ASP A O 1
ATOM 3432 N N . GLU A 1 433 ? 29.354 12.866 -24.165 1.00 86.81 433 GLU A N 1
ATOM 3433 C CA . GLU A 1 433 ? 30.538 13.659 -23.805 1.00 86.81 433 GLU A CA 1
ATOM 3434 C C . GLU A 1 433 ? 30.505 14.183 -22.365 1.00 86.81 433 GLU A C 1
ATOM 3436 O O . GLU A 1 433 ? 31.562 14.384 -21.766 1.00 86.81 433 GLU A O 1
ATOM 3441 N N . ASP A 1 434 ? 29.317 14.340 -21.785 1.00 86.50 434 ASP A N 1
ATOM 3442 C CA . ASP A 1 434 ? 29.116 14.812 -20.413 1.00 86.50 434 ASP A CA 1
ATOM 3443 C C . ASP A 1 434 ? 29.326 13.717 -19.349 1.00 86.50 434 ASP A C 1
ATOM 3445 O O . ASP A 1 434 ? 29.296 13.992 -18.149 1.00 86.50 434 ASP A O 1
ATOM 3449 N N . GLY A 1 435 ? 29.567 12.464 -19.759 1.00 87.50 435 GLY A N 1
ATOM 3450 C CA . GLY A 1 435 ? 29.894 11.357 -18.852 1.00 87.50 435 GLY A CA 1
ATOM 3451 C C . GLY A 1 435 ? 28.691 10.640 -18.229 1.00 87.50 435 GLY A C 1
ATOM 3452 O O . GLY A 1 435 ? 28.864 9.824 -17.320 1.00 87.50 435 GLY A O 1
ATOM 3453 N N . PHE A 1 436 ? 27.478 10.879 -18.722 1.00 91.38 436 PHE A N 1
ATOM 3454 C CA . PHE A 1 436 ? 26.276 10.088 -18.432 1.00 91.38 436 PHE A CA 1
ATOM 3455 C C . PHE A 1 436 ? 25.573 9.687 -19.734 1.00 91.38 436 PHE A C 1
ATOM 3457 O O . PHE A 1 436 ? 25.909 10.171 -20.810 1.00 91.38 436 PHE A O 1
ATOM 3464 N N . VAL A 1 437 ? 24.640 8.740 -19.655 1.00 91.56 437 VAL A N 1
ATOM 3465 C CA . VAL A 1 437 ? 23.938 8.213 -20.838 1.00 91.56 437 VAL A CA 1
ATOM 3466 C C . VAL A 1 437 ? 23.031 9.236 -21.511 1.00 91.56 437 VAL A C 1
ATOM 3468 O O . VAL A 1 437 ? 22.371 10.018 -20.833 1.00 91.56 437 VAL A O 1
ATOM 3471 N N . ALA A 1 438 ? 22.920 9.162 -22.836 1.00 86.44 438 ALA A N 1
ATOM 3472 C CA . ALA A 1 438 ? 21.936 9.932 -23.590 1.00 86.44 438 ALA A CA 1
ATOM 3473 C C . ALA A 1 438 ? 20.591 9.176 -23.703 1.00 86.44 438 ALA A C 1
ATOM 3475 O O . ALA A 1 438 ? 20.582 7.952 -23.894 1.00 86.44 438 ALA A O 1
ATOM 3476 N N . PRO A 1 439 ? 19.438 9.869 -23.615 1.00 90.06 439 PRO A N 1
ATOM 3477 C CA . PRO A 1 439 ? 18.138 9.283 -23.937 1.00 90.06 439 PRO A CA 1
ATOM 3478 C C . PRO A 1 439 ? 18.115 8.669 -25.345 1.00 90.06 439 PRO A C 1
ATOM 3480 O O . PRO A 1 439 ? 18.705 9.200 -26.282 1.00 90.06 439 PRO A O 1
ATOM 3483 N N . GLY A 1 440 ? 17.433 7.537 -25.498 1.00 87.69 440 GLY A N 1
ATOM 3484 C CA . GLY A 1 440 ? 17.337 6.783 -26.751 1.00 87.69 440 GLY A CA 1
ATOM 3485 C C . GLY A 1 440 ? 18.481 5.796 -27.003 1.00 87.69 440 GLY A C 1
ATOM 3486 O O . GLY A 1 440 ? 18.333 4.925 -27.860 1.00 87.69 440 GLY A O 1
ATOM 3487 N N . GLN A 1 441 ? 19.582 5.860 -26.247 1.00 89.38 441 GLN A N 1
ATOM 3488 C CA . GLN A 1 441 ? 20.699 4.928 -26.413 1.00 89.38 441 GLN A CA 1
ATOM 3489 C C . GLN A 1 441 ? 20.364 3.522 -25.905 1.00 89.38 441 GLN A C 1
ATOM 3491 O O . GLN A 1 441 ? 19.676 3.342 -24.893 1.00 89.38 441 GLN A O 1
ATOM 3496 N N . ILE A 1 442 ? 20.888 2.514 -26.606 1.00 91.62 442 ILE A N 1
ATOM 3497 C CA . ILE A 1 442 ? 20.817 1.116 -26.175 1.00 91.62 442 ILE A CA 1
ATOM 3498 C C . ILE A 1 442 ? 21.872 0.899 -25.095 1.00 91.62 442 ILE A C 1
ATOM 3500 O O . ILE A 1 442 ? 23.059 1.137 -25.319 1.00 91.62 442 ILE A O 1
ATOM 3504 N N . ILE A 1 443 ? 21.440 0.392 -23.946 1.00 91.06 443 ILE A N 1
ATOM 3505 C CA . ILE A 1 443 ? 22.317 0.010 -22.846 1.00 91.06 443 ILE A CA 1
ATOM 3506 C C . ILE A 1 443 ? 22.259 -1.506 -22.668 1.00 91.06 443 ILE A C 1
ATOM 3508 O O . ILE A 1 443 ? 21.181 -2.106 -22.693 1.00 91.06 443 ILE A O 1
ATOM 3512 N N . ARG A 1 444 ? 23.419 -2.152 -22.548 1.00 91.19 444 ARG A N 1
ATOM 3513 C CA . ARG A 1 444 ? 23.510 -3.598 -22.305 1.00 91.19 444 ARG A CA 1
ATOM 3514 C C . ARG A 1 444 ? 24.016 -3.870 -20.902 1.00 91.19 444 ARG A C 1
ATOM 3516 O O . ARG A 1 444 ? 24.532 -2.981 -20.224 1.00 91.19 444 ARG A O 1
ATOM 3523 N N . ASN A 1 445 ? 23.873 -5.118 -20.469 1.00 90.56 445 ASN A N 1
ATOM 3524 C CA . ASN A 1 445 ? 24.400 -5.542 -19.184 1.00 90.56 445 ASN A CA 1
ATOM 3525 C C . ASN A 1 445 ? 25.899 -5.201 -19.068 1.00 90.56 445 ASN A C 1
ATOM 3527 O O . ASN A 1 445 ? 26.652 -5.343 -20.032 1.00 90.56 445 ASN A O 1
ATOM 3531 N N . HIS A 1 446 ? 26.304 -4.718 -17.894 1.00 90.81 446 HIS A N 1
ATOM 3532 C CA . HIS A 1 446 ? 27.647 -4.227 -17.567 1.00 90.81 446 HIS A CA 1
ATOM 3533 C C . HIS A 1 446 ? 28.098 -2.910 -18.225 1.00 90.81 446 HIS A C 1
ATOM 3535 O O . HIS A 1 446 ? 29.216 -2.461 -17.946 1.00 90.81 446 HIS A O 1
ATOM 3541 N N . ASP A 1 447 ? 27.252 -2.243 -19.015 1.00 91.62 447 ASP A N 1
ATOM 3542 C CA . ASP A 1 447 ? 27.547 -0.894 -19.509 1.00 91.62 447 ASP A CA 1
ATOM 3543 C C . ASP A 1 447 ? 27.485 0.144 -18.373 1.00 91.62 447 ASP A C 1
ATOM 3545 O O . ASP A 1 447 ? 26.712 0.030 -17.417 1.00 91.62 447 ASP A O 1
ATOM 3549 N N . ILE A 1 448 ? 28.313 1.181 -18.466 1.00 92.69 448 ILE A N 1
ATOM 3550 C CA . ILE A 1 448 ? 28.340 2.300 -17.523 1.00 92.69 448 ILE A CA 1
ATOM 3551 C C . ILE A 1 448 ? 27.262 3.297 -17.936 1.00 92.69 448 ILE A C 1
ATOM 3553 O O . ILE A 1 448 ? 27.252 3.753 -19.077 1.00 92.69 448 ILE A O 1
ATOM 3557 N N . TYR A 1 449 ? 26.378 3.661 -17.000 1.00 93.56 449 TYR A N 1
ATOM 3558 C CA . TYR A 1 449 ? 25.340 4.664 -17.255 1.00 93.56 449 TYR A CA 1
ATOM 3559 C C . TYR A 1 449 ? 25.662 6.055 -16.689 1.00 93.56 449 TYR A C 1
ATOM 3561 O O . TYR A 1 449 ? 25.142 7.056 -17.179 1.00 93.56 449 TYR A O 1
ATOM 3569 N N . VAL A 1 450 ? 26.540 6.129 -15.684 1.00 94.06 450 VAL A N 1
ATOM 3570 C CA . VAL A 1 450 ? 27.153 7.376 -15.196 1.00 94.06 450 VAL A CA 1
ATOM 3571 C C . VAL A 1 450 ? 28.612 7.097 -14.859 1.00 94.06 450 VAL A C 1
ATOM 3573 O O . VAL A 1 450 ? 28.912 6.264 -13.999 1.00 94.06 450 VAL A O 1
ATOM 3576 N N . ASN A 1 451 ? 29.532 7.801 -15.507 1.00 93.44 451 ASN A N 1
ATOM 3577 C CA . ASN A 1 451 ? 30.960 7.700 -15.250 1.00 93.44 451 ASN A CA 1
ATOM 3578 C C . ASN A 1 451 ? 31.368 8.630 -14.104 1.00 93.44 451 ASN A C 1
ATOM 3580 O O . ASN A 1 451 ? 31.829 9.753 -14.307 1.00 93.44 451 ASN A O 1
ATOM 3584 N N . LYS A 1 452 ? 31.152 8.157 -12.877 1.00 92.94 452 LYS A N 1
ATOM 3585 C CA . LYS A 1 452 ? 31.488 8.894 -11.660 1.00 92.94 452 LYS A CA 1
ATOM 3586 C C . LYS A 1 452 ? 32.920 8.604 -11.209 1.00 92.94 452 LYS A C 1
ATOM 3588 O O . LYS A 1 452 ? 33.392 7.470 -11.293 1.00 92.94 452 LYS A O 1
ATOM 3593 N N . GLN A 1 453 ? 33.588 9.634 -10.702 1.00 92.06 453 GLN A N 1
ATOM 3594 C CA . GLN A 1 453 ? 34.869 9.544 -10.017 1.00 92.06 453 GLN A CA 1
ATOM 3595 C C . GLN A 1 453 ? 34.753 10.136 -8.614 1.00 92.06 453 GLN A C 1
ATOM 3597 O O . GLN A 1 453 ? 34.210 11.226 -8.428 1.00 92.06 453 GLN A O 1
ATOM 3602 N N . THR A 1 454 ? 35.306 9.424 -7.638 1.00 90.00 454 THR A N 1
ATOM 3603 C CA . THR A 1 454 ? 35.278 9.808 -6.223 1.00 90.00 454 THR A CA 1
ATOM 3604 C C . THR A 1 454 ? 36.691 10.150 -5.757 1.00 90.00 454 THR A C 1
ATOM 3606 O O . THR A 1 454 ? 37.634 9.442 -6.121 1.00 90.00 454 THR A O 1
ATOM 3609 N N . PRO A 1 455 ? 36.882 11.211 -4.960 1.00 87.56 455 PRO A N 1
ATOM 3610 C CA . PRO A 1 455 ? 38.190 11.561 -4.415 1.00 87.56 455 PRO A CA 1
ATOM 3611 C C . PRO A 1 455 ? 38.732 10.447 -3.504 1.00 87.56 455 PRO A C 1
ATOM 3613 O O . PRO A 1 455 ? 37.994 9.816 -2.746 1.00 87.56 455 PRO A O 1
ATOM 3616 N N . LYS A 1 456 ? 40.039 10.178 -3.579 1.00 83.56 456 LYS A N 1
ATOM 3617 C CA . LYS A 1 456 ? 40.727 9.185 -2.731 1.00 83.56 456 LYS A CA 1
ATOM 3618 C C . LYS A 1 456 ? 40.948 9.690 -1.306 1.00 83.56 456 LYS A C 1
ATOM 3620 O O . LYS A 1 456 ? 40.997 8.883 -0.384 1.00 83.56 456 LYS A O 1
ATOM 3625 N N . VAL A 1 457 ? 41.098 11.004 -1.142 1.00 76.31 457 VAL A N 1
ATOM 3626 C CA . VAL A 1 457 ? 41.339 11.667 0.144 1.00 76.31 457 VAL A CA 1
ATOM 3627 C C . VAL A 1 457 ? 40.251 12.712 0.354 1.00 76.31 457 VAL A C 1
ATOM 3629 O O . VAL A 1 457 ? 40.080 13.594 -0.482 1.00 76.31 457 VAL A O 1
ATOM 3632 N N . THR A 1 458 ? 39.519 12.600 1.460 1.00 67.12 458 THR A N 1
ATOM 3633 C CA . THR A 1 458 ? 38.395 13.489 1.803 1.00 67.12 458 THR A CA 1
ATOM 3634 C C . THR A 1 458 ? 38.760 14.565 2.827 1.00 67.12 458 THR A C 1
ATOM 3636 O O . THR A 1 458 ? 38.000 15.508 2.985 1.00 67.12 458 THR A O 1
ATOM 3639 N N . ASN A 1 459 ? 39.922 14.458 3.485 1.00 63.59 459 ASN A N 1
ATOM 3640 C CA . ASN A 1 459 ? 40.412 15.423 4.474 1.00 63.59 459 ASN A CA 1
ATOM 3641 C C . ASN A 1 459 ? 41.758 15.989 3.994 1.00 63.59 459 ASN A C 1
ATOM 3643 O O . ASN A 1 459 ? 42.784 15.315 4.114 1.00 63.59 459 ASN A O 1
ATOM 3647 N N . ARG A 1 460 ? 41.772 17.196 3.420 1.00 63.69 460 ARG A N 1
ATOM 3648 C CA . ARG A 1 460 ? 42.999 17.889 2.979 1.00 63.69 460 ARG A CA 1
ATOM 3649 C C . ARG A 1 460 ? 43.020 19.337 3.463 1.00 63.69 460 ARG A C 1
ATOM 3651 O O . ARG A 1 460 ? 41.980 19.923 3.731 1.00 63.69 460 ARG A O 1
ATOM 3658 N N . THR A 1 461 ? 44.224 19.900 3.554 1.00 58.84 461 THR A N 1
ATOM 3659 C CA . THR A 1 461 ? 44.471 21.302 3.911 1.00 58.84 461 THR A CA 1
ATOM 3660 C C . THR A 1 461 ? 43.820 22.247 2.882 1.00 58.84 461 THR A C 1
ATOM 3662 O O . THR A 1 461 ? 43.980 22.003 1.681 1.00 58.84 461 THR A O 1
ATOM 3665 N N . PRO A 1 462 ? 43.121 23.321 3.302 1.00 57.06 462 PRO A N 1
ATOM 3666 C CA . PRO A 1 462 ? 42.387 24.199 2.387 1.00 57.06 462 PRO A CA 1
ATOM 3667 C C . PRO A 1 462 ? 43.288 24.853 1.326 1.00 57.06 462 PRO A C 1
ATOM 3669 O O . PRO A 1 462 ? 44.366 25.350 1.651 1.00 57.06 462 PRO A O 1
ATOM 3672 N N . GLY A 1 463 ? 42.833 24.898 0.065 1.00 60.91 463 GLY A N 1
ATOM 3673 C CA . GLY A 1 463 ? 43.401 25.769 -0.981 1.00 60.91 463 GLY A CA 1
ATOM 3674 C C . GLY A 1 463 ? 44.220 25.109 -2.101 1.00 60.91 463 GLY A C 1
ATOM 3675 O O . GLY A 1 463 ? 44.649 25.814 -3.010 1.00 60.91 463 GLY A O 1
ATOM 3676 N N . THR A 1 464 ? 44.421 23.785 -2.104 1.00 64.44 464 THR A N 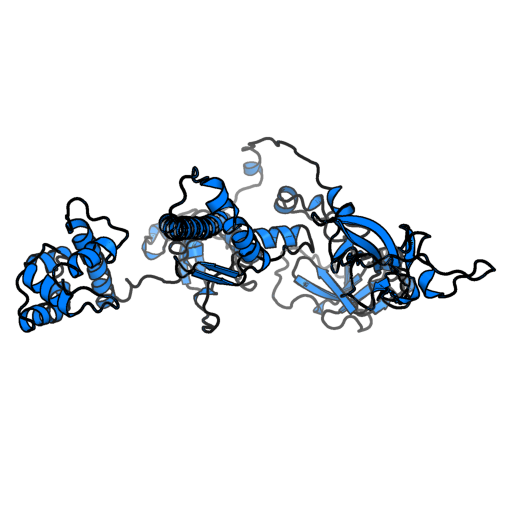1
ATOM 3677 C CA . THR A 1 464 ? 45.057 23.084 -3.243 1.00 64.44 464 THR A CA 1
ATOM 3678 C C . THR A 1 464 ? 44.016 22.488 -4.190 1.00 64.44 464 THR A C 1
ATOM 3680 O O . THR A 1 464 ? 43.175 21.692 -3.779 1.00 64.44 464 THR A O 1
ATOM 3683 N N . ALA A 1 465 ? 44.078 22.855 -5.476 1.00 66.19 465 ALA A N 1
ATOM 3684 C CA . ALA A 1 465 ? 43.216 22.277 -6.505 1.00 66.19 465 ALA A CA 1
ATOM 3685 C C . ALA A 1 465 ? 43.511 20.776 -6.676 1.00 66.19 465 ALA A C 1
ATOM 3687 O O . ALA A 1 465 ? 44.668 20.372 -6.810 1.00 66.19 465 ALA A O 1
ATOM 3688 N N . LEU A 1 466 ? 42.464 19.948 -6.666 1.00 71.56 466 LEU A N 1
ATOM 3689 C CA . LEU A 1 466 ? 42.593 18.505 -6.866 1.00 71.56 466 LEU A CA 1
ATOM 3690 C C . LEU A 1 466 ? 43.015 18.198 -8.305 1.00 71.56 466 LEU A C 1
ATOM 3692 O O . LEU A 1 466 ? 42.462 18.749 -9.257 1.00 71.56 466 LEU A O 1
ATOM 3696 N N . THR A 1 467 ? 43.960 17.273 -8.459 1.00 77.38 467 THR A N 1
ATOM 3697 C CA . THR A 1 467 ? 44.405 16.785 -9.773 1.00 77.38 467 THR A CA 1
ATOM 3698 C C . THR A 1 467 ? 43.755 15.444 -10.103 1.00 77.38 467 THR A C 1
ATOM 3700 O O . THR A 1 467 ? 43.255 14.749 -9.220 1.00 77.38 467 THR A O 1
ATOM 3703 N N . ASP A 1 468 ? 43.810 15.014 -11.366 1.00 75.88 468 ASP A N 1
ATOM 3704 C CA . ASP A 1 468 ? 43.229 13.731 -11.798 1.00 75.88 468 ASP A CA 1
ATOM 3705 C C . ASP A 1 468 ? 43.764 12.511 -11.030 1.00 75.88 468 ASP A C 1
ATOM 3707 O O . ASP A 1 468 ? 43.064 11.510 -10.883 1.00 75.88 468 ASP A O 1
ATOM 3711 N N . ARG A 1 469 ? 44.981 12.593 -10.476 1.00 79.31 469 ARG A N 1
ATOM 3712 C CA . ARG A 1 469 ? 45.593 11.518 -9.673 1.00 79.31 469 ARG A CA 1
ATOM 3713 C C . ARG A 1 469 ? 44.903 11.309 -8.323 1.00 79.31 469 ARG A C 1
ATOM 3715 O O . ARG A 1 469 ? 44.951 10.198 -7.775 1.00 79.31 469 ARG A O 1
ATOM 3722 N N . ASP A 1 470 ? 44.254 12.354 -7.814 1.00 82.69 470 ASP A N 1
ATOM 3723 C CA . ASP A 1 470 ? 43.567 12.366 -6.523 1.00 82.69 470 ASP A CA 1
ATOM 3724 C C . ASP A 1 470 ? 42.175 11.712 -6.591 1.00 82.69 470 ASP A C 1
ATOM 3726 O O . ASP A 1 470 ? 41.576 11.440 -5.551 1.00 82.69 470 ASP A O 1
ATOM 3730 N N . TYR A 1 471 ? 41.677 11.392 -7.789 1.00 85.94 471 TYR A N 1
ATOM 3731 C CA . TYR A 1 471 ? 40.398 10.716 -7.997 1.00 85.94 471 TYR A CA 1
ATOM 3732 C C . TYR A 1 471 ? 40.578 9.218 -8.283 1.00 85.94 471 TYR A C 1
ATOM 3734 O O . TYR A 1 471 ? 41.592 8.765 -8.823 1.00 85.94 471 TYR A O 1
ATOM 3742 N N . ARG A 1 472 ? 39.586 8.418 -7.885 1.00 89.50 472 ARG A N 1
ATOM 3743 C CA . ARG A 1 472 ? 39.425 7.009 -8.271 1.00 89.50 472 ARG A CA 1
ATOM 3744 C C . ARG A 1 472 ? 38.126 6.829 -9.049 1.00 89.50 472 ARG A C 1
ATOM 3746 O O . ARG A 1 472 ? 37.125 7.470 -8.737 1.00 89.50 472 ARG A O 1
ATOM 3753 N N . ASP A 1 473 ? 38.139 5.921 -10.016 1.00 88.75 473 ASP A N 1
ATOM 3754 C CA . ASP A 1 473 ? 36.942 5.544 -10.765 1.00 88.75 473 ASP A CA 1
ATOM 3755 C C . ASP A 1 473 ? 35.913 4.885 -9.829 1.00 88.75 473 ASP A C 1
ATOM 3757 O O . ASP A 1 473 ? 36.222 3.930 -9.112 1.00 88.75 473 ASP A O 1
ATOM 3761 N N . SER A 1 474 ? 34.684 5.399 -9.837 1.00 91.94 474 SER A N 1
ATOM 3762 C CA . SER A 1 474 ? 33.527 4.873 -9.103 1.00 91.94 474 SER A CA 1
ATOM 3763 C C . SER A 1 474 ? 32.270 4.822 -9.996 1.00 91.94 474 SER A C 1
ATOM 3765 O O . SER A 1 474 ? 31.209 5.315 -9.599 1.00 91.94 474 SER A O 1
ATOM 3767 N N . PRO A 1 475 ? 32.355 4.241 -11.215 1.00 92.56 475 PRO A N 1
ATOM 3768 C CA . PRO A 1 475 ? 31.291 4.323 -12.205 1.00 92.56 475 PRO A CA 1
ATOM 3769 C C . PRO A 1 475 ? 30.032 3.584 -11.756 1.00 92.56 475 PRO A C 1
ATOM 3771 O O . PRO A 1 475 ? 30.081 2.535 -11.107 1.00 92.56 475 PRO A O 1
ATOM 3774 N N . ALA A 1 476 ? 28.886 4.105 -12.175 1.00 93.38 476 ALA A N 1
ATOM 3775 C CA . ALA A 1 476 ? 27.609 3.450 -11.993 1.00 93.38 476 ALA A CA 1
ATOM 3776 C C . ALA A 1 476 ? 27.367 2.479 -13.157 1.00 93.38 476 ALA A C 1
ATOM 3778 O O . ALA A 1 476 ? 27.202 2.889 -14.308 1.00 93.38 476 ALA A O 1
ATOM 3779 N N . VAL A 1 477 ? 27.382 1.183 -12.846 1.00 93.44 477 VAL A N 1
ATOM 3780 C CA . VAL A 1 477 ? 27.273 0.095 -13.826 1.00 93.44 477 VAL A CA 1
ATOM 3781 C C . VAL A 1 477 ? 25.842 -0.427 -13.877 1.00 93.44 477 VAL A C 1
ATOM 3783 O O . VAL A 1 477 ? 25.237 -0.727 -12.842 1.00 93.44 477 VAL A O 1
ATOM 3786 N N . TYR A 1 478 ? 25.307 -0.561 -15.084 1.00 92.75 478 TYR A N 1
ATOM 3787 C CA . TYR A 1 478 ? 24.001 -1.145 -15.326 1.00 92.75 478 TYR A CA 1
ATOM 3788 C C . TYR A 1 478 ? 24.058 -2.665 -15.149 1.00 92.75 478 TYR A C 1
ATOM 3790 O O . TYR A 1 478 ? 24.864 -3.356 -15.767 1.00 92.75 478 TYR A O 1
ATOM 3798 N N . LYS A 1 479 ? 23.189 -3.177 -14.276 1.00 89.88 479 LYS A N 1
ATOM 3799 C CA . LYS A 1 479 ? 22.989 -4.611 -14.039 1.00 89.88 479 LYS A CA 1
ATOM 3800 C C . LYS A 1 479 ? 21.624 -4.994 -14.599 1.00 89.88 479 LYS A C 1
ATOM 3802 O O . LYS A 1 479 ? 20.606 -4.773 -13.932 1.00 89.88 479 LYS A O 1
ATOM 3807 N N . GLY A 1 480 ? 21.627 -5.452 -15.845 1.00 82.75 480 GLY A N 1
ATOM 3808 C CA . GLY A 1 480 ? 20.450 -5.894 -16.592 1.00 82.75 480 GLY A CA 1
ATOM 3809 C C . GLY A 1 480 ? 20.428 -7.411 -16.763 1.00 82.75 480 GLY A C 1
ATOM 3810 O O . GLY A 1 480 ? 21.302 -8.105 -16.251 1.00 82.75 480 GLY A O 1
ATOM 3811 N N . VAL A 1 481 ? 19.423 -7.914 -17.474 1.00 80.19 481 VAL A N 1
ATOM 3812 C CA . VAL A 1 481 ? 19.376 -9.314 -17.918 1.00 80.19 481 VAL A CA 1
ATOM 3813 C C . VAL A 1 481 ? 20.159 -9.429 -19.227 1.00 80.19 481 VAL A C 1
ATOM 3815 O O . VAL A 1 481 ? 20.091 -8.536 -20.074 1.00 80.19 481 VAL A O 1
ATOM 3818 N N . ASP A 1 482 ? 20.935 -10.500 -19.380 1.00 76.50 482 ASP A N 1
ATOM 3819 C CA . ASP A 1 482 ? 21.701 -10.747 -20.602 1.00 76.50 482 ASP A CA 1
ATOM 3820 C C . ASP A 1 482 ? 20.779 -11.084 -21.783 1.00 76.50 482 ASP A C 1
ATOM 3822 O O . ASP A 1 482 ? 19.786 -11.788 -21.635 1.00 76.50 482 ASP A O 1
ATOM 3826 N N . GLY A 1 483 ? 21.113 -10.579 -22.974 1.00 72.38 483 GLY A N 1
ATOM 3827 C CA . GLY A 1 483 ? 20.367 -10.844 -24.213 1.00 72.38 483 GLY A CA 1
ATOM 3828 C C . GLY A 1 483 ? 19.151 -9.942 -24.459 1.00 72.38 483 GLY A C 1
ATOM 3829 O O . GLY A 1 483 ? 18.695 -9.841 -25.597 1.00 72.38 483 GLY A O 1
ATOM 3830 N N . GLU A 1 484 ? 18.666 -9.221 -23.448 1.00 79.88 484 GLU A N 1
ATOM 3831 C CA . GLU A 1 484 ? 17.544 -8.290 -23.593 1.00 79.88 484 GLU A CA 1
ATOM 3832 C C . GLU A 1 484 ? 18.007 -6.907 -24.084 1.00 79.88 484 GLU A C 1
ATOM 3834 O O . GLU A 1 484 ? 18.977 -6.325 -23.591 1.00 79.88 484 GLU A O 1
ATOM 3839 N N . THR A 1 485 ? 17.294 -6.339 -25.063 1.00 83.44 485 THR A N 1
ATOM 3840 C CA . THR A 1 485 ? 17.578 -4.976 -25.536 1.00 83.44 485 THR A CA 1
ATOM 3841 C C . THR A 1 485 ? 16.910 -3.969 -24.610 1.00 83.44 485 THR A C 1
ATOM 3843 O O . THR A 1 485 ? 15.685 -3.830 -24.603 1.00 83.44 485 THR A O 1
ATOM 3846 N N . THR A 1 486 ? 17.717 -3.237 -23.845 1.00 92.19 486 THR A N 1
ATOM 3847 C CA . THR A 1 486 ? 17.227 -2.178 -22.956 1.00 92.19 486 THR A CA 1
ATOM 3848 C C . THR A 1 486 ? 17.626 -0.805 -23.476 1.00 92.19 486 THR A C 1
ATOM 3850 O O . THR A 1 486 ? 18.683 -0.636 -24.084 1.00 92.19 486 THR A O 1
ATOM 3853 N N . VAL A 1 487 ? 16.744 0.174 -23.290 1.00 92.62 487 VAL A N 1
ATOM 3854 C CA . VAL A 1 487 ? 16.899 1.520 -23.854 1.00 92.62 487 VAL A CA 1
ATOM 3855 C C . VAL A 1 487 ? 16.777 2.545 -22.741 1.00 92.62 487 VAL A C 1
ATOM 3857 O O . VAL A 1 487 ? 15.911 2.432 -21.868 1.00 92.62 487 VAL A O 1
ATOM 3860 N N . VAL A 1 488 ? 17.633 3.559 -22.773 1.00 91.75 488 VAL A N 1
ATOM 3861 C CA . VAL A 1 488 ? 17.527 4.712 -21.878 1.00 91.75 488 VAL A CA 1
ATOM 3862 C C . VAL A 1 488 ? 16.323 5.541 -22.316 1.00 91.75 488 VAL A C 1
ATOM 3864 O O . VAL A 1 488 ? 16.302 6.087 -23.412 1.00 91.75 488 VAL A O 1
ATOM 3867 N N . ASP A 1 489 ? 15.295 5.606 -21.480 1.00 89.38 489 ASP A N 1
ATOM 3868 C CA . ASP A 1 489 ? 14.074 6.359 -21.767 1.00 89.38 489 ASP A CA 1
ATOM 3869 C C . ASP A 1 489 ? 14.301 7.849 -21.516 1.00 89.38 489 ASP A C 1
ATOM 3871 O O . ASP A 1 489 ? 14.102 8.679 -22.400 1.00 89.38 489 ASP A O 1
ATOM 3875 N N . ARG A 1 490 ? 14.757 8.188 -20.305 1.00 88.50 490 ARG A N 1
ATOM 3876 C CA . ARG A 1 490 ? 14.910 9.572 -19.844 1.00 88.50 490 ARG A CA 1
ATOM 3877 C C . ARG A 1 490 ? 16.066 9.710 -18.871 1.00 88.50 490 ARG A C 1
ATOM 3879 O O . ARG A 1 490 ? 16.341 8.803 -18.086 1.00 88.50 490 ARG A O 1
ATOM 3886 N N . VAL A 1 491 ? 16.679 10.887 -18.868 1.00 90.19 491 VAL A N 1
ATOM 3887 C CA . VAL A 1 491 ? 17.698 11.283 -17.895 1.00 90.19 491 VAL A CA 1
ATOM 3888 C C . VAL A 1 491 ? 17.274 12.604 -17.278 1.00 90.19 491 VAL A C 1
ATOM 3890 O O . VAL A 1 491 ? 16.934 13.546 -17.987 1.00 90.19 491 VAL A O 1
ATOM 3893 N N . MET A 1 492 ? 17.234 12.652 -15.951 1.00 90.12 492 MET A N 1
ATOM 3894 C CA . MET A 1 492 ? 16.848 13.832 -15.187 1.00 90.12 492 MET A CA 1
ATOM 3895 C C . MET A 1 492 ? 18.008 14.246 -14.297 1.00 90.12 492 MET A C 1
ATOM 3897 O O . MET A 1 492 ? 18.499 13.448 -13.495 1.00 90.12 492 MET A O 1
ATOM 3901 N N . LEU A 1 493 ? 18.407 15.505 -14.418 1.00 90.25 493 LEU A N 1
ATOM 3902 C CA . LEU A 1 493 ? 19.373 16.143 -13.538 1.00 90.25 493 LEU A CA 1
ATOM 3903 C C . LEU A 1 493 ? 18.588 16.932 -12.490 1.00 90.25 493 LEU A C 1
ATOM 3905 O O . LEU A 1 493 ? 17.756 17.771 -12.827 1.00 90.25 493 LEU A O 1
ATOM 3909 N N . CYS A 1 494 ? 18.802 16.626 -11.217 1.00 89.50 494 CYS A N 1
ATOM 3910 C CA . CYS A 1 494 ? 18.171 17.325 -10.104 1.00 89.50 494 CYS A CA 1
ATOM 3911 C C . CYS A 1 494 ? 19.258 17.866 -9.181 1.00 89.50 494 CYS A C 1
ATOM 3913 O O . CYS A 1 494 ? 20.191 17.135 -8.863 1.00 89.50 494 CYS A O 1
ATOM 3915 N N . SER A 1 495 ? 19.112 19.099 -8.710 1.00 88.88 495 SER A N 1
ATOM 3916 C CA . SER A 1 495 ? 19.915 19.621 -7.604 1.00 88.88 495 SER A CA 1
ATOM 3917 C C . SER A 1 495 ? 19.052 19.662 -6.348 1.00 88.88 495 SER A C 1
ATOM 3919 O O . SER A 1 495 ? 17.880 20.031 -6.423 1.00 88.88 495 SER A O 1
ATOM 3921 N N . ASP A 1 496 ? 19.603 19.222 -5.223 1.00 85.81 496 ASP A N 1
ATOM 3922 C CA . ASP A 1 496 ? 18.978 19.393 -3.907 1.00 85.81 496 ASP A CA 1
ATOM 3923 C C . ASP A 1 496 ? 19.238 20.808 -3.351 1.00 85.81 496 ASP A C 1
ATOM 3925 O O . ASP A 1 496 ? 20.061 21.543 -3.897 1.00 85.81 496 ASP A O 1
ATOM 3929 N N . THR A 1 497 ? 18.614 21.178 -2.230 1.00 85.06 497 THR A N 1
ATOM 3930 C CA . THR A 1 497 ? 18.823 22.476 -1.547 1.00 85.06 497 THR A CA 1
ATOM 3931 C C . THR A 1 497 ? 20.280 22.735 -1.141 1.00 85.06 497 THR A C 1
ATOM 3933 O O . THR A 1 497 ? 20.680 23.882 -0.988 1.00 85.06 497 THR A O 1
ATOM 3936 N N . ASN A 1 498 ? 21.094 21.680 -1.024 1.00 82.12 498 ASN A N 1
ATOM 3937 C CA . ASN A 1 498 ? 22.534 21.739 -0.738 1.00 82.12 498 ASN A CA 1
ATOM 3938 C C . ASN A 1 498 ? 23.420 21.761 -2.009 1.00 82.12 498 ASN A C 1
ATOM 3940 O O . ASN A 1 498 ? 24.604 21.391 -1.978 1.00 82.12 498 ASN A O 1
ATOM 3944 N N . ASP A 1 499 ? 22.843 22.107 -3.162 1.00 81.88 499 ASP A N 1
ATOM 3945 C CA . ASP A 1 499 ? 23.471 22.041 -4.487 1.00 81.88 499 ASP A CA 1
ATOM 3946 C C . ASP A 1 499 ? 24.053 20.657 -4.819 1.00 81.88 499 ASP A C 1
ATOM 3948 O O . ASP A 1 499 ? 25.113 20.514 -5.439 1.00 81.88 499 ASP A O 1
ATOM 3952 N N . LYS A 1 500 ? 23.406 19.606 -4.314 1.00 86.31 500 LYS A N 1
ATOM 3953 C CA . LYS A 1 500 ? 23.846 18.226 -4.501 1.00 86.31 500 LYS A CA 1
ATOM 3954 C C . LYS A 1 500 ? 23.257 17.679 -5.795 1.00 86.31 500 LYS A C 1
ATOM 3956 O O . LYS A 1 500 ? 22.062 17.383 -5.859 1.00 86.31 500 LYS A O 1
ATOM 3961 N N . LEU A 1 501 ? 24.098 17.511 -6.814 1.00 89.06 501 LEU A N 1
ATOM 3962 C CA . LEU A 1 501 ? 23.668 16.965 -8.098 1.00 89.06 501 LEU A CA 1
ATOM 3963 C C . LEU A 1 501 ? 23.256 15.492 -7.956 1.00 89.06 501 LEU A C 1
ATOM 3965 O O . LEU A 1 501 ? 24.016 14.645 -7.486 1.00 89.06 501 LEU A O 1
ATOM 3969 N N . THR A 1 502 ? 22.049 15.185 -8.411 1.00 92.94 502 THR A N 1
ATOM 3970 C CA . THR A 1 502 ? 21.464 13.850 -8.475 1.00 92.94 502 THR A CA 1
ATOM 3971 C C . THR A 1 502 ? 21.037 13.561 -9.907 1.00 92.94 502 THR A C 1
ATOM 3973 O O . THR A 1 502 ? 20.156 14.230 -10.446 1.00 92.94 502 THR A O 1
ATOM 3976 N N . ILE A 1 503 ? 21.617 12.526 -10.505 1.00 92.31 503 ILE A N 1
ATOM 3977 C CA . ILE A 1 503 ? 21.282 12.041 -11.844 1.00 92.31 503 ILE A CA 1
ATOM 3978 C C . ILE A 1 503 ? 20.337 10.855 -11.711 1.00 92.31 503 ILE A C 1
ATOM 3980 O O . ILE A 1 503 ? 20.653 9.864 -11.049 1.00 92.31 503 ILE A O 1
ATOM 3984 N N . LYS A 1 504 ? 19.166 10.943 -12.337 1.00 93.12 504 LYS A N 1
ATOM 3985 C CA . LYS A 1 504 ? 18.166 9.872 -12.377 1.00 93.12 504 LYS A CA 1
ATOM 3986 C C . LYS A 1 504 ? 17.995 9.416 -13.821 1.00 93.12 504 LYS A C 1
ATOM 3988 O O . LYS A 1 504 ? 17.477 10.167 -14.641 1.00 93.12 504 LYS A O 1
ATOM 3993 N N . CYS A 1 505 ? 18.381 8.183 -14.114 1.00 92.50 505 CYS A N 1
ATOM 3994 C CA . CYS A 1 505 ? 18.190 7.560 -15.418 1.00 92.50 505 CYS A CA 1
ATOM 3995 C C . CYS A 1 505 ? 17.008 6.589 -15.346 1.00 92.50 505 CYS A C 1
ATOM 3997 O O . CYS A 1 505 ? 16.997 5.676 -14.518 1.00 92.50 505 CYS A O 1
ATOM 3999 N N . ILE A 1 506 ? 16.011 6.776 -16.204 1.00 92.75 506 ILE A N 1
ATOM 4000 C CA . ILE A 1 506 ? 14.922 5.824 -16.416 1.00 92.75 506 ILE A CA 1
ATOM 4001 C C . ILE A 1 506 ? 15.325 4.936 -17.582 1.00 92.75 506 ILE A C 1
ATOM 4003 O O . ILE A 1 506 ? 15.514 5.416 -18.697 1.00 92.75 506 ILE A O 1
ATOM 4007 N N . ILE A 1 507 ? 15.467 3.643 -17.320 1.00 93.19 507 ILE A N 1
ATOM 4008 C CA . ILE A 1 507 ? 15.797 2.643 -18.333 1.00 93.19 507 ILE A CA 1
ATOM 4009 C C . ILE A 1 507 ? 14.563 1.777 -18.526 1.00 93.19 507 ILE A C 1
ATOM 4011 O O . ILE A 1 507 ? 13.985 1.282 -17.552 1.00 93.19 507 ILE A O 1
ATOM 4015 N N . ARG A 1 508 ? 14.145 1.619 -19.781 1.00 91.44 508 ARG A N 1
ATOM 4016 C CA . ARG A 1 508 ? 12.992 0.807 -20.154 1.00 91.44 508 ARG A CA 1
ATOM 4017 C C . ARG A 1 508 ? 13.426 -0.481 -20.833 1.00 91.44 508 ARG A C 1
ATOM 4019 O O . ARG A 1 508 ? 14.356 -0.507 -21.640 1.00 91.44 508 ARG A O 1
ATOM 4026 N N . HIS A 1 509 ? 12.696 -1.538 -20.528 1.00 90.94 509 HIS A N 1
ATOM 4027 C CA . HIS A 1 509 ? 12.831 -2.844 -21.140 1.00 90.94 509 HIS A CA 1
ATOM 4028 C C . HIS A 1 509 ? 11.444 -3.351 -21.562 1.00 90.94 509 HIS A C 1
ATOM 4030 O O . HIS A 1 509 ? 10.479 -3.210 -20.812 1.00 90.94 509 HIS A O 1
ATOM 4036 N N . THR A 1 510 ? 11.329 -3.905 -22.769 1.00 90.25 510 THR A N 1
ATOM 4037 C CA . THR A 1 510 ? 10.069 -4.465 -23.275 1.00 90.25 510 THR A CA 1
ATOM 4038 C C . THR A 1 510 ? 10.060 -5.967 -23.034 1.00 90.25 510 THR A C 1
ATOM 4040 O O . THR A 1 510 ? 10.741 -6.701 -23.739 1.00 90.25 510 THR A O 1
ATOM 4043 N N . ARG A 1 511 ? 9.264 -6.431 -22.071 1.00 89.94 511 ARG A N 1
ATOM 4044 C CA . ARG A 1 511 ? 9.131 -7.851 -21.738 1.00 89.94 511 ARG A CA 1
ATOM 4045 C C . ARG A 1 511 ? 8.009 -8.487 -22.548 1.00 89.94 511 ARG A C 1
ATOM 4047 O O . ARG A 1 511 ? 6.869 -8.005 -22.553 1.00 89.94 511 ARG A O 1
ATOM 4054 N N . ARG A 1 512 ? 8.336 -9.586 -23.219 1.00 90.81 512 ARG A N 1
ATOM 4055 C CA . ARG A 1 512 ? 7.366 -10.511 -23.811 1.00 90.81 512 ARG A CA 1
ATOM 4056 C C . ARG A 1 512 ? 7.008 -11.570 -22.759 1.00 90.81 512 ARG A C 1
ATOM 4058 O O . ARG A 1 512 ? 7.887 -11.901 -21.972 1.00 90.81 512 ARG A O 1
ATOM 4065 N N . PRO A 1 513 ? 5.767 -12.082 -22.730 1.00 92.88 513 PRO A N 1
ATOM 4066 C CA . PRO A 1 513 ? 5.438 -13.228 -21.895 1.00 92.88 513 PRO A CA 1
ATOM 4067 C C . PRO A 1 513 ? 6.326 -14.434 -22.194 1.00 92.88 513 PRO A C 1
ATOM 4069 O O . PRO A 1 513 ? 6.516 -14.794 -23.361 1.00 92.88 513 PRO A O 1
ATOM 4072 N N . GLU A 1 514 ? 6.827 -15.059 -21.139 1.00 92.00 514 GLU A N 1
ATOM 4073 C CA . GLU A 1 514 ? 7.676 -16.247 -21.193 1.00 92.00 514 GLU A CA 1
ATOM 4074 C C . GLU A 1 514 ? 7.066 -17.404 -20.394 1.00 92.00 514 GLU A C 1
ATOM 4076 O O . GLU A 1 514 ? 6.118 -17.245 -19.619 1.00 92.00 514 GLU A O 1
ATOM 4081 N N . VAL A 1 515 ? 7.606 -18.606 -20.597 1.00 92.50 515 VAL A N 1
ATOM 4082 C CA . VAL A 1 515 ? 7.241 -19.777 -19.793 1.00 92.50 515 VAL A CA 1
ATOM 4083 C C . VAL A 1 515 ? 7.576 -19.494 -18.325 1.00 92.50 515 VAL A C 1
ATOM 4085 O O . VAL A 1 515 ? 8.670 -19.037 -18.002 1.00 92.50 515 VAL A O 1
ATOM 4088 N N . GLY A 1 516 ? 6.623 -19.750 -17.431 1.00 91.00 516 GLY A N 1
ATOM 4089 C CA . GLY A 1 516 ? 6.715 -19.425 -16.006 1.00 91.00 516 GLY A CA 1
ATOM 4090 C C . GLY A 1 516 ? 6.061 -18.098 -15.601 1.00 91.00 516 GLY A C 1
ATOM 4091 O O . GLY A 1 516 ? 5.832 -17.881 -14.405 1.00 91.00 516 GLY A O 1
ATOM 4092 N N . ASP A 1 517 ? 5.698 -17.231 -16.553 1.00 92.38 517 ASP A N 1
ATOM 4093 C CA . ASP A 1 517 ? 4.957 -16.008 -16.240 1.00 92.38 517 ASP A CA 1
ATOM 4094 C C . ASP A 1 517 ? 3.534 -16.311 -15.759 1.00 92.38 517 ASP A C 1
ATOM 4096 O O . ASP A 1 517 ? 2.891 -17.284 -16.161 1.00 92.38 517 ASP A O 1
ATOM 4100 N N . LYS A 1 518 ? 3.029 -15.452 -14.869 1.00 90.56 518 LYS A N 1
ATOM 4101 C CA . LYS A 1 518 ? 1.747 -15.647 -14.185 1.00 90.56 518 LYS A CA 1
ATOM 4102 C C . LYS A 1 518 ? 0.664 -14.763 -14.775 1.00 90.56 518 LYS A C 1
ATOM 4104 O O . LYS A 1 518 ? 0.820 -13.546 -14.855 1.00 90.56 518 LYS A O 1
ATOM 4109 N N . PHE A 1 519 ? -0.474 -15.375 -15.062 1.00 87.81 519 PHE A N 1
ATOM 4110 C CA . PHE A 1 519 ? -1.679 -14.721 -15.549 1.00 87.81 519 PHE A CA 1
ATOM 4111 C C . PHE A 1 519 ? -2.847 -15.067 -14.630 1.00 87.81 519 PHE A C 1
ATOM 4113 O O . PHE A 1 519 ? -2.820 -16.057 -13.904 1.00 87.81 519 PHE A O 1
ATOM 4120 N N . SER A 1 520 ? -3.870 -14.220 -14.598 1.00 84.62 520 SER A N 1
ATOM 4121 C CA . SER A 1 520 ? -5.060 -14.487 -13.796 1.00 84.62 520 SER A CA 1
ATOM 4122 C C . SER A 1 520 ? -6.290 -13.915 -14.467 1.00 84.62 520 SER A C 1
ATOM 4124 O O . SER A 1 520 ? -6.268 -12.784 -14.957 1.00 84.62 520 SER A O 1
ATOM 4126 N N . SER A 1 521 ? -7.392 -14.659 -14.404 1.00 82.81 521 SER A N 1
ATOM 4127 C CA . SER A 1 521 ? -8.710 -14.084 -14.663 1.00 82.81 521 SER A CA 1
ATOM 4128 C C . SER A 1 521 ? -9.129 -13.180 -13.494 1.00 82.81 521 SER A C 1
ATOM 4130 O O . SER A 1 521 ? -8.525 -13.187 -12.415 1.00 82.81 521 SER A O 1
ATOM 4132 N N . ARG A 1 522 ? -10.207 -12.408 -13.674 1.00 76.56 522 ARG A N 1
ATOM 4133 C CA . ARG A 1 522 ? -10.778 -11.567 -12.602 1.00 76.56 522 ARG A CA 1
ATOM 4134 C C . ARG A 1 522 ? -11.454 -12.358 -11.483 1.00 76.56 522 ARG A C 1
ATOM 4136 O O . ARG A 1 522 ? -11.793 -11.775 -10.460 1.00 76.56 522 ARG A O 1
ATOM 4143 N N . HIS A 1 523 ? -11.641 -13.661 -11.669 1.00 73.69 523 HIS A N 1
ATOM 4144 C CA . HIS A 1 523 ? -12.340 -14.534 -10.727 1.00 73.69 523 HIS A CA 1
ATOM 4145 C C . HIS A 1 523 ? -11.382 -15.331 -9.832 1.00 73.69 523 HIS A C 1
ATOM 4147 O O . HIS A 1 523 ? -11.800 -16.286 -9.190 1.00 73.69 523 HIS A O 1
ATOM 4153 N N . GLY A 1 524 ? -10.105 -14.934 -9.773 1.00 67.81 524 GLY A N 1
ATOM 4154 C CA . GLY A 1 524 ? -9.111 -15.552 -8.892 1.00 67.81 524 GLY A CA 1
ATOM 4155 C C . GLY A 1 524 ? -8.482 -16.833 -9.442 1.00 67.81 524 GLY A C 1
ATOM 4156 O O . GLY A 1 524 ? -7.691 -17.456 -8.741 1.00 67.81 524 GLY A O 1
ATOM 4157 N N . GLN A 1 525 ? -8.785 -17.198 -10.689 1.00 74.69 525 GLN A N 1
ATOM 4158 C CA . GLN A 1 525 ? -8.133 -18.302 -11.384 1.00 74.69 525 GLN A CA 1
ATOM 4159 C C . GLN A 1 525 ? -6.752 -17.845 -11.845 1.00 74.69 525 GLN A C 1
ATOM 4161 O O . GLN A 1 525 ? -6.634 -17.102 -12.823 1.00 74.69 525 GLN A O 1
ATOM 4166 N N . LYS A 1 526 ? -5.728 -18.245 -11.097 1.00 80.81 526 LYS A N 1
ATOM 4167 C CA . LYS A 1 526 ? -4.328 -17.980 -11.418 1.00 80.81 526 LYS A CA 1
ATOM 4168 C C . LYS A 1 526 ? -3.827 -19.116 -12.288 1.00 80.81 526 LYS A C 1
ATOM 4170 O O . LYS A 1 526 ? -4.089 -20.263 -11.969 1.00 80.81 526 LYS A O 1
ATOM 4175 N N . GLY A 1 527 ? -3.089 -18.782 -13.334 1.00 83.50 527 GLY A N 1
ATOM 4176 C CA . GLY A 1 527 ? -2.410 -19.761 -14.156 1.00 83.50 527 GLY A CA 1
ATOM 4177 C C . GLY A 1 527 ? -0.989 -19.345 -14.485 1.00 83.50 527 GLY A C 1
ATOM 4178 O O . GLY A 1 527 ? -0.656 -18.156 -14.508 1.00 83.50 527 GLY A O 1
ATOM 4179 N N . VAL A 1 528 ? -0.136 -20.339 -14.696 1.00 90.12 528 VAL A N 1
ATOM 4180 C CA . VAL A 1 528 ? 1.268 -20.149 -15.076 1.00 90.12 528 VAL A CA 1
ATOM 4181 C C . VAL A 1 528 ? 1.424 -20.564 -16.528 1.00 90.12 528 VAL A C 1
ATOM 4183 O O . VAL A 1 528 ? 0.931 -21.621 -16.909 1.00 90.12 528 VAL A O 1
ATOM 4186 N N . CYS A 1 529 ? 2.093 -19.748 -17.341 1.00 91.50 529 CYS A N 1
ATOM 4187 C CA . CYS A 1 529 ? 2.425 -20.109 -18.717 1.00 91.50 529 CYS A CA 1
ATOM 4188 C C . CYS A 1 529 ? 3.284 -21.381 -18.708 1.00 91.50 529 CYS A C 1
ATOM 4190 O O . CYS A 1 529 ? 4.448 -21.330 -18.312 1.00 91.50 529 CYS A O 1
ATOM 4192 N N . GLY A 1 530 ? 2.691 -22.519 -19.075 1.00 91.06 530 GLY A N 1
ATOM 4193 C CA . GLY A 1 530 ? 3.347 -23.827 -19.052 1.00 91.06 530 GLY A CA 1
ATOM 4194 C C . GLY A 1 530 ? 4.145 -24.080 -20.325 1.00 91.06 530 GLY A C 1
ATOM 4195 O O . GLY A 1 530 ? 5.292 -24.514 -20.268 1.00 91.06 530 GLY A O 1
ATOM 4196 N N . THR A 1 531 ? 3.561 -23.755 -21.478 1.00 92.69 531 THR A N 1
ATOM 4197 C CA . THR A 1 531 ? 4.233 -23.854 -22.776 1.00 92.69 531 THR A CA 1
ATOM 4198 C C . THR A 1 531 ? 3.682 -22.835 -23.775 1.00 92.69 531 THR A C 1
ATOM 4200 O O . THR A 1 531 ? 2.547 -22.361 -23.654 1.00 92.69 531 THR A O 1
ATOM 4203 N N . ILE A 1 532 ? 4.509 -22.487 -24.760 1.00 94.31 532 ILE A N 1
ATOM 4204 C CA . ILE A 1 532 ? 4.187 -21.571 -25.855 1.00 94.31 532 ILE A CA 1
ATOM 4205 C C . ILE A 1 532 ? 4.265 -22.373 -27.153 1.00 94.31 532 ILE A C 1
ATOM 4207 O O . ILE A 1 532 ? 5.333 -22.873 -27.503 1.00 94.31 532 ILE A O 1
ATOM 4211 N N . VAL A 1 533 ? 3.149 -22.474 -27.870 1.00 94.31 533 VAL A N 1
ATOM 4212 C CA . VAL A 1 533 ? 3.007 -23.343 -29.050 1.00 94.31 533 VAL A CA 1
ATOM 4213 C C . VAL A 1 533 ? 2.768 -22.498 -30.298 1.00 94.31 533 VAL A C 1
ATOM 4215 O O . VAL A 1 533 ? 2.187 -21.413 -30.215 1.00 94.31 533 VAL A O 1
ATOM 4218 N N . GLN A 1 534 ? 3.260 -22.955 -31.452 1.00 95.56 534 GLN A N 1
ATOM 4219 C CA . GLN A 1 534 ? 3.048 -22.261 -32.724 1.00 95.56 534 GLN A CA 1
ATOM 4220 C C . GLN A 1 534 ? 1.563 -22.267 -33.115 1.00 95.56 534 GLN A C 1
ATOM 4222 O O . GLN A 1 534 ? 0.794 -23.116 -32.667 1.00 95.56 534 GLN A O 1
ATOM 4227 N N . GLN A 1 535 ? 1.138 -21.301 -33.933 1.00 93.88 535 GLN A N 1
ATOM 4228 C CA . GLN A 1 535 ? -0.282 -21.159 -34.275 1.00 93.88 535 GLN A CA 1
ATOM 4229 C C . GLN A 1 535 ? -0.789 -22.329 -35.129 1.00 93.88 535 GLN A C 1
ATOM 4231 O O . GLN A 1 535 ? -1.943 -22.718 -34.984 1.00 93.88 535 GLN A O 1
ATOM 4236 N N . GLU A 1 536 ? 0.062 -22.884 -35.991 1.00 92.94 536 GLU A N 1
ATOM 4237 C CA . GLU A 1 536 ? -0.221 -24.054 -36.827 1.00 92.94 536 GLU A CA 1
ATOM 4238 C C . GLU A 1 536 ? -0.538 -25.319 -36.018 1.00 92.94 536 GLU A C 1
ATOM 4240 O O . GLU A 1 536 ? -1.335 -26.140 -36.465 1.00 92.94 536 GLU A O 1
ATOM 4245 N N . ASP A 1 537 ? 0.018 -25.435 -34.812 1.00 91.81 537 ASP A N 1
ATOM 4246 C CA . ASP A 1 537 ? -0.216 -26.561 -33.905 1.00 91.81 537 ASP A CA 1
ATOM 4247 C C . ASP A 1 537 ? -1.362 -26.276 -32.911 1.00 91.81 537 ASP A C 1
ATOM 4249 O O . ASP A 1 537 ? -1.752 -27.142 -32.121 1.00 91.81 537 ASP A O 1
ATOM 4253 N N . PHE A 1 538 ? -1.907 -25.054 -32.919 1.00 92.75 538 PHE A N 1
ATOM 4254 C CA . PHE A 1 538 ? -2.989 -24.621 -32.037 1.00 92.75 538 PHE A CA 1
ATOM 4255 C C . PHE A 1 538 ? -4.364 -25.014 -32.615 1.00 92.75 538 PHE A C 1
ATOM 4257 O O . PHE A 1 538 ? -4.585 -24.897 -33.822 1.00 92.75 538 PHE A O 1
ATOM 4264 N N . PRO A 1 539 ? -5.338 -25.424 -31.778 1.00 91.75 539 PRO A N 1
ATOM 4265 C CA . PRO A 1 539 ? -6.688 -25.726 -32.241 1.00 91.75 539 PRO A CA 1
ATOM 4266 C C . PRO A 1 539 ? -7.344 -24.480 -32.845 1.00 91.75 539 PRO A C 1
ATOM 4268 O O . PRO A 1 539 ? -7.208 -23.372 -32.325 1.00 91.75 539 PRO A O 1
ATOM 4271 N N . PHE A 1 540 ? -8.099 -24.663 -33.925 1.00 93.12 540 PHE A N 1
ATOM 4272 C CA . PHE A 1 540 ? -8.845 -23.598 -34.590 1.00 93.12 540 PHE A CA 1
ATOM 4273 C C . PHE A 1 540 ? -10.289 -24.034 -34.838 1.00 93.12 540 PHE A C 1
ATOM 4275 O O . PHE A 1 540 ? -10.578 -25.218 -35.003 1.00 93.12 540 PHE A O 1
ATOM 4282 N N . SER A 1 541 ? -11.216 -23.077 -34.825 1.00 91.25 541 SER A N 1
ATOM 4283 C CA . SER A 1 541 ? -12.622 -23.352 -35.137 1.00 91.25 541 SER A CA 1
ATOM 4284 C C . SER A 1 541 ? -12.850 -23.508 -36.642 1.00 91.25 541 SER A C 1
ATOM 4286 O O . SER A 1 541 ? -12.039 -23.058 -37.445 1.00 91.25 541 SER A O 1
ATOM 4288 N N . GLU A 1 542 ? -14.009 -24.033 -37.047 1.00 91.69 542 GLU A N 1
ATOM 4289 C CA . GLU A 1 542 ? -14.424 -24.097 -38.462 1.00 91.69 542 GLU A CA 1
ATOM 4290 C C . GLU A 1 542 ? -14.417 -22.725 -39.161 1.00 91.69 542 GLU A C 1
ATOM 4292 O O . GLU A 1 542 ? -14.239 -22.629 -40.371 1.00 91.69 542 GLU A O 1
ATOM 4297 N N . LYS A 1 543 ? -14.564 -21.639 -38.389 1.00 92.06 543 LYS A N 1
ATOM 4298 C CA . LYS A 1 543 ? -14.480 -20.253 -38.876 1.00 92.06 543 LYS A CA 1
ATOM 4299 C C . LYS A 1 543 ? -13.040 -19.728 -38.976 1.00 92.06 543 LYS A C 1
ATOM 4301 O O . LYS A 1 543 ? -12.847 -18.558 -39.293 1.00 92.06 543 LYS A O 1
ATOM 4306 N N . GLY A 1 544 ? -12.042 -20.548 -38.653 1.00 89.50 544 GLY A N 1
ATOM 4307 C CA . GLY A 1 544 ? -10.624 -20.183 -38.643 1.00 89.50 544 GLY A CA 1
ATOM 4308 C C . GLY A 1 544 ? -10.186 -19.355 -37.431 1.00 89.50 544 GLY A C 1
ATOM 4309 O O . GLY A 1 544 ? -9.140 -18.713 -37.477 1.00 89.50 544 GLY A O 1
ATOM 4310 N N . ILE A 1 545 ? -10.968 -19.327 -36.344 1.00 89.94 545 ILE A N 1
ATOM 4311 C CA . ILE A 1 545 ? -10.587 -18.593 -35.126 1.00 89.94 545 ILE A CA 1
ATOM 4312 C C . ILE A 1 545 ? -9.630 -19.461 -34.307 1.00 89.94 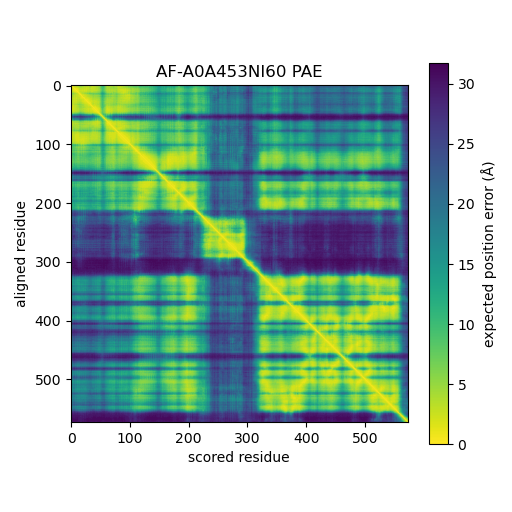545 ILE A C 1
ATOM 4314 O O . ILE A 1 545 ? -10.035 -20.515 -33.815 1.00 89.94 545 ILE A O 1
ATOM 4318 N N . CYS A 1 546 ? -8.396 -18.991 -34.127 1.00 94.06 546 CYS A N 1
ATOM 4319 C CA . CYS A 1 546 ? -7.425 -19.561 -33.191 1.00 94.06 546 CYS A CA 1
ATOM 4320 C C . CYS A 1 546 ? -7.505 -18.815 -31.844 1.00 94.06 546 CYS A C 1
ATOM 4322 O O . CYS A 1 546 ? -7.473 -17.581 -31.848 1.00 94.06 546 CYS A O 1
ATOM 4324 N N . PRO A 1 547 ? -7.579 -19.511 -30.697 1.00 94.75 547 PRO A N 1
ATOM 4325 C CA . PRO A 1 547 ? -7.553 -18.875 -29.387 1.00 94.75 547 PRO A CA 1
ATOM 4326 C C . PRO A 1 547 ? -6.165 -18.291 -29.068 1.00 94.75 547 PRO A C 1
ATOM 4328 O O . PRO A 1 547 ? -5.146 -18.707 -29.627 1.00 94.75 547 PRO A O 1
ATOM 4331 N N . ASP A 1 548 ? -6.129 -17.332 -28.141 1.00 93.81 548 ASP A N 1
ATOM 4332 C CA . ASP A 1 548 ? -4.889 -16.741 -27.624 1.00 93.81 548 ASP A CA 1
ATOM 4333 C C . ASP A 1 548 ? -4.248 -17.632 -26.556 1.00 93.81 548 ASP A C 1
ATOM 4335 O O . ASP A 1 548 ? -3.021 -17.697 -26.438 1.00 93.81 548 ASP A O 1
ATOM 4339 N N . LEU A 1 549 ? -5.081 -18.322 -25.773 1.00 92.19 549 LEU A N 1
ATOM 4340 C CA . LEU A 1 549 ? -4.643 -19.255 -24.742 1.00 92.19 549 LEU A CA 1
ATOM 4341 C C . LEU A 1 549 ? -5.643 -20.400 -24.539 1.00 92.19 549 LEU A C 1
ATOM 4343 O O . LEU A 1 549 ? -6.849 -20.241 -24.754 1.00 92.19 549 LEU A O 1
ATOM 4347 N N . ILE A 1 550 ? -5.132 -21.543 -24.090 1.00 91.06 550 ILE A N 1
ATOM 4348 C CA . ILE A 1 550 ? -5.911 -22.720 -23.698 1.00 91.06 550 ILE A CA 1
ATOM 4349 C C . ILE A 1 550 ? -5.791 -22.905 -22.190 1.00 91.06 550 ILE A C 1
ATOM 4351 O O . ILE A 1 550 ? -4.707 -22.759 -21.616 1.00 91.06 550 ILE A O 1
ATOM 4355 N N . MET A 1 551 ? -6.912 -23.238 -21.560 1.00 87.25 551 MET A N 1
ATOM 4356 C CA . MET A 1 551 ? -6.977 -23.630 -20.158 1.00 87.25 551 MET A CA 1
ATOM 4357 C C . MET A 1 551 ? -7.591 -25.017 -20.033 1.00 87.25 551 MET A C 1
ATOM 4359 O O . MET A 1 551 ? -8.604 -25.318 -20.667 1.00 87.25 551 MET A O 1
ATOM 4363 N N . ASN A 1 552 ? -7.019 -25.830 -19.155 1.00 85.19 552 ASN A N 1
ATOM 4364 C CA . ASN A 1 552 ? -7.566 -27.141 -18.855 1.00 85.19 552 ASN A CA 1
ATOM 4365 C C . ASN A 1 552 ? -8.908 -27.006 -18.109 1.00 85.19 552 ASN A C 1
ATOM 4367 O O . ASN A 1 552 ? -9.001 -26.220 -17.159 1.00 85.19 552 ASN A O 1
ATOM 4371 N N . PRO A 1 553 ? -9.943 -27.787 -18.473 1.00 82.44 553 PRO A N 1
ATOM 4372 C CA . PRO A 1 553 ? -11.195 -27.863 -17.723 1.00 82.44 553 PRO A CA 1
ATOM 4373 C C . PRO A 1 553 ? -11.003 -28.129 -16.222 1.00 82.44 553 PRO A C 1
ATOM 4375 O O . PRO A 1 553 ? -11.761 -27.612 -15.403 1.00 82.44 553 PRO A O 1
ATOM 4378 N N . HIS A 1 554 ? -9.972 -28.891 -15.838 1.00 76.50 554 HIS A N 1
ATOM 4379 C CA . HIS A 1 554 ? -9.651 -29.167 -14.433 1.00 76.50 554 HIS A CA 1
ATOM 4380 C C . HIS A 1 554 ? -9.104 -27.961 -13.660 1.00 76.50 554 HIS A C 1
ATOM 4382 O O . HIS A 1 554 ? -9.164 -27.973 -12.431 1.00 76.50 554 HIS A O 1
ATOM 4388 N N . GLY A 1 555 ? -8.625 -26.928 -14.358 1.00 65.19 555 GLY A N 1
ATOM 4389 C CA . GLY A 1 555 ? -8.203 -25.656 -13.771 1.00 65.19 555 GLY A CA 1
ATOM 4390 C C . GLY A 1 555 ? -9.377 -24.756 -13.363 1.00 65.19 555 GLY A C 1
ATOM 4391 O O . GLY A 1 555 ? -9.165 -23.671 -12.817 1.00 65.19 555 GLY A O 1
ATOM 4392 N N . PHE A 1 556 ? -10.629 -25.158 -13.623 1.00 66.25 556 PHE A N 1
ATOM 4393 C CA . PHE A 1 556 ? -11.789 -24.540 -12.983 1.00 66.25 556 PHE A CA 1
ATOM 4394 C C . PHE A 1 556 ? -11.938 -25.074 -11.552 1.00 66.25 556 PHE A C 1
ATOM 4396 O O . PHE A 1 556 ? -11.880 -26.288 -11.339 1.00 66.25 556 PHE A O 1
ATOM 4403 N N . PRO A 1 557 ? -12.170 -24.209 -10.548 1.00 53.03 557 PRO A N 1
ATOM 4404 C CA . PRO A 1 557 ? -12.308 -24.673 -9.176 1.00 53.03 557 PRO A CA 1
ATOM 4405 C C . PRO A 1 557 ? -13.461 -25.674 -9.057 1.00 53.03 557 PRO A C 1
ATOM 4407 O O . PRO A 1 557 ? -14.594 -25.375 -9.428 1.00 53.03 557 PRO A O 1
ATOM 4410 N N . ARG A 1 558 ? -13.191 -26.847 -8.466 1.00 47.72 558 ARG A N 1
ATOM 4411 C CA . ARG A 1 558 ? -14.205 -27.883 -8.167 1.00 47.72 558 ARG A CA 1
ATOM 4412 C C . ARG A 1 558 ? -15.291 -27.410 -7.185 1.00 47.72 558 ARG A C 1
ATOM 4414 O O . ARG A 1 558 ? -16.277 -28.105 -6.968 1.00 47.72 558 ARG A O 1
ATOM 4421 N N . ILE A 1 559 ? -15.111 -26.233 -6.582 1.00 38.38 559 ILE A N 1
ATOM 4422 C CA . ILE A 1 559 ? -16.066 -25.581 -5.686 1.00 38.38 559 ILE A CA 1
ATOM 4423 C C . ILE A 1 559 ? -17.114 -24.870 -6.547 1.00 38.38 559 ILE A C 1
ATOM 4425 O O . ILE A 1 559 ? -16.926 -23.724 -6.940 1.00 38.38 559 ILE A O 1
ATOM 4429 N N . SER A 1 560 ? -18.196 -25.586 -6.848 1.00 36.41 560 SER A N 1
ATOM 4430 C CA . SER A 1 560 ? -19.536 -25.110 -7.217 1.00 36.41 560 SER A CA 1
ATOM 4431 C C . SER A 1 560 ? -19.658 -23.630 -7.618 1.00 36.41 560 SER A C 1
ATOM 4433 O O . SER A 1 560 ? -20.319 -22.841 -6.938 1.00 36.41 560 SER A O 1
ATOM 4435 N N . TYR A 1 561 ? -19.112 -23.246 -8.773 1.00 41.38 561 TYR A N 1
ATOM 4436 C CA . TYR A 1 561 ? -19.710 -22.152 -9.527 1.00 41.38 561 TYR A CA 1
ATOM 4437 C C . TYR A 1 561 ? -20.982 -22.725 -10.132 1.00 41.38 561 TYR A C 1
ATOM 4439 O O . TYR A 1 561 ? -20.943 -23.390 -11.162 1.00 41.38 561 TYR A O 1
ATOM 4447 N N . ASN A 1 562 ? -22.107 -22.530 -9.442 1.00 30.97 562 ASN A N 1
ATOM 4448 C CA . ASN A 1 562 ? -23.421 -22.778 -10.017 1.00 30.97 562 ASN A CA 1
ATOM 4449 C C . ASN A 1 562 ? -23.550 -21.871 -11.248 1.00 30.97 562 ASN A C 1
ATOM 4451 O O . ASN A 1 562 ? -23.856 -20.679 -11.145 1.00 30.97 562 ASN A O 1
ATOM 4455 N N . LEU A 1 563 ? -23.225 -22.451 -12.399 1.00 33.19 563 LEU A N 1
ATOM 4456 C CA . LEU A 1 563 ? -23.441 -21.941 -13.738 1.00 33.19 563 LEU A CA 1
ATOM 4457 C C . LEU A 1 563 ? -24.948 -21.744 -13.918 1.00 33.19 563 LEU A C 1
ATOM 4459 O O . LEU A 1 563 ? -25.666 -22.615 -14.385 1.00 33.19 563 LEU A O 1
ATOM 4463 N N . SER A 1 564 ? -25.424 -20.572 -13.506 1.00 26.98 564 SER A N 1
ATOM 4464 C CA . SER A 1 564 ? -26.714 -20.013 -13.923 1.00 26.98 564 SER A CA 1
ATOM 4465 C C . SER A 1 564 ? -26.613 -19.315 -15.286 1.00 26.98 564 SER A C 1
ATOM 4467 O O . SER A 1 564 ? -27.586 -18.756 -15.777 1.00 26.98 564 SER A O 1
ATOM 4469 N N . THR A 1 565 ? -25.457 -19.385 -15.948 1.00 29.64 565 THR A N 1
ATOM 4470 C CA . THR A 1 565 ? -25.344 -19.143 -17.385 1.00 29.64 565 THR A CA 1
ATOM 4471 C C . THR A 1 565 ? -25.655 -20.449 -18.103 1.00 29.64 565 THR A C 1
ATOM 4473 O O . THR A 1 565 ? -24.854 -21.382 -18.056 1.00 29.64 565 THR A O 1
ATOM 4476 N N . GLY A 1 566 ? -26.839 -20.517 -18.714 1.00 28.61 566 GLY A N 1
ATOM 4477 C CA . GLY A 1 566 ? -27.289 -21.656 -19.501 1.00 28.61 566 GLY A CA 1
ATOM 4478 C C . GLY A 1 566 ? -26.238 -22.090 -20.518 1.00 28.61 566 GLY A C 1
ATOM 4479 O O . GLY A 1 566 ? -25.959 -21.383 -21.483 1.00 28.61 566 GLY A O 1
ATOM 4480 N N . PHE A 1 567 ? -25.678 -23.273 -20.292 1.00 24.36 567 PHE A N 1
ATOM 4481 C CA . PHE A 1 567 ? -25.053 -24.062 -21.335 1.00 24.36 567 PHE A CA 1
ATOM 4482 C C . PHE A 1 567 ? -26.169 -24.847 -22.023 1.00 24.36 567 PHE A C 1
ATOM 4484 O O . PHE A 1 567 ? -26.686 -25.814 -21.469 1.00 24.36 567 PHE A O 1
ATOM 4491 N N . TYR A 1 568 ? -26.539 -24.434 -23.235 1.00 25.86 568 TYR A N 1
ATOM 4492 C CA . TYR A 1 568 ? -27.066 -25.393 -24.196 1.00 25.86 568 TYR A CA 1
ATOM 4493 C C . TYR A 1 568 ? -25.885 -26.273 -24.610 1.00 25.86 568 TYR A C 1
ATOM 4495 O O . TYR A 1 568 ? -25.012 -25.848 -25.363 1.00 25.86 568 TYR A O 1
ATOM 4503 N N . LEU A 1 569 ? -25.832 -27.480 -24.050 1.00 24.64 569 LEU A N 1
ATOM 4504 C CA . LEU A 1 569 ? -25.060 -28.581 -24.611 1.00 24.64 569 LEU A CA 1
ATOM 4505 C C . LEU A 1 569 ? -25.644 -28.870 -25.993 1.00 24.64 569 LEU A C 1
ATOM 4507 O O . LEU A 1 569 ? -26.731 -29.433 -26.106 1.00 24.64 569 LEU A O 1
ATOM 4511 N N . TRP A 1 570 ? -24.946 -28.444 -27.041 1.00 23.00 570 TRP A N 1
ATOM 4512 C CA . TRP A 1 570 ? -25.185 -28.973 -28.375 1.00 23.00 570 TRP A CA 1
ATOM 4513 C C . TRP A 1 570 ? -24.460 -30.317 -28.436 1.00 23.00 570 TRP A C 1
ATOM 4515 O O . TRP A 1 570 ? -23.235 -30.372 -28.532 1.00 23.00 570 TRP A O 1
ATOM 4525 N N . HIS A 1 571 ? -25.221 -31.392 -28.245 1.00 22.20 571 HIS A N 1
ATOM 4526 C CA . HIS A 1 571 ? -24.784 -32.744 -28.562 1.00 22.20 571 HIS A CA 1
ATOM 4527 C C . HIS A 1 571 ? -24.824 -32.878 -30.092 1.00 22.20 571 HIS A C 1
ATOM 4529 O O . HIS A 1 571 ? -25.883 -32.620 -30.665 1.00 22.20 571 HIS A O 1
ATOM 4535 N N . PRO A 1 572 ? -23.718 -33.232 -30.764 1.00 34.09 572 PRO A N 1
ATOM 4536 C CA . PRO A 1 572 ? -23.792 -33.700 -32.134 1.00 34.09 572 PRO A CA 1
ATOM 4537 C C . PRO A 1 572 ? -24.244 -35.165 -32.106 1.00 34.09 572 PRO A C 1
ATOM 4539 O O . PRO A 1 572 ? -23.542 -36.014 -31.550 1.00 34.09 572 PRO A O 1
ATOM 4542 N N . ASP A 1 573 ? -25.429 -35.420 -32.656 1.00 31.78 573 ASP A N 1
ATOM 4543 C CA . ASP A 1 573 ? -25.685 -36.651 -33.409 1.00 31.78 573 ASP A CA 1
ATOM 4544 C C . ASP A 1 573 ? -25.178 -36.453 -34.844 1.00 31.78 573 ASP A C 1
ATOM 4546 O O . ASP A 1 573 ? -25.375 -35.333 -35.384 1.00 31.78 573 ASP A O 1
#

Radius of gyration: 36.36 Å; Cα contacts (8 Å, |Δi|>4): 702; chains: 1; bounding box: 92×80×100 Å

Foldseek 3Di:
DPDQDPVVLQVLLHDPVVSVVVCVVVVVVCVVLPPRDPLSVQVVVLVVDDDDDDDPCSPCPSVVCLQCPQVNVDHQPPNDCVVVSSVVSPVSSLVSVCVVDVVSDDDPLQCVVPDADDPVNLVVLLQVLLVVVLVVQLVVVVVVVVVPDDPDDDDSVCSNVVDPSRVVSVCVCQVQVFDCRVVVNDTDHNNHDDQDVQDPVSNVLSVPDGDDDDDPPDPDCRNLADDCSVLVVQVFDAPVVDDPCRCLDAQWDFDDDPNRTGHIHNCLVSSLVVVVVCCVSVVHPVPGDGDDDPVNHDDDDDVVPPPPDDDDDDDDDDDPPPVLVDQDQKYKAQPDAAQDPDDDPVCVVSPCSVVHPFDDFFEAAADDDPLQPALAKEFAVVCLVVRHRKMKMKHKDKDWKDDLDQRFIKAFAAFDADPVRHGPDPLAVQDDRRQAGDFFGWHAAFRFRTFIKHFPDSDDDHDDDDDPVRIDTDTDTDHDDHPFTKGFHDWDWDADPVRITMIMIIIMTIDGDDFQDWDDDPVGLIYTHSYYDYQVSFDADPVRDGTRMYHYPNSPDPPDPPCPPDDPPPDDD